Protein AF-A0A165YSG4-F1 (afdb_monomer)

Mean predicted aligned error: 17.55 Å

Solvent-accessible surface area (backbone atoms only — not comparable to full-atom values): 25366 Å² total; per-residue (Å²): 139,90,81,90,88,82,90,88,90,87,87,87,88,87,80,87,87,84,86,78,90,79,92,79,93,78,84,89,76,93,71,83,88,71,80,75,81,72,79,72,80,78,68,81,73,70,82,74,69,47,54,76,64,55,51,38,53,53,45,52,51,28,52,51,51,23,22,72,62,52,74,48,70,60,81,50,64,85,40,74,62,42,48,57,49,60,73,19,75,45,54,67,45,45,51,49,52,45,46,54,61,40,56,74,31,70,79,40,60,42,76,89,74,45,50,46,60,50,42,51,64,26,45,50,52,39,47,40,21,51,50,60,52,52,49,32,33,43,34,78,72,59,82,53,96,73,32,31,79,64,34,44,31,59,56,42,52,50,44,52,39,47,59,56,26,60,96,37,72,70,44,50,52,48,50,34,55,53,36,47,55,47,28,62,57,30,53,58,51,39,59,53,40,73,74,45,84,67,52,58,58,58,43,43,50,52,49,54,51,52,30,50,51,41,45,52,49,23,52,52,37,42,32,41,73,67,72,42,47,70,60,48,49,44,20,74,74,62,74,39,69,78,62,28,52,56,48,47,52,49,50,52,54,48,50,50,48,52,52,51,51,50,52,55,47,52,51,53,50,51,53,51,50,54,49,50,56,52,50,56,52,47,52,54,50,52,52,52,51,52,52,52,52,50,52,50,51,52,53,53,53,53,50,54,51,52,52,50,54,50,53,52,52,51,52,52,53,53,49,54,51,47,55,50,49,50,51,51,51,51,54,58,69,46,41,65,61,54,51,54,58,53,58,73,69,57,77,95,67,83,84,72,92,69,89,80,80,87,83,83,81,78,78,73,55,80,50,78,55,80,55,94,86,49,102,48,66,41,52,44,51,50,47,89,68,98,68,76,82,56,55,72,62,59,62,66,71,60,84,74,93,74,89,90,85,87,86,87,78,86,76,88,66,96,76,72,76,59,60,76,50,83,106

Nearest PDB structures (foldseek):
  7a0g-assembly1_GGG  TM=1.525E-01  e=2.253E+00  Serratia marcescens
  8iyj-assembly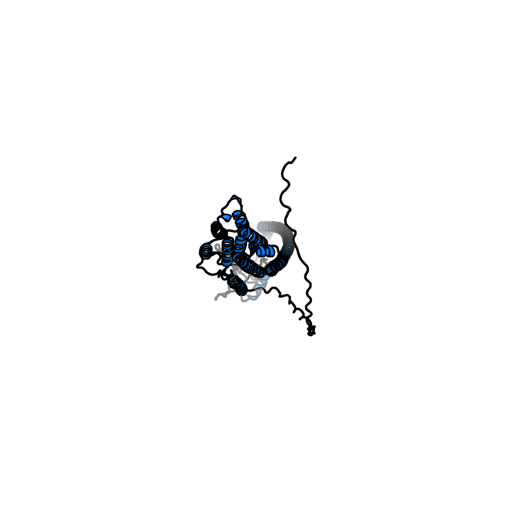1_W7  TM=1.261E-01  e=4.696E+00  Mus musculus
  7a0g-assembly1_EEE  TM=1.831E-01  e=5.179E+00  Serratia marcescens

Secondary structure (DSSP, 8-state):
---------------------------------PPP---------------HHHHHHHHHHHHHHHHHHHS--TT-TTSHHHHHHHT--SHHHHHHHHHHHHTTSHHHH-GGG-HHHHHHHHHHHHHHHHHHT-SB--STT---TTPBTTTHHHHHHHHHHHHHTTT-HHHHHHHHHHHHHHHHHHHHHHHHHHHSSPPHHHHHHHHHHHHHHHHHHHHHHHHHHTT-HHHHHHHHTT-SHHHHHHHHHHHHHHHHHHHHHHHHHHHHHHHHHHHHHHHHHHHHHHHHHHHHHHHHHHHHHHHHHHHHHHHHHHHHHHHHHHHHHHHHHHHHHHHHHHHHHHHTTS------------------EEEEEE-TTSS-EEEEEE--SS-GGGHHHHHTTS------------PPPSSS-EEEEE-

Foldseek 3Di:
DDDDDDDDDDDDDDDDDDDDDDDDDDDDDDDDDDDPPDPPDPPPPPLPLDDLVSLLVLLVVLQVLLCVLQVDRLPPCPDPLNVQQQPDQALVSLLVSLLVLLVVAPVLPPVVVCLSVLQSVLSSLLSHLLRLLQQAPRHPPSPPVRHRYPSVSLSSLLSLQSVLCHPPPLSSVLSSLLSNVVSVVSVLSNVQSVPDNDDSSSSSLVSVLSSLSSSLSSVSSSCSNVVNSVVSSCVSVPNDPPSNVSVVVNVVSVVVVVVVVVVVVVVVVVVVVVVVVVVVVVVVVVVVVVVVVVVVVVVVVVVVVVVVVVVVVVVVVVVVVVVVVVVVVVVVVCVVVVVVVVVVPDPDDDPDDDDDDDDDPDFWDWDWDDDPPDPWTWIWIAGDDDPPPCVVVVVVVDDDDDDDDDDDDFDDDPDHDTTTGTD

pLDDT: mean 72.96, std 21.08, range [25.88, 97.31]

Sequence (423 aa):
MPSSISVALQKHLGRDKKRTQSGGQLPIVSGRQHPPPILSDHAEEDPCILDDNGLADLWDEALYHYAQTTGVDLTDENTDLSQQLKNCAGYRDVVIALDRVAQAFEVYRNPHNGIGTRIRKALRPVVRAVISSGVLEASGETAASKAVPGGKALFVAVGLLLKATEGVSARFDALTKLLEKFHFFVTRLDVRTKSADLRTASRTLATRIFCNMLRTLAIAHKMMQRNRLEHFIVVLIGQGSDVSDLYRQTEDLMEEDVRLSLAELHDTVNDLTKLHIALERMEVGIHNITSGVNDISHRVRASQVDIANLSTTFSEYAGYSRLNLDSIHQAILELPGRIQAQIAIIPRQSLSVCAMCAKIHQGYLLSVDQGVESNATTLNVATTGSHLSALPRLLRAYHFHAPIWSHFLVLPTTSSHIVEISL

Structure (mmCIF, N/CA/C/O backbone):
data_AF-A0A165YSG4-F1
#
_entry.id   AF-A0A165YSG4-F1
#
loop_
_atom_site.group_PDB
_atom_site.id
_atom_site.type_symbol
_atom_site.label_atom_id
_atom_site.label_alt_id
_atom_site.label_comp_id
_atom_site.label_asym_id
_atom_site.label_entity_id
_atom_site.label_seq_id
_atom_site.pdbx_PDB_ins_code
_atom_site.Cartn_x
_atom_site.Cartn_y
_atom_site.Cartn_z
_atom_site.occupancy
_atom_site.B_iso_or_equiv
_atom_site.auth_seq_id
_atom_site.auth_comp_id
_atom_site.auth_asym_id
_atom_site.auth_atom_id
_atom_site.pdbx_PDB_model_num
ATOM 1 N N . MET A 1 1 ? -20.965 45.222 23.206 1.00 35.53 1 MET A N 1
ATOM 2 C CA . MET A 1 1 ? -20.714 45.751 24.565 1.00 35.53 1 MET A CA 1
ATOM 3 C C . MET A 1 1 ? -21.625 44.989 25.521 1.00 35.53 1 MET A C 1
ATOM 5 O O . MET A 1 1 ? -22.823 44.979 25.264 1.00 35.53 1 MET A O 1
ATOM 9 N N . PRO A 1 2 ? -21.063 44.233 26.480 1.00 50.41 2 PRO A N 1
ATOM 10 C CA . PRO A 1 2 ? -21.724 43.097 27.119 1.00 50.41 2 PRO A CA 1
ATOM 11 C C . PRO A 1 2 ? -22.406 43.463 28.441 1.00 50.41 2 PRO A C 1
ATOM 13 O O . PRO A 1 2 ? -21.985 44.381 29.138 1.00 50.41 2 PRO A O 1
ATOM 16 N N . SER A 1 3 ? -23.413 42.676 28.809 1.00 39.31 3 SER A N 1
ATOM 17 C CA . SER A 1 3 ? -23.930 42.583 30.172 1.00 39.31 3 SER A CA 1
ATOM 18 C C . SER A 1 3 ? -24.416 41.157 30.420 1.00 39.31 3 SER A C 1
ATOM 20 O O . SER A 1 3 ? -24.967 40.529 29.518 1.00 39.31 3 SER A O 1
ATOM 22 N N . SER A 1 4 ? -24.226 40.706 31.659 1.00 43.34 4 SER A N 1
ATOM 23 C CA . SER A 1 4 ? -24.831 39.521 32.273 1.00 43.34 4 SER A CA 1
ATOM 24 C C . SER A 1 4 ? -24.196 38.166 31.942 1.00 43.34 4 SER A C 1
ATOM 26 O O . SER A 1 4 ? -24.593 37.469 31.019 1.00 43.34 4 SER A O 1
ATOM 28 N N . ILE A 1 5 ? -23.262 37.737 32.793 1.00 38.16 5 ILE A N 1
ATOM 29 C CA . ILE A 1 5 ? -23.505 36.746 33.864 1.00 38.16 5 ILE A CA 1
ATOM 30 C C . ILE A 1 5 ? -22.132 36.366 34.431 1.00 38.16 5 ILE A C 1
ATOM 32 O O . ILE A 1 5 ? -21.343 35.643 33.831 1.00 38.16 5 ILE A O 1
ATOM 36 N N . SER A 1 6 ? -21.851 36.914 35.606 1.00 38.00 6 SER A N 1
ATOM 37 C CA . SER A 1 6 ? -20.802 36.473 36.514 1.00 38.00 6 SER A CA 1
ATOM 38 C C . SER A 1 6 ? -21.503 36.035 37.798 1.00 38.00 6 SER A C 1
ATOM 40 O O . SER A 1 6 ? -22.589 36.533 38.093 1.00 38.00 6 SER A O 1
ATOM 42 N N . VAL A 1 7 ? -20.848 35.165 38.567 1.00 43.31 7 VAL A N 1
ATOM 43 C CA . VAL A 1 7 ? -21.267 34.618 39.872 1.00 43.31 7 VAL A CA 1
ATOM 44 C C . VAL A 1 7 ? -22.106 33.337 39.799 1.00 43.31 7 VAL A C 1
ATOM 46 O O . VAL A 1 7 ? -23.327 33.375 39.854 1.00 43.31 7 VAL A O 1
ATOM 49 N N . ALA A 1 8 ? -21.418 32.188 39.765 1.00 37.66 8 ALA A N 1
ATOM 50 C CA . ALA A 1 8 ? -21.624 31.076 40.709 1.00 37.66 8 ALA A CA 1
ATOM 51 C C . ALA A 1 8 ? -20.810 29.841 40.282 1.00 37.66 8 ALA A C 1
ATOM 53 O O . ALA A 1 8 ? -21.331 29.007 39.557 1.00 37.66 8 ALA A O 1
ATOM 54 N N . LEU A 1 9 ? -19.552 29.711 40.734 1.00 39.47 9 LEU A N 1
ATOM 55 C CA . LEU A 1 9 ? -18.876 28.413 40.953 1.00 39.47 9 LEU A CA 1
ATOM 56 C C . LEU A 1 9 ? -17.457 28.616 41.504 1.00 39.47 9 LEU A C 1
ATOM 58 O O . LEU A 1 9 ? -16.457 28.345 40.851 1.00 39.47 9 LEU A O 1
ATOM 62 N N . GLN A 1 10 ? -17.355 29.103 42.743 1.00 42.72 10 GLN A N 1
ATOM 63 C CA . GLN A 1 10 ? -16.090 29.049 43.478 1.00 42.72 10 GLN A CA 1
ATOM 64 C C . GLN A 1 10 ? -16.342 28.994 44.982 1.00 42.72 10 GLN A C 1
ATOM 66 O O . GLN A 1 10 ? -16.222 29.986 45.694 1.00 42.72 10 GLN A O 1
ATOM 71 N N . LYS A 1 11 ? -16.773 27.824 45.464 1.00 46.50 11 LYS A N 1
ATOM 72 C CA . LYS A 1 11 ? -16.879 27.529 46.900 1.00 46.50 11 LYS A CA 1
ATOM 73 C C . LYS A 1 11 ? -16.988 26.023 47.148 1.00 46.50 11 LYS A C 1
ATOM 75 O O . LYS A 1 11 ? -18.026 25.542 47.563 1.00 46.50 11 LYS A O 1
ATOM 80 N N . HIS A 1 12 ? -15.910 25.280 46.902 1.00 46.44 12 HIS A N 1
ATOM 81 C CA . HIS A 1 12 ? -15.613 24.052 47.650 1.00 46.44 12 HIS A CA 1
ATOM 82 C C . HIS A 1 12 ? -14.239 23.512 47.270 1.00 46.44 12 HIS A C 1
ATOM 84 O O . HIS A 1 12 ? -14.123 22.736 46.338 1.00 46.44 12 HIS A O 1
ATOM 90 N N . LEU A 1 13 ? -13.211 23.927 48.008 1.00 41.38 13 LEU A N 1
ATOM 91 C CA . LEU A 1 13 ? -12.023 23.120 48.290 1.00 41.38 13 LEU A CA 1
ATOM 92 C C . LEU A 1 13 ? -11.340 23.751 49.505 1.00 41.38 13 LEU A C 1
ATOM 94 O O . LEU A 1 13 ? -10.680 24.781 49.422 1.00 41.38 13 LEU A O 1
ATOM 98 N N . GLY A 1 14 ? -11.588 23.156 50.663 1.00 42.84 14 GLY A N 1
ATOM 99 C CA . GLY A 1 14 ? -11.003 23.577 51.922 1.00 42.84 14 GLY A CA 1
ATOM 100 C C . GLY A 1 14 ? -11.474 22.647 53.016 1.00 42.84 14 GLY A C 1
ATOM 101 O O . GLY A 1 14 ? -12.496 22.920 53.635 1.00 42.84 14 GLY A O 1
ATOM 102 N N . ARG A 1 15 ? -10.759 21.536 53.218 1.00 47.09 15 ARG A N 1
ATOM 103 C CA . ARG A 1 15 ? -10.727 20.846 54.510 1.00 47.09 15 ARG A CA 1
ATOM 104 C C . ARG A 1 15 ? -9.572 19.848 54.605 1.00 47.09 15 ARG A C 1
ATOM 106 O O . ARG A 1 15 ? -9.515 18.865 53.879 1.00 47.09 15 ARG A O 1
ATOM 113 N N . ASP A 1 16 ? -8.696 20.176 55.548 1.00 42.47 16 ASP A N 1
ATOM 114 C CA . ASP A 1 16 ? -8.044 19.298 56.516 1.00 42.47 16 ASP A CA 1
ATOM 115 C C . ASP A 1 16 ? -7.151 18.155 56.022 1.00 42.47 16 ASP A C 1
ATOM 117 O O . ASP A 1 16 ? -7.589 17.032 55.792 1.00 42.47 16 ASP A O 1
ATOM 121 N N . LYS A 1 17 ? -5.833 18.401 56.069 1.00 51.72 17 LYS A N 1
ATOM 122 C CA . LYS A 1 17 ? -4.832 17.344 56.255 1.00 51.72 17 LYS A CA 1
ATOM 123 C C . LYS A 1 17 ? -4.117 17.562 57.589 1.00 51.72 17 LYS A C 1
ATOM 125 O O . LYS A 1 17 ? -3.158 18.325 57.690 1.00 51.72 17 LYS A O 1
ATOM 130 N N . LYS A 1 18 ? -4.643 16.914 58.635 1.00 55.25 18 LYS A N 1
ATOM 131 C CA . LYS A 1 18 ? -4.019 16.843 59.959 1.00 55.25 18 LYS A CA 1
ATOM 132 C C . LYS A 1 18 ? -2.802 15.923 59.924 1.00 55.25 18 LYS A C 1
ATOM 134 O O . LYS A 1 18 ? -2.821 14.815 59.401 1.00 55.25 18 LYS A O 1
ATOM 139 N N . ARG A 1 19 ? -1.758 16.464 60.533 1.00 46.25 19 ARG A N 1
ATOM 140 C CA . ARG A 1 19 ? -0.458 15.909 60.880 1.00 46.25 19 ARG A CA 1
ATOM 141 C C . ARG A 1 19 ? -0.642 14.826 61.950 1.00 46.25 19 ARG A C 1
ATOM 143 O O . ARG A 1 19 ? -1.271 15.089 62.973 1.00 46.25 19 ARG A O 1
ATOM 150 N N . THR A 1 20 ? -0.056 13.649 61.762 1.00 50.22 20 THR A N 1
ATOM 151 C CA . THR A 1 20 ? 0.212 12.723 62.872 1.00 50.22 20 THR A CA 1
ATOM 152 C C . THR A 1 20 ? 1.556 12.056 62.623 1.00 50.22 20 THR A C 1
ATOM 154 O O . THR A 1 20 ? 1.715 11.242 61.720 1.00 50.22 20 THR A O 1
ATOM 157 N N . GLN A 1 21 ? 2.542 12.501 63.399 1.00 45.44 21 GLN A N 1
ATOM 158 C CA . GLN A 1 21 ? 3.793 11.798 63.640 1.00 45.44 21 GLN A CA 1
ATOM 159 C C . GLN A 1 21 ? 3.481 10.555 64.477 1.00 45.44 21 GLN A C 1
ATOM 161 O O . GLN A 1 21 ? 2.830 10.669 65.511 1.00 45.44 21 GLN A O 1
ATOM 166 N N . SER A 1 22 ? 3.991 9.399 64.072 1.00 46.25 22 SER A N 1
ATOM 167 C CA . SER A 1 22 ? 4.318 8.324 65.004 1.00 46.25 22 SER A CA 1
ATOM 168 C C . SER A 1 22 ? 5.523 7.580 64.451 1.00 46.25 22 SER A C 1
ATOM 170 O O . SER A 1 22 ? 5.496 7.086 63.324 1.00 46.25 22 SER A O 1
ATOM 172 N N . GLY A 1 23 ? 6.608 7.622 65.219 1.00 48.88 23 GLY A N 1
ATOM 173 C CA . GLY A 1 23 ? 7.866 6.972 64.908 1.00 48.88 23 GLY A CA 1
ATOM 174 C C . GLY A 1 23 ? 7.764 5.463 65.088 1.00 48.88 23 GLY A C 1
ATOM 175 O O . GLY A 1 23 ? 7.218 4.974 66.072 1.00 48.88 23 GLY A O 1
ATOM 176 N N . GLY A 1 24 ? 8.339 4.743 64.133 1.00 46.44 24 GLY A N 1
ATOM 177 C CA . GLY A 1 24 ? 8.628 3.321 64.221 1.00 46.44 24 GLY A CA 1
ATOM 178 C C . GLY A 1 24 ? 10.023 3.100 63.662 1.00 46.44 24 GLY A C 1
ATOM 179 O O . GLY A 1 24 ? 10.223 3.114 62.451 1.00 46.44 24 GLY A O 1
ATOM 180 N N . GLN A 1 25 ? 10.988 2.979 64.566 1.00 44.94 25 GLN A N 1
ATOM 181 C CA . GLN A 1 25 ? 12.373 2.624 64.293 1.00 44.94 25 GLN A CA 1
ATOM 182 C C . GLN A 1 25 ? 12.420 1.165 63.807 1.00 44.94 25 GLN A C 1
ATOM 184 O O . GLN A 1 25 ? 11.915 0.280 64.495 1.00 44.94 25 GLN A O 1
ATOM 189 N N . LEU A 1 26 ? 13.026 0.910 62.645 1.00 47.78 26 LEU A N 1
ATOM 190 C CA . LEU A 1 26 ? 13.343 -0.438 62.159 1.00 47.78 26 LEU A CA 1
ATOM 191 C C . LEU A 1 26 ? 14.858 -0.579 61.944 1.00 47.78 26 LEU A C 1
ATOM 193 O O . LEU A 1 26 ? 15.531 0.418 61.662 1.00 47.78 26 LEU A O 1
ATOM 197 N N . PRO A 1 27 ? 15.408 -1.793 62.126 1.00 52.81 27 PRO A N 1
ATOM 198 C CA . PRO A 1 27 ? 16.839 -2.016 62.226 1.00 52.81 27 PRO A CA 1
ATOM 199 C C . PRO A 1 27 ? 17.522 -2.009 60.858 1.00 52.81 27 PRO A C 1
ATOM 201 O O . PRO A 1 27 ? 17.020 -2.530 59.864 1.00 52.81 27 PRO A O 1
ATOM 204 N N . ILE A 1 28 ? 18.720 -1.435 60.865 1.00 49.00 28 ILE A N 1
ATOM 205 C CA . ILE A 1 28 ? 19.691 -1.432 59.778 1.00 49.00 28 ILE A CA 1
ATOM 206 C C . ILE A 1 28 ? 20.155 -2.876 59.548 1.00 49.00 28 ILE A C 1
ATOM 208 O O . ILE A 1 28 ? 20.912 -3.425 60.348 1.00 49.00 28 ILE A O 1
ATOM 212 N N . VAL A 1 29 ? 19.717 -3.485 58.446 1.00 49.62 29 VAL A N 1
ATOM 213 C CA . VAL A 1 29 ? 20.336 -4.692 57.887 1.00 49.62 29 VAL A CA 1
ATOM 214 C C . VAL A 1 29 ? 21.265 -4.245 56.766 1.00 49.62 29 VAL A C 1
ATOM 216 O O . VAL A 1 29 ? 20.835 -3.830 55.694 1.00 49.62 29 VAL A O 1
ATOM 219 N N . SER A 1 30 ? 22.562 -4.299 57.064 1.00 52.62 30 SER A N 1
ATOM 220 C CA . SER A 1 30 ? 23.654 -4.086 56.119 1.00 52.62 30 SER A CA 1
ATOM 221 C C . SER A 1 30 ? 23.723 -5.283 55.164 1.00 52.62 30 SER A C 1
ATOM 223 O O . SER A 1 30 ? 24.219 -6.352 55.520 1.00 52.62 30 SER A O 1
ATOM 225 N N . GLY A 1 31 ? 23.147 -5.120 53.971 1.00 41.72 31 GLY A N 1
ATOM 226 C CA . GLY A 1 31 ? 23.173 -6.087 52.877 1.00 41.72 31 GLY A CA 1
ATOM 227 C C . GLY A 1 31 ? 24.068 -5.586 51.746 1.00 41.72 31 GLY A C 1
ATOM 228 O O . GLY A 1 31 ? 23.875 -4.488 51.237 1.00 41.72 31 GLY A O 1
ATOM 229 N N . ARG A 1 32 ? 25.065 -6.401 51.400 1.00 42.09 32 ARG A N 1
ATOM 230 C CA . ARG A 1 32 ? 26.102 -6.205 50.377 1.00 42.09 32 ARG A CA 1
ATOM 231 C C . ARG A 1 32 ? 25.603 -5.499 49.109 1.00 42.09 32 ARG A C 1
ATOM 233 O O . ARG A 1 32 ? 24.686 -5.975 48.447 1.00 42.09 32 ARG A O 1
ATOM 240 N N . GLN A 1 33 ? 26.303 -4.431 48.732 1.00 40.62 33 GLN A N 1
ATOM 241 C CA . GLN A 1 33 ? 26.268 -3.862 47.389 1.00 40.62 33 GLN A CA 1
ATOM 242 C C . GLN A 1 33 ? 26.827 -4.894 46.402 1.00 40.62 33 GLN A C 1
ATOM 244 O O . GLN A 1 33 ? 28.037 -5.095 46.317 1.00 40.62 33 GLN A O 1
ATOM 249 N N . HIS A 1 34 ? 25.936 -5.566 45.676 1.00 51.00 34 HIS A N 1
ATOM 250 C CA . HIS A 1 34 ? 26.276 -6.128 44.376 1.00 51.00 34 HIS A CA 1
ATOM 251 C C . HIS A 1 34 ? 26.231 -4.986 43.350 1.00 51.00 34 HIS A C 1
ATOM 253 O O . HIS A 1 34 ? 25.261 -4.221 43.358 1.00 51.00 34 HIS A O 1
ATOM 259 N N . PRO A 1 35 ? 27.252 -4.834 42.490 1.00 58.66 35 PRO A N 1
ATOM 260 C CA . PRO A 1 35 ? 27.170 -3.909 41.369 1.00 58.66 35 PRO A CA 1
ATOM 261 C C . PRO A 1 35 ? 25.977 -4.301 40.480 1.00 58.66 35 PRO A C 1
ATOM 263 O O . PRO A 1 35 ? 25.715 -5.499 40.321 1.00 58.66 35 PRO A O 1
ATOM 266 N N . PRO A 1 36 ? 25.232 -3.325 39.930 1.00 50.69 36 PRO A N 1
ATOM 267 C CA . PRO A 1 36 ? 24.156 -3.618 38.997 1.00 50.69 36 PRO A CA 1
ATOM 268 C C . PRO A 1 36 ? 24.728 -4.406 37.811 1.00 50.69 36 PRO A C 1
ATOM 270 O O . PRO A 1 36 ? 25.844 -4.102 37.375 1.00 50.69 36 PRO A O 1
ATOM 273 N N . PRO A 1 37 ? 24.007 -5.415 37.289 1.00 46.25 37 PRO A N 1
ATOM 274 C CA . PRO A 1 37 ? 24.386 -6.031 36.034 1.00 46.25 37 PRO A CA 1
ATOM 275 C C . PRO A 1 37 ? 24.398 -4.921 34.988 1.00 46.25 37 PRO A C 1
ATOM 2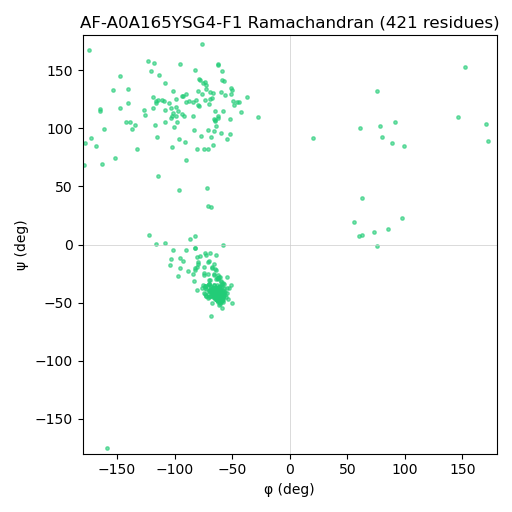77 O O . PRO A 1 37 ? 23.385 -4.268 34.733 1.00 46.25 37 PRO A O 1
ATOM 280 N N . ILE A 1 38 ? 25.594 -4.662 34.468 1.00 34.81 38 ILE A N 1
ATOM 281 C CA . ILE A 1 38 ? 25.820 -3.846 33.286 1.00 34.81 38 ILE A CA 1
ATOM 282 C C . ILE A 1 38 ? 24.844 -4.373 32.237 1.00 34.81 38 ILE A C 1
ATOM 284 O O . ILE A 1 38 ? 24.859 -5.570 31.946 1.00 34.81 38 ILE A O 1
ATOM 288 N N . LEU A 1 39 ? 23.952 -3.490 31.773 1.00 39.62 39 LEU A N 1
ATOM 289 C CA . LEU A 1 39 ? 23.082 -3.726 30.629 1.00 39.62 39 LEU A CA 1
ATOM 290 C C . LEU A 1 39 ? 23.932 -4.395 29.550 1.00 39.62 39 LEU A C 1
ATOM 292 O O . LEU A 1 39 ? 24.895 -3.796 29.071 1.00 39.62 39 LEU A O 1
ATOM 296 N N . SER A 1 40 ? 23.602 -5.647 29.239 1.00 41.12 40 SER A N 1
ATOM 297 C CA . SER A 1 40 ? 24.122 -6.324 28.065 1.00 41.12 40 SER A CA 1
ATOM 298 C C . SER A 1 40 ? 23.923 -5.421 26.861 1.00 41.12 40 SER A C 1
ATOM 300 O O . SER A 1 40 ? 22.838 -4.865 26.684 1.00 41.12 40 SER A O 1
ATOM 302 N N . ASP A 1 41 ? 24.994 -5.300 26.080 1.00 34.97 41 ASP A N 1
ATOM 303 C CA . ASP A 1 41 ? 25.003 -4.834 24.704 1.00 34.97 41 ASP A CA 1
ATOM 304 C C . ASP A 1 41 ? 23.661 -5.125 24.031 1.00 34.97 41 ASP A C 1
ATOM 306 O O . ASP A 1 41 ? 23.335 -6.275 23.722 1.00 34.97 41 ASP A O 1
ATOM 310 N N . HIS A 1 42 ? 22.892 -4.069 23.770 1.00 40.22 42 HIS A N 1
ATOM 311 C CA . HIS A 1 42 ? 22.028 -4.071 22.606 1.00 40.22 42 HIS A CA 1
ATOM 312 C C . HIS A 1 42 ? 22.978 -4.075 21.416 1.00 40.22 42 HIS A C 1
ATOM 314 O O . HIS A 1 42 ? 23.380 -3.020 20.928 1.00 40.22 42 HIS A O 1
ATOM 320 N N . ALA A 1 43 ? 23.405 -5.276 21.018 1.00 38.69 43 ALA A N 1
ATOM 321 C CA . ALA A 1 43 ? 23.904 -5.497 19.680 1.00 38.69 43 ALA A CA 1
ATOM 322 C C . ALA A 1 43 ? 22.906 -4.807 18.747 1.00 38.69 43 ALA A C 1
ATOM 324 O O . ALA A 1 43 ? 21.703 -5.058 18.847 1.00 38.69 43 ALA A O 1
ATOM 325 N N . GLU A 1 44 ? 23.396 -3.874 17.933 1.00 40.91 44 GLU A N 1
ATOM 326 C CA . GLU A 1 44 ? 22.669 -3.386 16.772 1.00 40.91 44 GLU A CA 1
ATOM 327 C C . GLU A 1 44 ? 22.268 -4.629 15.975 1.00 40.91 44 GLU A C 1
ATOM 329 O O . GLU A 1 44 ? 23.080 -5.213 15.259 1.00 40.91 44 GLU A O 1
ATOM 334 N N . GLU A 1 45 ? 21.045 -5.112 16.197 1.00 42.28 45 GLU A N 1
ATOM 335 C CA . GLU A 1 45 ? 20.460 -6.159 15.383 1.00 42.28 45 GLU A CA 1
ATOM 336 C C . GLU A 1 45 ? 20.277 -5.542 14.005 1.00 42.28 45 GLU A C 1
ATOM 338 O O . GLU A 1 45 ? 19.337 -4.787 13.752 1.00 42.28 45 GLU A O 1
ATOM 343 N N . ASP A 1 46 ? 21.249 -5.822 13.142 1.00 48.84 46 ASP A N 1
ATOM 344 C CA . ASP A 1 46 ? 21.182 -5.562 11.715 1.00 48.84 46 ASP A CA 1
ATOM 345 C C . ASP A 1 46 ? 19.788 -6.016 11.240 1.00 48.84 46 ASP A C 1
ATOM 347 O O . ASP A 1 46 ? 19.421 -7.163 11.539 1.00 48.84 46 ASP A O 1
ATOM 351 N N . PRO A 1 47 ? 18.958 -5.151 10.615 1.00 56.38 47 PRO A N 1
ATOM 352 C CA . PRO A 1 47 ? 17.548 -5.444 10.383 1.00 56.38 47 PRO A CA 1
ATOM 353 C C . PRO A 1 47 ? 17.411 -6.705 9.538 1.00 56.38 47 PRO A C 1
ATOM 355 O O . PRO A 1 47 ? 17.521 -6.668 8.312 1.00 56.38 47 PRO A O 1
ATOM 358 N N . CYS A 1 48 ? 17.207 -7.844 10.201 1.00 63.78 48 CYS A N 1
ATOM 359 C CA . CYS A 1 48 ? 17.188 -9.133 9.536 1.00 63.78 48 CYS A CA 1
ATOM 360 C C . CYS A 1 48 ? 16.036 -9.113 8.538 1.00 63.78 48 CYS A C 1
ATOM 362 O O . CYS A 1 48 ? 14.865 -9.040 8.922 1.00 63.78 48 CYS A O 1
ATOM 364 N N . ILE A 1 49 ? 16.387 -9.109 7.253 1.00 75.50 49 ILE A N 1
ATOM 365 C CA . ILE A 1 49 ? 15.434 -9.214 6.158 1.00 75.50 49 ILE A CA 1
ATOM 366 C C . ILE A 1 49 ? 14.768 -10.578 6.323 1.00 75.50 49 ILE A C 1
ATOM 368 O O . ILE A 1 49 ? 15.415 -11.608 6.136 1.00 75.50 49 ILE A O 1
ATOM 372 N N . LEU A 1 50 ? 13.497 -10.576 6.721 1.00 79.50 50 LEU A N 1
ATOM 373 C CA . LEU A 1 50 ? 12.731 -11.803 6.900 1.00 79.50 50 LEU A CA 1
ATOM 374 C C . LEU A 1 50 ? 12.294 -12.322 5.527 1.00 79.50 50 LEU A C 1
ATOM 376 O O . LEU A 1 50 ? 11.949 -11.543 4.632 1.00 79.50 50 LEU A O 1
ATOM 380 N N . ASP A 1 51 ? 12.326 -13.641 5.358 1.00 84.06 51 ASP A N 1
ATOM 381 C CA . ASP A 1 51 ? 11.685 -14.299 4.225 1.00 84.06 51 ASP A CA 1
ATOM 382 C C . ASP A 1 51 ? 10.160 -14.362 4.430 1.00 84.06 51 ASP A C 1
ATOM 384 O O . ASP A 1 51 ? 9.641 -13.991 5.484 1.00 84.06 51 ASP A O 1
ATOM 388 N N . ASP A 1 52 ? 9.414 -14.801 3.411 1.00 80.88 52 ASP A N 1
ATOM 389 C CA . ASP A 1 52 ? 7.945 -14.797 3.471 1.00 80.88 52 ASP A CA 1
ATOM 390 C C . ASP A 1 52 ? 7.398 -15.680 4.623 1.00 80.88 52 ASP A C 1
ATOM 392 O O . ASP A 1 52 ? 6.352 -15.355 5.184 1.00 80.88 52 ASP A O 1
ATOM 396 N N . ASN A 1 53 ? 8.125 -16.730 5.039 1.00 84.75 53 ASN A N 1
ATOM 397 C CA . ASN A 1 53 ? 7.768 -17.553 6.203 1.00 84.75 53 ASN A CA 1
ATOM 398 C C . ASN A 1 53 ? 7.959 -16.784 7.518 1.00 84.75 53 ASN A C 1
ATOM 400 O O . ASN A 1 53 ? 7.052 -16.760 8.346 1.00 84.75 53 ASN A O 1
ATOM 404 N N . GLY A 1 54 ? 9.084 -16.081 7.681 1.00 87.06 54 GLY A N 1
ATOM 405 C CA . GLY A 1 54 ? 9.319 -15.243 8.857 1.00 87.06 54 GLY A CA 1
ATOM 406 C C . GLY A 1 54 ? 8.306 -14.099 8.999 1.00 87.06 54 GLY A C 1
ATOM 407 O O . GLY A 1 54 ? 7.982 -13.694 10.116 1.00 87.06 54 GLY A O 1
ATOM 408 N N . LEU A 1 55 ? 7.760 -13.589 7.886 1.00 88.81 55 LEU A N 1
ATOM 409 C CA . LEU A 1 55 ? 6.660 -12.615 7.925 1.00 88.81 55 LEU A CA 1
ATOM 410 C C . LEU A 1 55 ? 5.352 -13.232 8.434 1.00 88.81 55 LEU A C 1
ATOM 412 O O . LEU A 1 55 ? 4.636 -12.575 9.192 1.00 88.81 55 LEU A O 1
ATOM 416 N N . ALA A 1 56 ? 5.050 -14.468 8.030 1.00 89.56 56 ALA A N 1
ATOM 417 C CA . ALA A 1 56 ? 3.881 -15.195 8.513 1.00 89.56 56 ALA A CA 1
ATOM 418 C C . ALA A 1 56 ? 3.988 -15.493 10.013 1.00 89.56 56 ALA A C 1
ATOM 420 O O . ALA A 1 56 ? 3.067 -15.158 10.755 1.00 89.56 56 ALA A O 1
ATOM 421 N N . ASP A 1 57 ? 5.143 -15.977 10.476 1.00 92.06 57 ASP A N 1
ATOM 422 C CA . ASP A 1 57 ? 5.385 -16.257 11.896 1.00 92.06 57 ASP A CA 1
ATOM 423 C C . ASP A 1 57 ? 5.211 -15.000 12.766 1.00 92.06 57 ASP A C 1
ATOM 425 O O . ASP A 1 57 ? 4.566 -15.032 13.817 1.00 92.06 57 ASP A O 1
ATOM 429 N N . LEU A 1 58 ? 5.739 -13.857 12.309 1.00 92.62 58 LEU A N 1
ATOM 430 C CA . LEU A 1 58 ? 5.603 -12.577 13.010 1.00 92.62 58 LEU A CA 1
ATOM 431 C C . LEU A 1 58 ? 4.138 -12.115 13.097 1.00 92.62 58 LEU A C 1
ATOM 433 O O . LEU A 1 58 ? 3.726 -11.487 14.081 1.00 92.62 58 LEU A O 1
ATOM 437 N N . TRP A 1 59 ? 3.354 -12.377 12.052 1.00 94.75 59 TRP A N 1
ATOM 438 C CA . TRP A 1 59 ? 1.934 -12.047 12.021 1.00 94.75 59 TRP A CA 1
ATOM 439 C C . TRP A 1 59 ? 1.118 -12.969 12.931 1.00 94.75 59 TRP A C 1
ATOM 441 O O . TRP A 1 59 ? 0.309 -12.480 13.727 1.00 94.75 59 TRP A O 1
ATOM 451 N N . ASP A 1 60 ? 1.384 -14.272 12.890 1.00 93.56 60 ASP A N 1
ATOM 452 C CA . ASP A 1 60 ? 0.749 -15.270 13.752 1.00 93.56 60 ASP A CA 1
ATOM 453 C C . ASP A 1 60 ? 1.043 -15.004 15.232 1.00 93.56 60 ASP A C 1
ATOM 455 O O . ASP A 1 60 ? 0.139 -15.064 16.072 1.00 93.56 60 ASP A O 1
ATOM 459 N N . GLU A 1 61 ? 2.269 -14.594 15.564 1.00 95.25 61 GLU A N 1
ATOM 460 C CA . GLU A 1 61 ? 2.622 -14.153 16.914 1.00 95.25 61 GLU A CA 1
ATOM 461 C C . GLU A 1 61 ? 1.775 -12.944 17.354 1.00 95.25 61 GLU A C 1
ATOM 463 O O . GLU A 1 61 ? 1.295 -12.877 18.493 1.00 95.25 61 GLU A O 1
ATOM 468 N N . ALA A 1 62 ? 1.546 -11.979 16.458 1.00 95.19 62 ALA A N 1
ATOM 469 C CA . ALA A 1 62 ? 0.720 -10.814 16.757 1.00 95.19 62 ALA A CA 1
ATOM 470 C C . ALA A 1 62 ? -0.759 -11.189 16.966 1.00 95.19 62 ALA A C 1
ATOM 472 O O . ALA A 1 62 ? -1.402 -10.644 17.874 1.00 95.19 62 ALA A O 1
ATOM 473 N N . LEU A 1 63 ? -1.291 -12.132 16.178 1.00 96.19 63 LEU A N 1
ATOM 474 C CA . LEU A 1 63 ? -2.640 -12.686 16.351 1.00 96.19 63 LEU A CA 1
ATOM 475 C C . LEU A 1 63 ? -2.771 -13.419 17.688 1.00 96.19 63 LEU A C 1
ATOM 477 O O . LEU A 1 63 ? -3.700 -13.145 18.456 1.00 96.19 63 LEU A O 1
ATOM 481 N N . TYR A 1 64 ? -1.805 -14.280 18.008 1.00 96.31 64 TYR A N 1
ATOM 482 C CA . TYR A 1 64 ? -1.749 -14.995 19.280 1.00 96.31 64 TYR A CA 1
ATOM 483 C C . TYR A 1 64 ? -1.712 -14.025 20.468 1.00 96.31 64 TYR A C 1
ATOM 485 O O . TYR A 1 64 ? -2.495 -14.155 21.414 1.00 96.31 64 TYR A O 1
ATOM 493 N N . HIS A 1 65 ? -0.871 -12.991 20.398 1.00 94.94 65 HIS A N 1
ATOM 494 C CA . HIS A 1 65 ? -0.799 -11.963 21.433 1.00 94.94 65 HIS A CA 1
ATOM 495 C C . HIS A 1 65 ? -2.132 -11.213 21.596 1.00 94.94 65 HIS A C 1
ATOM 497 O O . HIS A 1 65 ? -2.546 -10.903 22.722 1.00 94.94 65 HIS A O 1
ATOM 503 N N . TYR A 1 66 ? -2.835 -10.920 20.495 1.00 96.31 66 TYR A N 1
ATOM 504 C CA . TYR A 1 66 ? -4.163 -10.305 20.558 1.00 96.31 66 TYR A CA 1
ATOM 505 C C . TYR A 1 66 ? -5.154 -11.198 21.315 1.00 96.31 66 TYR A C 1
ATOM 507 O O . TYR A 1 66 ? -5.832 -10.720 22.238 1.00 96.31 66 TYR A O 1
ATOM 515 N N . ALA A 1 67 ? -5.202 -12.487 20.969 1.00 96.81 67 ALA A N 1
ATOM 516 C CA . ALA A 1 67 ? -6.075 -13.467 21.607 1.00 96.81 67 ALA A CA 1
ATOM 517 C C . ALA A 1 67 ? -5.758 -13.622 23.099 1.00 96.81 67 ALA A C 1
ATOM 519 O O . ALA A 1 67 ? -6.658 -13.534 23.933 1.00 96.81 67 ALA A O 1
ATOM 520 N N . GLN A 1 68 ? -4.479 -13.725 23.468 1.00 97.31 68 GLN A N 1
ATOM 521 C CA . GLN A 1 68 ? -4.050 -13.789 24.869 1.00 97.31 68 GLN A CA 1
ATOM 522 C C . GLN A 1 68 ? -4.436 -12.524 25.656 1.00 97.31 68 GLN A C 1
ATOM 524 O O . GLN A 1 68 ? -4.830 -12.585 26.824 1.00 97.31 68 GLN A O 1
ATOM 529 N N . THR A 1 69 ? -4.333 -11.355 25.024 1.00 94.44 69 THR A N 1
ATOM 530 C CA . THR A 1 69 ? -4.581 -10.068 25.683 1.00 94.44 69 THR A CA 1
ATOM 531 C C . THR A 1 69 ? -6.066 -9.827 25.939 1.00 94.44 69 THR A C 1
ATOM 533 O O . THR A 1 69 ? -6.419 -9.323 27.015 1.00 94.44 69 THR A O 1
ATOM 536 N N . THR A 1 70 ? -6.908 -10.150 24.956 1.00 95.69 70 THR A N 1
ATOM 537 C CA . THR A 1 70 ? -8.339 -9.798 24.925 1.00 95.69 70 THR A CA 1
ATOM 538 C C . THR A 1 70 ? -9.270 -10.965 25.243 1.00 95.69 70 THR A C 1
ATOM 540 O O . THR A 1 70 ? -10.429 -10.731 25.576 1.00 95.69 70 THR A O 1
ATOM 543 N N . GLY A 1 71 ? -8.779 -12.201 25.150 1.00 96.38 71 GLY A N 1
ATOM 544 C CA . GLY A 1 71 ? -9.594 -13.414 25.197 1.00 96.38 71 GLY A CA 1
ATOM 545 C C . GLY A 1 71 ? -10.422 -13.652 23.930 1.00 96.38 71 GLY A C 1
ATOM 546 O O . GLY A 1 71 ? -11.317 -14.490 23.961 1.00 96.38 71 GLY A O 1
ATOM 547 N N . VAL A 1 72 ? -10.174 -12.905 22.846 1.00 96.31 72 VAL A N 1
ATOM 548 C CA . VAL A 1 72 ? -10.923 -13.006 21.586 1.00 96.31 72 VAL A CA 1
ATOM 549 C C . VAL A 1 72 ? -10.003 -13.471 20.469 1.00 96.31 72 VAL A C 1
ATOM 551 O O . VAL A 1 72 ? -9.008 -12.814 20.168 1.00 96.31 72 VAL A O 1
ATOM 554 N N . ASP A 1 73 ? -10.374 -14.574 19.830 1.00 95.88 73 ASP A N 1
ATOM 555 C CA . ASP A 1 73 ? -9.716 -15.056 18.623 1.00 95.88 73 ASP A CA 1
ATOM 556 C C . ASP A 1 73 ? -10.198 -14.259 17.400 1.00 95.88 73 ASP A C 1
ATOM 558 O O . ASP A 1 73 ? -11.389 -14.222 17.089 1.00 95.88 73 ASP A O 1
ATOM 562 N N . LEU A 1 74 ? -9.270 -13.584 16.719 1.00 94.81 74 LEU A N 1
ATOM 563 C CA . LEU A 1 74 ? -9.561 -12.807 15.509 1.00 94.81 74 LEU A CA 1
ATOM 564 C C . LEU A 1 74 ? -9.689 -13.673 14.256 1.00 94.81 74 LEU A C 1
ATOM 566 O O . LEU A 1 74 ? -10.166 -13.183 13.231 1.00 94.81 74 LEU A O 1
ATOM 570 N N . THR A 1 75 ? -9.234 -14.922 14.329 1.00 92.69 75 THR A N 1
ATOM 571 C CA . THR A 1 75 ? -9.266 -15.881 13.223 1.00 92.69 75 THR A CA 1
ATOM 572 C C . THR A 1 75 ? -10.554 -16.701 13.197 1.00 92.69 75 THR A C 1
ATOM 574 O O . THR A 1 75 ? -10.795 -17.426 12.235 1.00 92.69 75 THR A O 1
ATOM 577 N N . ASP A 1 76 ? -11.430 -16.533 14.196 1.00 93.25 76 ASP A N 1
ATOM 578 C CA . ASP A 1 76 ? -12.726 -17.202 14.230 1.00 93.25 76 ASP A CA 1
ATOM 579 C C . ASP A 1 76 ? -13.622 -16.723 13.073 1.00 93.25 76 ASP A C 1
ATOM 581 O O . ASP A 1 76 ? -14.172 -15.610 13.063 1.00 93.25 76 ASP A O 1
ATOM 585 N N . GLU A 1 77 ? -13.777 -17.591 12.073 1.00 89.69 77 GLU A N 1
ATOM 586 C CA . GLU A 1 77 ? -14.624 -17.356 10.904 1.00 89.69 77 GLU A CA 1
ATOM 587 C C . GLU A 1 77 ? -16.122 -17.373 11.235 1.00 89.69 77 GLU A C 1
ATOM 589 O O . GLU A 1 77 ? -16.934 -16.925 10.421 1.00 89.69 77 GLU A O 1
ATOM 594 N N . ASN A 1 78 ? -16.510 -17.860 12.416 1.00 91.75 78 ASN A N 1
ATOM 595 C CA . ASN A 1 78 ? -17.917 -17.984 12.789 1.00 91.75 78 ASN A CA 1
ATOM 596 C C . ASN A 1 78 ? -18.529 -16.669 13.271 1.00 91.75 78 ASN A C 1
ATOM 598 O O . ASN A 1 78 ? -19.748 -16.582 13.410 1.00 91.75 78 ASN A O 1
ATOM 602 N N . THR A 1 79 ? -17.722 -15.633 13.514 1.00 91.38 79 THR A N 1
ATOM 603 C CA . THR A 1 79 ? -18.270 -14.343 13.938 1.00 91.38 79 THR A CA 1
ATOM 604 C C . THR A 1 79 ? -18.953 -13.621 12.772 1.00 91.38 79 THR A C 1
ATOM 606 O O . THR A 1 79 ? -18.424 -13.567 11.659 1.00 91.38 79 THR A O 1
ATOM 609 N N . ASP A 1 80 ? -20.096 -12.976 13.036 1.00 92.00 80 ASP A N 1
ATOM 610 C CA . ASP A 1 80 ? -20.833 -12.187 12.031 1.00 92.00 80 ASP A CA 1
ATOM 611 C C . ASP A 1 80 ? -19.939 -11.171 11.303 1.00 92.00 80 ASP A C 1
ATOM 613 O O . ASP A 1 80 ? -20.119 -10.893 10.117 1.00 92.00 80 ASP A O 1
ATOM 617 N N . LEU A 1 81 ? -18.967 -10.592 12.017 1.00 91.19 81 LEU A N 1
ATOM 618 C CA . LEU A 1 81 ? -18.045 -9.610 11.455 1.00 91.19 81 LEU A CA 1
ATOM 619 C C . LEU A 1 81 ? -17.022 -10.264 10.519 1.00 91.19 81 LEU A C 1
ATOM 621 O O . LEU A 1 81 ? -16.797 -9.744 9.425 1.00 91.19 81 LEU A O 1
ATOM 625 N N . SER A 1 82 ? -16.436 -11.398 10.915 1.00 90.94 82 SER A N 1
ATOM 626 C CA . SER A 1 82 ? -15.531 -12.173 10.058 1.00 90.94 82 SER A CA 1
ATOM 627 C C . SER A 1 82 ? -16.232 -12.593 8.765 1.00 90.94 82 SER A C 1
ATOM 629 O O . SER A 1 82 ? -15.687 -12.393 7.679 1.00 90.94 82 SER A O 1
ATOM 631 N N . GLN A 1 83 ? -17.480 -13.065 8.854 1.00 91.44 83 GLN A N 1
ATOM 632 C CA . GLN A 1 83 ? -18.281 -13.444 7.683 1.00 91.44 83 GLN A CA 1
ATOM 633 C C . GLN A 1 83 ? -18.573 -12.256 6.758 1.00 91.44 83 GLN A C 1
ATOM 635 O O . GLN A 1 83 ? -18.460 -12.375 5.536 1.00 91.44 83 GLN A O 1
ATOM 640 N N . GLN A 1 84 ? -18.899 -11.085 7.315 1.00 90.94 84 GLN A N 1
ATOM 641 C CA . GLN A 1 84 ? -19.097 -9.871 6.515 1.00 90.94 84 GLN A CA 1
ATOM 642 C C . GLN A 1 84 ? -17.818 -9.455 5.777 1.00 90.94 84 GLN A C 1
ATOM 644 O O . GLN A 1 84 ? -17.883 -9.104 4.599 1.00 90.94 84 GLN A O 1
ATOM 649 N N . LEU A 1 85 ? -16.661 -9.529 6.443 1.00 89.56 85 LEU A N 1
ATOM 650 C CA . LEU A 1 85 ? -15.360 -9.168 5.868 1.00 89.56 85 LEU A CA 1
ATOM 651 C C . LEU A 1 85 ? -14.819 -10.209 4.875 1.00 89.56 85 LEU A C 1
ATOM 653 O O . LEU A 1 85 ? -14.024 -9.867 3.990 1.00 89.56 85 LEU A O 1
ATOM 657 N N . LYS A 1 86 ? -15.247 -11.471 4.990 1.00 88.12 86 LYS A N 1
ATOM 658 C CA . LYS A 1 86 ? -14.931 -12.535 4.026 1.00 88.12 86 LYS A CA 1
ATOM 659 C C . LYS A 1 86 ? -15.471 -12.200 2.635 1.00 88.12 86 LYS A C 1
ATOM 661 O O . LYS A 1 86 ? -14.767 -12.394 1.653 1.00 88.12 86 LYS A O 1
ATOM 666 N N . ASN A 1 87 ? -16.655 -11.591 2.578 1.00 86.25 87 ASN A N 1
ATOM 667 C CA . ASN A 1 87 ? -17.342 -11.223 1.336 1.00 86.25 87 ASN A CA 1
ATOM 668 C C . ASN A 1 87 ? -16.939 -9.845 0.772 1.00 86.25 87 ASN A C 1
ATOM 670 O O . ASN A 1 87 ? -17.541 -9.378 -0.192 1.00 86.25 87 ASN A O 1
ATOM 674 N N . CYS A 1 88 ? -15.967 -9.153 1.375 1.00 89.69 88 CYS A N 1
ATOM 675 C CA . CYS A 1 88 ? -15.487 -7.866 0.870 1.00 89.69 88 CYS A CA 1
ATOM 676 C C . CYS A 1 88 ? -14.474 -8.061 -0.269 1.00 89.69 88 CYS A C 1
ATOM 678 O O . CYS A 1 88 ? -13.438 -8.696 -0.059 1.00 89.69 88 CYS A O 1
ATOM 680 N N . ALA A 1 89 ? -14.740 -7.449 -1.428 1.00 83.75 89 ALA A N 1
ATOM 681 C CA . ALA A 1 89 ? -13.864 -7.493 -2.604 1.00 83.75 89 ALA A CA 1
ATOM 682 C C . ALA A 1 89 ? -12.815 -6.366 -2.596 1.00 83.75 89 ALA A C 1
ATOM 684 O O . ALA A 1 89 ? -11.740 -6.482 -3.185 1.00 83.75 89 ALA A O 1
ATOM 685 N N . GLY A 1 90 ? -13.069 -5.268 -1.876 1.00 85.81 90 GLY A N 1
ATOM 686 C CA . GLY A 1 90 ? -12.095 -4.185 -1.772 1.00 85.81 90 GLY A CA 1
ATOM 687 C C . GLY A 1 90 ? -12.265 -3.264 -0.571 1.00 85.81 90 GLY A C 1
ATOM 688 O O . GLY A 1 90 ? -13.124 -3.438 0.293 1.00 85.81 90 GLY A O 1
ATOM 689 N N . TYR A 1 91 ? -11.433 -2.219 -0.530 1.00 89.00 91 TYR A N 1
ATOM 690 C CA . TYR A 1 91 ? -11.370 -1.298 0.611 1.00 89.00 91 TYR A CA 1
ATOM 691 C C . TYR A 1 91 ? -12.700 -0.589 0.898 1.00 89.00 91 TYR A C 1
ATOM 693 O O . TYR A 1 91 ? -12.990 -0.269 2.050 1.00 89.00 91 TYR A O 1
ATOM 701 N N . ARG A 1 92 ? -13.509 -0.312 -0.136 1.00 89.75 92 ARG A N 1
ATOM 702 C CA . ARG A 1 92 ? -14.820 0.330 0.039 1.00 89.75 92 ARG A CA 1
ATOM 703 C C . ARG A 1 92 ? -15.766 -0.578 0.814 1.00 89.75 92 ARG A C 1
ATOM 705 O O . ARG A 1 92 ? -16.421 -0.092 1.729 1.00 89.75 92 ARG A O 1
ATOM 712 N N . ASP A 1 93 ? -15.775 -1.867 0.495 1.00 91.44 93 ASP A N 1
ATOM 713 C CA . ASP A 1 93 ? -16.647 -2.851 1.134 1.00 91.44 93 ASP A CA 1
ATOM 714 C C . ASP A 1 93 ? -16.255 -3.053 2.593 1.00 91.44 93 ASP A C 1
ATOM 716 O O . ASP A 1 93 ? -17.122 -3.041 3.462 1.00 91.44 93 ASP A O 1
ATOM 720 N N . VAL A 1 94 ? -14.950 -3.113 2.881 1.00 92.44 94 VAL A N 1
ATOM 721 C CA . VAL A 1 94 ? -14.441 -3.185 4.259 1.00 92.44 94 VAL A CA 1
ATOM 722 C C . VAL A 1 94 ? -14.859 -1.952 5.063 1.00 92.44 94 VAL A C 1
ATOM 724 O O . VAL A 1 94 ? -15.361 -2.082 6.178 1.00 92.44 94 VAL A O 1
ATOM 727 N N . VAL A 1 95 ? -14.710 -0.745 4.503 1.00 92.31 95 VAL A N 1
ATOM 728 C CA . VAL A 1 95 ? -15.165 0.485 5.177 1.00 92.31 95 VAL A CA 1
ATOM 729 C C . VAL A 1 95 ? -16.676 0.453 5.413 1.00 92.31 95 VAL A C 1
ATOM 731 O O . VAL A 1 95 ? -17.114 0.858 6.485 1.00 92.31 95 VAL A O 1
ATOM 734 N N . ILE A 1 96 ? -17.470 -0.039 4.457 1.00 91.50 96 ILE A N 1
ATOM 735 C CA . ILE A 1 96 ? -18.927 -0.181 4.607 1.00 91.50 96 ILE A CA 1
ATOM 736 C C . ILE A 1 96 ? -19.271 -1.207 5.693 1.00 91.50 96 ILE A C 1
ATOM 738 O O . ILE A 1 96 ? -20.157 -0.944 6.502 1.00 91.50 96 ILE A O 1
ATOM 742 N N . ALA A 1 97 ? -18.581 -2.346 5.749 1.00 93.44 97 ALA A N 1
ATOM 743 C CA . ALA A 1 97 ? -18.789 -3.362 6.778 1.00 93.44 97 ALA A CA 1
ATOM 744 C C . ALA A 1 97 ? -18.504 -2.795 8.180 1.00 93.44 97 ALA A C 1
ATOM 746 O O . ALA A 1 97 ? -19.335 -2.916 9.079 1.00 93.44 97 ALA A O 1
ATOM 747 N N . LEU A 1 98 ? -17.388 -2.079 8.350 1.00 92.56 98 LEU A N 1
ATOM 748 C CA . LEU A 1 98 ? -17.052 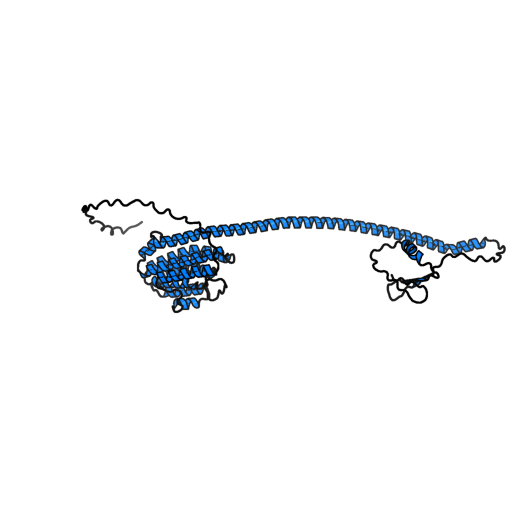-1.419 9.617 1.00 92.56 98 LEU A CA 1
ATOM 749 C C . LEU A 1 98 ? -18.020 -0.274 9.964 1.00 92.56 98 LEU A C 1
ATOM 751 O O . LEU A 1 98 ? -18.389 -0.116 11.128 1.00 92.56 98 LEU A O 1
ATOM 755 N N . ASP A 1 99 ? -18.471 0.498 8.970 1.00 90.75 99 ASP A N 1
ATOM 756 C CA . ASP A 1 99 ? -19.495 1.537 9.150 1.00 90.75 99 ASP A CA 1
ATOM 757 C C . ASP A 1 99 ? -20.818 0.920 9.623 1.00 90.75 99 ASP A C 1
ATOM 759 O O . ASP A 1 99 ? -21.425 1.430 10.557 1.00 90.75 99 ASP A O 1
ATOM 763 N N . ARG A 1 100 ? -21.237 -0.226 9.069 1.00 91.00 100 ARG A N 1
ATOM 764 C CA . ARG A 1 100 ? -22.447 -0.945 9.512 1.00 91.00 100 ARG A CA 1
ATOM 765 C C . ARG A 1 100 ? -22.358 -1.406 10.963 1.00 91.00 100 ARG A C 1
ATOM 767 O O . ARG A 1 100 ? -23.339 -1.267 11.690 1.00 91.00 100 ARG A O 1
ATOM 774 N N . VAL A 1 101 ? -21.196 -1.902 11.396 1.00 90.31 101 VAL A N 1
ATOM 775 C CA . VAL A 1 101 ? -20.968 -2.246 12.810 1.00 90.31 101 VAL A CA 1
ATOM 776 C C . VAL A 1 101 ? -21.174 -1.019 13.691 1.00 90.31 101 VAL A C 1
ATOM 778 O O . VAL A 1 101 ? -21.891 -1.086 14.684 1.00 90.31 101 VAL A O 1
ATOM 781 N N . ALA A 1 102 ? -20.589 0.116 13.312 1.00 86.81 102 ALA A N 1
ATOM 782 C CA . ALA A 1 102 ? -20.692 1.342 14.092 1.00 86.81 102 ALA A CA 1
ATOM 783 C C . ALA A 1 102 ? -22.104 1.957 14.053 1.00 86.81 102 ALA A C 1
ATOM 785 O O . ALA A 1 102 ? -22.594 2.477 15.055 1.00 86.81 102 ALA A O 1
ATOM 786 N N . GLN A 1 103 ? -22.805 1.826 12.926 1.00 86.69 103 GLN A N 1
ATOM 787 C CA . GLN A 1 103 ? -24.198 2.226 12.772 1.00 86.69 103 GLN A CA 1
ATOM 788 C C . GLN A 1 103 ? -25.148 1.429 13.661 1.00 86.69 103 GLN A C 1
ATOM 790 O O . GLN A 1 103 ? -26.302 1.821 13.746 1.00 86.69 103 GLN A O 1
ATOM 795 N N . ALA A 1 104 ? -24.740 0.361 14.350 1.00 84.75 104 ALA A N 1
ATOM 796 C CA . ALA A 1 104 ? -25.583 -0.265 15.370 1.00 84.75 104 ALA A CA 1
ATOM 797 C C . ALA A 1 104 ? -25.867 0.679 16.561 1.00 84.75 104 ALA A C 1
ATOM 799 O O . ALA A 1 104 ? -26.896 0.533 17.219 1.00 84.75 104 ALA A O 1
ATOM 800 N N . PHE A 1 105 ? -25.023 1.695 16.783 1.00 84.44 105 PHE A N 1
ATOM 801 C CA . PHE A 1 105 ? -25.027 2.505 18.002 1.00 84.44 105 PHE A CA 1
ATOM 802 C C . PHE A 1 105 ? -25.714 3.864 17.821 1.00 84.44 105 PHE A C 1
ATOM 804 O O . PHE A 1 105 ? -25.403 4.621 16.901 1.00 84.44 105 PHE A O 1
ATOM 811 N N . GLU A 1 106 ? -26.607 4.226 18.745 1.00 80.06 106 GLU A N 1
ATOM 812 C CA . GLU A 1 106 ? -27.369 5.486 18.699 1.00 80.06 106 GLU A CA 1
ATOM 813 C C . GLU A 1 106 ? -26.461 6.726 18.664 1.00 80.06 106 GLU A C 1
ATOM 815 O O . GLU A 1 106 ? -26.642 7.619 17.835 1.00 80.06 106 GLU A O 1
ATOM 820 N N . VAL A 1 107 ? -25.414 6.732 19.498 1.00 76.94 107 VAL A N 1
ATOM 821 C CA . VAL A 1 107 ? -24.402 7.800 19.538 1.00 76.94 107 VAL A CA 1
ATOM 822 C C . VAL A 1 107 ? -23.718 7.966 18.182 1.00 76.94 107 VAL A C 1
ATOM 824 O O . VAL A 1 107 ? -23.442 9.085 17.773 1.00 76.94 107 VAL A O 1
ATOM 827 N N . TYR A 1 108 ? -23.473 6.884 17.447 1.00 80.50 108 TYR A N 1
ATOM 828 C CA . TYR A 1 108 ? -22.848 6.965 16.129 1.00 80.50 108 TYR A CA 1
ATOM 829 C C . TYR A 1 108 ? -23.801 7.525 15.064 1.00 80.50 108 TYR A C 1
ATOM 831 O O . TYR A 1 108 ? -23.376 8.265 14.175 1.00 80.50 108 TYR A O 1
ATOM 839 N N . ARG A 1 109 ? -25.095 7.185 15.160 1.00 79.06 109 ARG A N 1
ATOM 840 C CA . ARG A 1 109 ? -26.131 7.595 14.199 1.00 79.06 109 ARG A CA 1
ATOM 841 C C . ARG A 1 109 ? -26.484 9.073 14.278 1.00 79.06 109 ARG A C 1
ATOM 843 O O . ARG A 1 109 ? -26.980 9.601 13.288 1.00 79.06 109 ARG A O 1
ATOM 850 N N . ASN A 1 110 ? -26.280 9.726 15.424 1.00 84.38 110 ASN A N 1
ATOM 851 C CA . ASN A 1 110 ? -26.719 11.104 15.614 1.00 84.38 110 ASN A CA 1
ATOM 852 C C . ASN A 1 110 ? -25.947 12.061 14.677 1.00 84.38 110 ASN A C 1
ATOM 854 O O . ASN A 1 110 ? -24.773 12.351 14.924 1.00 84.38 110 ASN A O 1
ATOM 858 N N . PRO A 1 111 ? -26.586 12.606 13.623 1.00 80.25 111 PRO A N 1
ATOM 859 C CA . PRO A 1 111 ? -25.892 13.407 12.618 1.00 80.25 111 PRO A CA 1
ATOM 860 C C . PRO A 1 111 ? -25.317 14.706 13.196 1.00 80.25 111 PRO A C 1
ATOM 862 O O . PRO A 1 111 ? -24.367 15.256 12.641 1.00 80.25 111 PRO A O 1
ATOM 865 N N . HIS A 1 112 ? -25.841 15.179 14.330 1.00 84.62 112 HIS A N 1
ATOM 866 C CA . HIS A 1 112 ? -25.422 16.432 14.949 1.00 84.62 112 HIS A CA 1
ATOM 867 C C . HIS A 1 112 ? -24.059 16.353 15.645 1.00 84.62 112 HIS A C 1
ATOM 869 O O . HIS A 1 112 ? -23.440 17.393 15.855 1.00 84.62 112 HIS A O 1
ATOM 875 N N . ASN A 1 113 ? -23.560 15.160 15.990 1.00 83.62 113 ASN A N 1
ATOM 876 C CA . ASN A 1 113 ? -22.271 15.030 16.683 1.00 83.62 113 ASN A CA 1
ATOM 877 C C . ASN A 1 113 ? -21.077 14.766 15.745 1.00 83.62 113 ASN A C 1
ATOM 879 O O . ASN A 1 113 ? -19.927 14.844 16.177 1.00 83.62 113 ASN A O 1
ATOM 883 N N . GLY A 1 114 ? -21.330 14.440 14.471 1.00 87.81 114 GLY A N 1
ATOM 884 C CA . GLY A 1 114 ? -20.296 14.198 13.461 1.00 87.81 114 GLY A CA 1
ATOM 885 C C . GLY A 1 114 ? -19.362 13.005 13.729 1.00 87.81 114 GLY A C 1
ATOM 886 O O . GLY A 1 114 ? -18.392 12.830 12.984 1.00 87.81 114 GLY A O 1
ATOM 887 N N . ILE A 1 115 ? -19.626 12.173 14.746 1.00 87.62 115 ILE A N 1
ATOM 888 C CA . ILE A 1 115 ? -18.746 11.067 15.164 1.00 87.62 115 ILE A CA 1
ATOM 889 C C . ILE A 1 115 ? -18.572 10.058 14.027 1.00 87.62 115 ILE A C 1
ATOM 891 O O . ILE A 1 115 ? -17.441 9.700 13.688 1.00 87.62 115 ILE A O 1
ATOM 895 N N . GLY A 1 116 ? -19.665 9.665 13.367 1.00 87.44 116 GLY A N 1
ATOM 896 C CA . GLY A 1 116 ? -19.582 8.712 12.262 1.00 87.44 116 GLY A CA 1
ATOM 897 C C . GLY A 1 116 ? -18.777 9.220 11.068 1.00 87.44 116 GLY A C 1
ATOM 898 O O . GLY A 1 116 ? -18.015 8.478 10.446 1.00 87.44 116 GLY A O 1
ATOM 899 N N . THR A 1 117 ? -18.851 10.518 10.776 1.00 90.38 117 THR A N 1
ATOM 900 C CA . THR A 1 117 ? -18.026 11.140 9.732 1.00 90.38 117 THR A CA 1
ATOM 901 C C . THR A 1 117 ? -16.545 11.133 10.110 1.00 90.38 117 THR A C 1
ATOM 903 O O . THR A 1 117 ? -15.707 10.822 9.263 1.00 90.38 117 THR A O 1
ATOM 906 N N . ARG A 1 118 ? -16.211 11.417 11.375 1.00 89.94 118 ARG A N 1
ATOM 907 C CA . ARG A 1 118 ? -14.825 11.406 11.872 1.00 89.94 118 ARG A CA 1
ATOM 908 C C . ARG A 1 118 ? -14.214 10.008 11.833 1.00 89.94 118 ARG A C 1
ATOM 910 O O . ARG A 1 118 ? -13.133 9.841 11.277 1.00 89.94 118 ARG A O 1
ATOM 917 N N . ILE A 1 119 ? -14.939 9.001 12.315 1.00 89.69 119 ILE A N 1
ATOM 918 C CA . ILE A 1 119 ? -14.479 7.606 12.294 1.00 89.69 119 ILE A CA 1
ATOM 919 C C . ILE A 1 119 ? -14.282 7.120 10.861 1.00 89.69 119 ILE A C 1
ATOM 921 O O . ILE A 1 119 ? -13.226 6.581 10.548 1.00 89.69 119 ILE A O 1
ATOM 925 N N . ARG A 1 120 ? -15.233 7.370 9.951 1.00 90.75 120 ARG A N 1
ATOM 926 C CA . ARG A 1 120 ? -15.058 7.009 8.532 1.00 90.75 120 ARG A CA 1
ATOM 927 C C . ARG A 1 120 ? -13.859 7.703 7.896 1.00 90.75 120 ARG A C 1
ATOM 929 O O . ARG A 1 120 ? -13.139 7.080 7.114 1.00 90.75 120 ARG A O 1
ATOM 936 N N . LYS A 1 121 ? -13.633 8.977 8.228 1.00 92.19 121 LYS A N 1
ATOM 937 C CA . LYS A 1 121 ? -12.478 9.746 7.750 1.00 92.19 121 LYS A CA 1
ATOM 938 C C . LYS A 1 121 ? -11.157 9.155 8.256 1.00 92.19 121 LYS A C 1
ATOM 940 O O . LYS A 1 121 ? -10.219 9.088 7.469 1.00 92.19 121 LYS A O 1
ATOM 945 N N . ALA A 1 122 ? -11.107 8.692 9.506 1.00 90.69 122 ALA A N 1
ATOM 946 C CA . ALA A 1 122 ? -9.924 8.065 10.098 1.00 90.69 122 ALA A CA 1
ATOM 947 C C . ALA A 1 122 ? -9.695 6.619 9.609 1.00 90.69 122 ALA A C 1
ATOM 949 O O . ALA A 1 122 ? -8.561 6.227 9.358 1.00 90.69 122 ALA A O 1
ATOM 950 N N . LEU A 1 123 ? -10.762 5.837 9.405 1.00 90.69 123 LEU A N 1
ATOM 951 C CA . LEU A 1 123 ? -10.682 4.443 8.948 1.00 90.69 123 LEU A CA 1
ATOM 952 C C . LEU A 1 123 ? -10.259 4.307 7.489 1.00 90.69 123 LEU A C 1
ATOM 954 O O . LEU A 1 123 ? -9.466 3.430 7.154 1.00 90.69 123 LEU A O 1
ATOM 958 N N . ARG A 1 124 ? -10.803 5.151 6.605 1.00 92.50 124 ARG A N 1
ATOM 959 C CA . ARG A 1 124 ? -10.586 5.044 5.157 1.00 92.50 124 ARG A CA 1
ATOM 960 C C . ARG A 1 124 ? -9.106 4.917 4.763 1.00 92.50 124 ARG A C 1
ATOM 962 O O . ARG A 1 124 ? -8.819 4.029 3.961 1.00 92.50 124 ARG A O 1
ATOM 969 N N . PRO A 1 125 ? -8.182 5.767 5.243 1.00 90.62 125 PRO A N 1
ATOM 970 C CA . PRO A 1 125 ? -6.788 5.644 4.847 1.00 90.62 125 PRO A CA 1
ATOM 971 C C . PRO A 1 125 ? -6.107 4.406 5.441 1.00 90.62 125 PRO A C 1
ATOM 973 O O . PRO A 1 125 ? -5.312 3.790 4.742 1.00 90.62 125 PRO A O 1
ATOM 976 N N . VAL A 1 126 ? -6.466 3.989 6.662 1.00 90.88 126 VAL A N 1
ATOM 977 C CA . VAL A 1 126 ? -5.947 2.755 7.278 1.00 90.88 126 VAL A CA 1
ATOM 978 C C . VAL A 1 126 ? -6.336 1.533 6.452 1.00 90.88 126 VAL A C 1
ATOM 980 O O . VAL A 1 126 ? -5.473 0.766 6.040 1.00 90.88 126 VAL A O 1
ATOM 983 N N . VAL A 1 127 ? -7.625 1.392 6.133 1.00 91.50 127 VAL A N 1
ATOM 984 C CA . VAL A 1 127 ? -8.126 0.270 5.325 1.00 91.50 127 VAL A CA 1
ATOM 985 C C . VAL A 1 127 ? -7.507 0.271 3.931 1.00 91.50 127 VAL A C 1
ATOM 987 O O . VAL A 1 127 ? -7.102 -0.778 3.435 1.00 91.50 127 VAL A O 1
ATOM 990 N N . ARG A 1 128 ? -7.413 1.451 3.303 1.00 89.88 128 ARG A N 1
ATOM 991 C CA . ARG A 1 128 ? -6.785 1.592 1.989 1.00 89.88 128 ARG A CA 1
ATOM 992 C C . ARG A 1 128 ? -5.342 1.112 2.024 1.00 89.88 128 ARG A C 1
ATOM 994 O O . ARG A 1 128 ? -5.002 0.263 1.224 1.00 89.88 128 ARG A O 1
ATOM 1001 N N . ALA A 1 129 ? -4.528 1.635 2.930 1.00 86.56 129 ALA A N 1
ATOM 1002 C CA . ALA A 1 129 ? -3.106 1.331 2.969 1.00 86.56 129 ALA A CA 1
ATOM 1003 C C . ALA A 1 129 ? -2.825 -0.145 3.282 1.00 86.56 129 ALA A C 1
ATOM 1005 O O . ALA A 1 129 ? -1.956 -0.739 2.655 1.00 86.56 129 ALA A O 1
ATOM 1006 N N . VAL A 1 130 ? -3.594 -0.762 4.187 1.00 87.56 130 VAL A N 1
ATOM 1007 C CA . VAL A 1 130 ? -3.472 -2.199 4.485 1.00 87.56 130 VAL A CA 1
ATOM 1008 C C . VAL A 1 130 ? -3.722 -3.034 3.226 1.00 87.56 130 VAL A C 1
ATOM 1010 O O . VAL A 1 130 ? -2.905 -3.888 2.896 1.00 87.56 130 VAL A O 1
ATOM 1013 N N . ILE A 1 131 ? -4.789 -2.739 2.474 1.00 87.56 131 ILE A N 1
ATOM 1014 C CA . ILE A 1 131 ? -5.122 -3.465 1.236 1.00 87.56 131 ILE A CA 1
ATOM 1015 C C . ILE A 1 131 ? -4.136 -3.143 0.105 1.00 87.56 131 ILE A C 1
ATOM 1017 O O . ILE A 1 131 ? -3.660 -4.060 -0.557 1.00 87.56 131 ILE A O 1
ATOM 1021 N N . SER A 1 132 ? -3.808 -1.864 -0.107 1.00 84.69 132 SER A N 1
ATOM 1022 C CA . SER A 1 132 ? -2.856 -1.416 -1.135 1.00 84.69 132 SER A CA 1
ATOM 1023 C C . SER A 1 132 ? -1.456 -1.978 -0.913 1.00 84.69 132 SER A C 1
ATOM 1025 O O . SER A 1 132 ? -0.712 -2.124 -1.875 1.00 84.69 132 SER A O 1
ATOM 1027 N N . SER A 1 133 ? -1.086 -2.281 0.338 1.00 82.81 133 SER A N 1
ATOM 1028 C CA . SER A 1 133 ? 0.258 -2.766 0.639 1.00 82.81 133 SER A CA 1
ATOM 1029 C C . SER A 1 133 ? 0.588 -4.100 -0.015 1.00 82.81 133 SER A C 1
ATOM 1031 O O . SER A 1 133 ? 1.760 -4.372 -0.260 1.00 82.81 133 SER A O 1
ATOM 1033 N N . GLY A 1 134 ? -0.419 -4.946 -0.261 1.00 81.12 134 GLY A N 1
ATOM 1034 C CA . GLY A 1 134 ? -0.215 -6.309 -0.758 1.00 81.12 134 GLY A CA 1
ATOM 1035 C C . GLY A 1 134 ? 0.620 -7.199 0.175 1.00 81.12 134 GLY A C 1
ATOM 1036 O O . GLY A 1 134 ? 0.984 -8.309 -0.206 1.00 81.12 134 GLY A O 1
ATOM 1037 N N . VAL A 1 135 ? 0.953 -6.722 1.381 1.00 80.31 135 VAL A N 1
ATOM 1038 C CA . VAL A 1 135 ? 1.726 -7.469 2.382 1.00 80.31 135 VAL A CA 1
ATOM 1039 C C . VAL A 1 135 ? 0.819 -8.443 3.121 1.00 80.31 135 VAL A C 1
ATOM 1041 O O . VAL A 1 135 ? 1.217 -9.572 3.376 1.00 80.31 135 VAL A O 1
ATOM 1044 N N . LEU A 1 136 ? -0.409 -8.018 3.420 1.00 80.69 136 LEU A N 1
ATOM 1045 C CA . LEU A 1 136 ? -1.408 -8.816 4.117 1.00 80.69 136 LEU A CA 1
ATOM 1046 C C . LEU A 1 136 ? -2.530 -9.238 3.164 1.00 80.69 136 LEU A C 1
ATOM 1048 O O . LEU A 1 136 ? -3.036 -8.422 2.386 1.00 80.69 136 LEU A O 1
ATOM 1052 N N . GLU A 1 137 ? -2.984 -10.485 3.278 1.00 79.31 137 GLU A N 1
ATOM 1053 C CA . GLU A 1 137 ? -4.146 -10.999 2.553 1.00 79.31 137 GLU A CA 1
ATOM 1054 C C . GLU A 1 137 ? -5.435 -10.436 3.175 1.00 79.31 137 GLU A C 1
ATOM 1056 O O . GLU A 1 137 ? -6.079 -11.007 4.060 1.00 79.31 137 GLU A O 1
ATOM 1061 N N . ALA A 1 138 ? -5.766 -9.214 2.769 1.00 69.56 138 ALA A N 1
ATOM 1062 C CA . ALA A 1 138 ? -6.871 -8.442 3.321 1.00 69.56 138 ALA A CA 1
ATOM 1063 C C . ALA A 1 138 ? -8.159 -8.551 2.473 1.00 69.56 138 ALA A C 1
ATOM 1065 O O . ALA A 1 138 ? -9.272 -8.457 3.007 1.00 69.56 138 ALA A O 1
ATOM 1066 N N . SER A 1 139 ? -8.034 -8.798 1.164 1.00 63.88 139 SER A N 1
ATOM 1067 C CA . SER A 1 139 ? -9.151 -9.029 0.235 1.00 63.88 139 SER A CA 1
ATOM 1068 C C . SER A 1 139 ? -9.129 -10.465 -0.282 1.00 63.88 139 SER A C 1
ATOM 1070 O O . SER A 1 139 ? -8.055 -11.022 -0.470 1.00 63.88 139 SER A O 1
ATOM 1072 N N . GLY A 1 140 ? -10.309 -11.047 -0.525 1.00 54.41 140 GLY A N 1
ATOM 1073 C CA . GLY A 1 140 ? -10.425 -12.407 -1.071 1.00 54.41 140 GLY A CA 1
ATOM 1074 C C . GLY A 1 140 ? -9.980 -12.540 -2.534 1.00 54.41 140 GLY A C 1
ATOM 1075 O O . GLY A 1 140 ? -9.910 -13.650 -3.043 1.00 54.41 140 GLY A O 1
ATOM 1076 N N . GLU A 1 141 ? -9.687 -11.425 -3.212 1.00 52.72 141 GLU A N 1
ATOM 1077 C CA . GLU A 1 141 ? -9.294 -11.409 -4.629 1.00 52.72 141 GLU A CA 1
ATOM 1078 C C . GLU A 1 141 ? -7.785 -11.216 -4.843 1.00 52.72 141 GLU A C 1
ATOM 1080 O O . GLU A 1 141 ? -7.284 -11.438 -5.946 1.00 52.72 141 GLU A O 1
ATOM 1085 N N . THR A 1 142 ? -7.028 -10.830 -3.811 1.00 50.75 142 THR A N 1
ATOM 1086 C CA . THR A 1 142 ? -5.594 -10.558 -3.960 1.00 50.75 142 THR A CA 1
ATOM 1087 C C . THR A 1 142 ? -4.783 -11.827 -3.715 1.00 50.75 142 THR A C 1
ATOM 1089 O O . THR A 1 142 ? -4.090 -11.950 -2.712 1.00 50.75 142 THR A O 1
ATOM 1092 N N . ALA A 1 143 ? -4.826 -12.760 -4.669 1.00 43.88 143 ALA A N 1
ATOM 1093 C CA . ALA A 1 143 ? -3.922 -13.911 -4.732 1.00 43.88 143 ALA A CA 1
ATOM 1094 C C . ALA A 1 143 ? -2.495 -13.484 -5.139 1.00 43.88 143 ALA A C 1
ATOM 1096 O O . ALA A 1 143 ? -1.886 -14.053 -6.047 1.00 43.88 143 ALA A O 1
ATOM 1097 N N . ALA A 1 144 ? -1.950 -12.447 -4.497 1.00 54.78 144 ALA A N 1
ATOM 1098 C CA . ALA A 1 144 ? -0.514 -12.245 -4.536 1.00 54.78 144 ALA A CA 1
ATOM 1099 C C . ALA A 1 144 ? 0.082 -13.451 -3.807 1.00 54.78 144 ALA A C 1
ATOM 1101 O O . ALA A 1 144 ? -0.142 -13.612 -2.611 1.00 54.78 144 ALA A O 1
ATOM 1102 N N . SER A 1 145 ? 0.831 -14.301 -4.510 1.00 56.06 145 SER A N 1
ATOM 1103 C CA . SER A 1 145 ? 1.427 -15.537 -3.966 1.00 56.06 145 SER A CA 1
ATOM 1104 C C . SER A 1 145 ? 2.360 -15.328 -2.761 1.00 56.06 145 SER A C 1
ATOM 1106 O O . SER A 1 145 ? 2.908 -16.292 -2.242 1.00 56.06 145 SER A O 1
ATOM 1108 N N . LYS A 1 146 ? 2.549 -14.074 -2.334 1.00 63.44 146 LYS A N 1
ATOM 1109 C CA . LYS A 1 146 ? 3.405 -13.631 -1.234 1.00 63.44 146 LYS A CA 1
ATOM 1110 C C . LYS A 1 146 ? 2.653 -12.858 -0.142 1.00 63.44 146 LYS A C 1
ATOM 1112 O O . LYS A 1 146 ? 3.296 -12.220 0.685 1.00 63.44 146 LYS A O 1
ATOM 1117 N N . ALA A 1 147 ? 1.325 -12.785 -0.158 1.00 75.75 147 ALA A N 1
ATOM 1118 C CA . ALA A 1 147 ? 0.600 -12.111 0.920 1.00 75.75 147 ALA A CA 1
ATOM 1119 C C . ALA A 1 147 ? 0.580 -12.990 2.182 1.00 75.75 147 ALA A C 1
ATOM 1121 O O . ALA A 1 147 ? 0.380 -14.199 2.090 1.00 75.75 147 ALA A O 1
ATOM 1122 N N . VAL A 1 148 ? 0.774 -12.384 3.355 1.00 75.94 148 VAL A N 1
ATOM 1123 C CA . VAL A 1 148 ? 0.652 -13.077 4.643 1.00 75.94 148 VAL A CA 1
ATOM 1124 C C . VAL A 1 148 ? -0.836 -13.318 4.933 1.00 75.94 148 VAL A C 1
ATOM 1126 O O . VAL A 1 148 ? -1.612 -12.349 4.919 1.00 75.94 148 VAL A O 1
ATOM 1129 N N . PRO A 1 149 ? -1.265 -14.569 5.180 1.00 77.69 149 PRO A N 1
ATOM 1130 C CA . PRO A 1 149 ? -2.662 -14.880 5.456 1.00 77.69 149 PRO A CA 1
ATOM 1131 C C . PRO A 1 149 ? -3.152 -14.188 6.736 1.00 77.69 149 PRO A C 1
ATOM 1133 O O . PRO A 1 149 ? -2.387 -13.848 7.633 1.00 77.69 149 PRO A O 1
ATOM 1136 N N . GLY A 1 150 ? -4.462 -13.950 6.831 1.00 81.69 150 GLY A N 1
ATOM 1137 C CA . GLY A 1 150 ? -5.066 -13.373 8.039 1.00 81.69 150 GLY A CA 1
ATOM 1138 C C . GLY A 1 150 ? -5.048 -11.841 8.113 1.00 81.69 150 GLY A C 1
ATOM 1139 O O . GLY A 1 150 ? -5.387 -11.278 9.154 1.00 81.69 150 GLY A O 1
ATOM 1140 N N . GLY A 1 151 ? -4.751 -11.134 7.018 1.00 83.94 151 GLY A N 1
ATOM 1141 C CA . GLY A 1 151 ? -4.805 -9.665 6.960 1.00 83.94 151 GLY A CA 1
ATOM 1142 C C . GLY A 1 151 ? -6.146 -9.051 7.383 1.00 83.94 151 GLY A C 1
ATOM 1143 O O . GLY A 1 151 ? -6.201 -7.941 7.920 1.00 83.94 151 GLY A O 1
ATOM 1144 N N . LYS A 1 152 ? -7.242 -9.799 7.209 1.00 89.50 152 LYS A N 1
ATOM 1145 C CA . LYS A 1 152 ? -8.595 -9.420 7.654 1.00 89.50 152 LYS A CA 1
ATOM 1146 C C . LYS A 1 152 ? -8.712 -9.252 9.173 1.00 89.50 152 LYS A C 1
ATOM 1148 O O . LYS A 1 152 ? -9.548 -8.464 9.619 1.00 89.50 152 LYS A O 1
ATOM 1153 N N . ALA A 1 153 ? -7.870 -9.924 9.960 1.00 93.38 153 ALA A N 1
ATOM 1154 C CA . ALA A 1 153 ? -7.899 -9.869 11.420 1.00 93.38 153 ALA A CA 1
ATOM 1155 C C . ALA A 1 153 ? -7.730 -8.441 11.959 1.00 93.38 153 ALA A C 1
ATOM 1157 O O . ALA A 1 153 ? -8.359 -8.072 12.950 1.00 93.38 153 ALA A O 1
ATOM 1158 N N . LEU A 1 154 ? -6.962 -7.593 11.266 1.00 94.19 154 LEU A N 1
ATOM 1159 C CA . LEU A 1 154 ? -6.809 -6.187 11.638 1.00 94.19 154 LEU A CA 1
ATOM 1160 C C . LEU A 1 154 ? -8.146 -5.430 11.557 1.00 94.19 154 LEU A C 1
ATOM 1162 O O . LEU A 1 154 ? -8.469 -4.623 12.430 1.00 94.19 154 LEU A O 1
ATOM 1166 N N . PHE A 1 155 ? -8.961 -5.713 10.537 1.00 94.38 155 PHE A N 1
ATOM 1167 C CA . PHE A 1 155 ? -10.290 -5.115 10.395 1.00 94.38 155 PHE A CA 1
ATOM 1168 C C . PHE A 1 155 ? -11.285 -5.699 11.396 1.00 94.38 155 PHE A C 1
ATOM 1170 O O . PHE A 1 155 ? -12.081 -4.945 11.958 1.00 94.38 155 PHE A O 1
ATOM 1177 N N . VAL A 1 156 ? -11.204 -7.003 11.681 1.00 95.19 156 VAL A N 1
ATOM 1178 C CA . VAL A 1 156 ? -11.992 -7.632 12.754 1.00 95.19 156 VAL A CA 1
ATOM 1179 C C . VAL A 1 156 ? -11.681 -6.957 14.094 1.00 95.19 156 VAL A C 1
ATOM 1181 O O . VAL A 1 156 ? -12.603 -6.520 14.782 1.00 95.19 156 VAL A O 1
ATOM 1184 N N . ALA A 1 157 ? -10.401 -6.760 14.423 1.00 96.12 157 ALA A N 1
ATOM 1185 C CA . ALA A 1 157 ? -9.964 -6.079 15.641 1.00 96.12 157 ALA A CA 1
ATOM 1186 C C . ALA A 1 157 ? -10.516 -4.648 15.745 1.00 96.12 157 ALA A C 1
ATOM 1188 O O . ALA A 1 157 ? -10.992 -4.240 16.806 1.00 96.12 157 ALA A O 1
ATOM 1189 N N . VAL A 1 158 ? -10.502 -3.891 14.644 1.00 95.00 158 VAL A N 1
ATOM 1190 C CA . VAL A 1 158 ? -11.097 -2.547 14.582 1.00 95.00 158 VAL A CA 1
ATOM 1191 C C . VAL A 1 158 ? -12.613 -2.591 14.795 1.00 95.00 158 VAL A C 1
ATOM 1193 O O . VAL A 1 158 ? -13.147 -1.774 15.546 1.00 95.00 158 VAL A O 1
ATOM 1196 N N . GLY A 1 159 ? -13.319 -3.535 14.173 1.00 94.56 159 GLY A N 1
ATOM 1197 C CA . GLY A 1 159 ? -14.764 -3.682 14.353 1.00 94.56 159 GLY A CA 1
ATOM 1198 C C . GLY A 1 159 ? -15.150 -4.110 15.771 1.00 94.56 159 GLY A C 1
ATOM 1199 O O . GLY A 1 159 ? -16.124 -3.592 16.317 1.00 94.56 159 GLY A O 1
ATOM 1200 N N . LEU A 1 160 ? -14.364 -4.976 16.414 1.00 94.81 160 LEU A N 1
ATOM 1201 C CA . LEU A 1 160 ? -14.527 -5.308 17.834 1.00 94.81 160 LEU A CA 1
ATOM 1202 C C . LEU A 1 160 ? -14.313 -4.085 18.727 1.00 94.81 160 LEU A C 1
ATOM 1204 O O . LEU A 1 160 ? -15.085 -3.854 19.657 1.00 94.81 160 LEU A O 1
ATOM 1208 N N . LEU A 1 161 ? -13.315 -3.259 18.411 1.00 93.38 161 LEU A N 1
ATOM 1209 C CA . LEU A 1 161 ? -13.059 -2.029 19.148 1.00 93.38 161 LEU A CA 1
ATOM 1210 C C . LEU A 1 161 ? -14.219 -1.034 18.998 1.00 93.38 161 LEU A C 1
ATOM 1212 O O . LEU A 1 161 ? -14.653 -0.459 19.993 1.00 93.38 161 LEU A O 1
ATOM 1216 N N . LEU A 1 162 ? -14.787 -0.902 17.792 1.00 92.62 162 LEU A N 1
ATOM 1217 C CA . LEU A 1 162 ? -16.018 -0.136 17.554 1.00 92.62 162 LEU A CA 1
ATOM 1218 C C . LEU A 1 162 ? -17.186 -0.668 18.397 1.00 92.62 162 LEU A C 1
ATOM 1220 O O . LEU A 1 162 ? -17.884 0.130 19.019 1.00 92.62 162 LEU A O 1
ATOM 1224 N N . LYS A 1 163 ? -17.366 -1.990 18.501 1.00 92.12 163 LYS A N 1
ATOM 1225 C CA . LYS A 1 163 ? -18.383 -2.572 19.396 1.00 92.12 163 LYS A CA 1
ATOM 1226 C C . LYS A 1 163 ? -18.128 -2.226 20.865 1.00 92.12 163 LYS A C 1
ATOM 1228 O O . LYS A 1 163 ? -19.043 -1.815 21.567 1.00 92.12 163 LYS A O 1
ATOM 1233 N N . ALA A 1 164 ? -16.878 -2.286 21.321 1.00 90.81 164 ALA A N 1
ATOM 1234 C CA . ALA A 1 164 ? -16.515 -1.931 22.695 1.00 90.81 164 ALA A CA 1
ATOM 1235 C C . ALA A 1 164 ? -16.726 -0.435 23.027 1.00 90.81 164 ALA A C 1
ATOM 1237 O O . ALA A 1 164 ? -16.770 -0.057 24.206 1.00 90.81 164 ALA A O 1
ATOM 1238 N N . THR A 1 165 ? -16.864 0.424 22.007 1.00 87.75 165 THR A N 1
ATOM 1239 C CA . THR A 1 165 ? -17.156 1.858 22.172 1.00 87.75 165 THR A CA 1
ATOM 1240 C C . THR A 1 165 ? -18.634 2.193 22.381 1.00 87.75 165 THR A C 1
ATOM 1242 O O . THR A 1 165 ? -18.958 3.357 22.633 1.00 87.75 165 THR A O 1
ATOM 1245 N N . GLU A 1 166 ? -19.520 1.196 22.329 1.00 85.06 166 GLU A N 1
ATOM 1246 C CA . GLU A 1 166 ? -20.963 1.376 22.478 1.00 85.06 166 GLU A CA 1
ATOM 1247 C C . GLU A 1 166 ? -21.341 2.193 23.728 1.00 85.06 166 GLU A C 1
ATOM 1249 O O . GLU A 1 166 ? -20.818 1.997 24.826 1.00 85.06 166 GLU A O 1
ATOM 1254 N N . GLY A 1 167 ? -22.255 3.148 23.534 1.00 78.62 167 GLY A N 1
ATOM 1255 C CA . GLY A 1 167 ? -22.850 3.943 24.610 1.00 78.62 167 GLY A CA 1
ATOM 1256 C C . GLY A 1 167 ? -21.966 5.043 25.205 1.00 78.62 167 GLY A C 1
ATOM 1257 O O . GLY A 1 167 ? -22.438 5.774 26.072 1.00 78.62 167 GLY A O 1
ATOM 1258 N N . VAL A 1 168 ? -20.711 5.214 24.759 1.00 82.31 168 VAL A N 1
ATOM 1259 C CA . VAL A 1 168 ? -19.790 6.192 25.365 1.00 82.31 168 VAL A CA 1
ATOM 1260 C C . VAL A 1 168 ? -19.045 7.008 24.306 1.00 82.31 168 VAL A C 1
ATOM 1262 O O . VAL A 1 168 ? -18.045 6.565 23.745 1.00 82.31 168 VAL A O 1
ATOM 1265 N N . SER A 1 169 ? -19.463 8.261 24.091 1.00 83.25 169 SER A N 1
ATOM 1266 C CA . SER A 1 169 ? -18.837 9.186 23.124 1.00 83.25 169 SER A CA 1
ATOM 1267 C C . SER A 1 169 ? -17.323 9.343 23.320 1.00 83.25 169 SER A C 1
ATOM 1269 O O . SER A 1 169 ? -16.570 9.352 22.350 1.00 83.25 169 SER A O 1
ATOM 1271 N N . ALA A 1 170 ? -16.851 9.364 24.573 1.00 83.44 170 ALA A N 1
ATOM 1272 C CA . ALA A 1 170 ? -15.423 9.452 24.880 1.00 83.44 170 ALA A CA 1
ATOM 1273 C C . ALA A 1 170 ? -14.611 8.249 24.349 1.00 83.44 170 ALA A C 1
ATOM 1275 O O . ALA A 1 170 ? -13.438 8.406 24.004 1.00 83.44 170 ALA A O 1
ATOM 1276 N N . ARG A 1 171 ? -15.220 7.055 24.231 1.00 86.00 171 ARG A N 1
ATOM 1277 C CA . ARG A 1 171 ? -14.572 5.879 23.618 1.00 86.00 171 ARG A CA 1
ATOM 1278 C C . ARG A 1 171 ? -14.366 6.076 22.131 1.00 86.00 171 ARG A C 1
ATOM 1280 O O . ARG A 1 171 ? -13.285 5.784 21.628 1.00 86.00 171 ARG A O 1
ATOM 1287 N N . PHE A 1 172 ? -15.380 6.598 21.448 1.00 87.44 172 PHE A N 1
ATOM 1288 C CA . PHE A 1 172 ? -15.297 6.907 20.026 1.00 87.44 172 PHE A CA 1
ATOM 1289 C C . PHE A 1 172 ? -14.233 7.967 19.737 1.00 87.44 172 PHE A C 1
ATOM 1291 O O . PHE A 1 172 ? -13.487 7.831 18.767 1.00 87.44 172 PHE A O 1
ATOM 1298 N N . ASP A 1 173 ? -14.106 8.986 20.589 1.00 86.62 173 ASP A N 1
ATOM 1299 C CA . ASP A 1 173 ? -13.040 9.983 20.464 1.00 86.62 173 ASP A CA 1
ATOM 1300 C C . ASP A 1 173 ? -11.650 9.369 20.644 1.00 86.62 173 ASP A C 1
ATOM 1302 O O . ASP A 1 173 ? -10.747 9.650 19.854 1.00 86.62 173 ASP A O 1
ATOM 1306 N N . ALA A 1 174 ? -11.476 8.506 21.648 1.00 87.56 174 ALA A N 1
ATOM 1307 C CA . ALA A 1 174 ? -10.215 7.807 21.880 1.00 87.56 174 ALA A CA 1
ATOM 1308 C C . ALA A 1 174 ? -9.848 6.886 20.703 1.00 87.56 174 ALA A C 1
ATOM 1310 O O . ALA A 1 174 ? -8.710 6.903 20.235 1.00 87.56 174 ALA A O 1
ATOM 1311 N N . LEU A 1 175 ? -10.825 6.141 20.176 1.00 90.19 175 LEU A N 1
ATOM 1312 C CA . LEU A 1 175 ? -10.655 5.303 18.991 1.00 90.19 175 LEU A CA 1
ATOM 1313 C C . LEU A 1 175 ? -10.311 6.129 17.747 1.00 90.19 175 LEU A C 1
ATOM 1315 O O . LEU A 1 175 ? -9.418 5.767 16.988 1.00 90.19 175 LEU A O 1
ATOM 1319 N N . THR A 1 176 ? -10.985 7.260 17.545 1.00 90.19 176 THR A N 1
ATOM 1320 C CA . THR A 1 176 ? -10.703 8.152 16.413 1.00 90.19 176 THR A CA 1
ATOM 1321 C C . THR A 1 176 ? -9.263 8.654 16.474 1.00 90.19 176 THR A C 1
ATOM 1323 O O . THR A 1 176 ? -8.551 8.542 15.482 1.00 90.19 176 THR A O 1
ATOM 1326 N N . LYS A 1 177 ? -8.801 9.114 17.645 1.00 89.00 177 LYS A N 1
ATOM 1327 C CA . LYS A 1 177 ? -7.409 9.553 17.844 1.00 89.00 177 LYS A CA 1
ATOM 1328 C C . LYS A 1 177 ? -6.404 8.429 17.583 1.00 89.00 177 LYS A C 1
ATOM 1330 O O . LYS A 1 177 ? -5.368 8.667 16.971 1.00 89.00 177 LYS A O 1
ATOM 1335 N N . LEU A 1 178 ? -6.710 7.206 18.021 1.00 89.81 178 LEU A N 1
ATOM 1336 C CA . LEU A 1 178 ? -5.884 6.029 17.746 1.00 89.81 178 LEU A CA 1
ATOM 1337 C C . LEU A 1 178 ? -5.754 5.773 16.235 1.00 89.81 178 LEU A C 1
ATOM 1339 O O . LEU A 1 178 ? -4.647 5.619 15.723 1.00 89.81 178 LEU A O 1
ATOM 1343 N N . LEU A 1 179 ? -6.877 5.770 15.516 1.00 90.88 179 LEU A N 1
ATOM 1344 C CA . LEU A 1 179 ? -6.902 5.564 14.066 1.00 90.88 179 LEU A CA 1
ATOM 1345 C C . LEU A 1 179 ? -6.227 6.711 13.303 1.00 90.88 179 LEU A C 1
ATOM 1347 O O . LEU A 1 179 ? -5.575 6.469 12.293 1.00 90.88 179 LEU A O 1
ATOM 1351 N N . GLU A 1 180 ? -6.339 7.949 13.788 1.00 89.38 180 GLU A N 1
ATOM 1352 C CA . GLU A 1 180 ? -5.622 9.106 13.240 1.00 89.38 180 GLU A CA 1
ATOM 1353 C C . GLU A 1 180 ? -4.104 8.976 13.413 1.00 89.38 180 GLU A C 1
ATOM 1355 O O . GLU A 1 180 ? -3.365 9.327 12.496 1.00 89.38 180 GLU A O 1
ATOM 1360 N N . LYS A 1 181 ? -3.619 8.419 14.531 1.00 86.19 181 LYS A N 1
ATOM 1361 C CA . LYS A 1 181 ? -2.192 8.089 14.672 1.00 86.19 181 LYS A CA 1
ATOM 1362 C C . LYS A 1 181 ? -1.767 7.040 13.648 1.00 86.19 181 LYS A C 1
ATOM 1364 O O . LYS A 1 181 ? -0.788 7.244 12.937 1.00 86.19 181 LYS A O 1
ATOM 1369 N N . PHE A 1 182 ? -2.546 5.967 13.506 1.00 89.56 182 PHE A N 1
ATOM 1370 C CA . PHE A 1 182 ? -2.277 4.947 12.492 1.00 89.56 182 PHE A CA 1
ATOM 1371 C C . PHE A 1 182 ? -2.305 5.493 11.068 1.00 89.56 182 PHE A C 1
ATOM 1373 O O . PHE A 1 182 ? -1.485 5.094 10.247 1.00 89.56 182 PHE A O 1
ATOM 1380 N N . HIS A 1 183 ? -3.187 6.449 10.784 1.00 89.44 183 HIS A N 1
ATOM 1381 C CA . HIS A 1 183 ? -3.250 7.120 9.494 1.00 89.44 183 HIS A CA 1
ATOM 1382 C C . HIS A 1 183 ? -1.902 7.740 9.086 1.00 89.44 183 HIS A C 1
ATOM 1384 O O . HIS A 1 183 ? -1.506 7.600 7.930 1.00 89.44 183 HIS A O 1
ATOM 1390 N N . PHE A 1 184 ? -1.168 8.377 10.003 1.00 82.75 184 PHE A N 1
ATOM 1391 C CA . PHE A 1 184 ? 0.145 8.940 9.668 1.00 82.75 184 PHE A CA 1
ATOM 1392 C C . PHE A 1 184 ? 1.149 7.863 9.238 1.00 82.75 184 PHE A C 1
ATOM 1394 O O . PHE A 1 184 ? 1.863 8.064 8.254 1.00 82.75 184 PHE A O 1
ATOM 1401 N N . PHE A 1 185 ? 1.165 6.711 9.915 1.00 82.38 185 PHE A N 1
ATOM 1402 C CA . PHE A 1 185 ? 2.064 5.603 9.576 1.00 82.38 185 PHE A CA 1
ATOM 1403 C C . PHE A 1 185 ? 1.701 4.981 8.227 1.00 82.38 185 PHE A C 1
ATOM 1405 O O . PHE A 1 185 ? 2.532 4.853 7.328 1.00 82.38 185 PHE A O 1
ATOM 1412 N N . VAL A 1 186 ? 0.426 4.648 8.050 1.00 86.38 186 VAL A N 1
ATOM 1413 C CA . VAL A 1 186 ? -0.026 3.899 6.878 1.00 86.38 186 VAL A CA 1
ATOM 1414 C C . VAL A 1 186 ? -0.065 4.747 5.602 1.00 86.38 186 VAL A C 1
ATOM 1416 O O . VAL A 1 186 ? 0.122 4.209 4.517 1.00 86.38 186 VAL A O 1
ATOM 1419 N N . THR A 1 187 ? -0.227 6.073 5.694 1.00 85.75 187 THR A N 1
ATOM 1420 C CA . THR A 1 187 ? -0.127 6.963 4.521 1.00 85.75 187 THR A CA 1
ATOM 1421 C C . THR A 1 187 ? 1.287 6.993 3.948 1.00 85.75 187 THR A C 1
ATOM 1423 O O . THR A 1 187 ? 1.446 7.060 2.731 1.00 85.75 187 THR A O 1
ATOM 1426 N N . ARG A 1 188 ? 2.322 6.897 4.794 1.00 81.06 188 ARG A N 1
ATOM 1427 C CA . ARG A 1 188 ? 3.712 6.793 4.324 1.00 81.06 188 ARG A CA 1
ATOM 1428 C C . ARG A 1 188 ? 3.965 5.463 3.618 1.00 81.06 188 ARG A C 1
ATOM 1430 O O . ARG A 1 188 ? 4.570 5.453 2.548 1.00 81.06 188 ARG A O 1
ATOM 1437 N N . LEU A 1 189 ? 3.432 4.370 4.168 1.00 81.19 189 LEU A N 1
ATOM 1438 C CA . LEU A 1 189 ? 3.465 3.060 3.514 1.00 81.19 189 LEU A CA 1
ATOM 1439 C C . LEU A 1 189 ? 2.735 3.082 2.160 1.00 81.19 189 LEU A C 1
ATOM 1441 O O . LEU A 1 189 ? 3.293 2.620 1.169 1.00 81.19 189 LEU A O 1
ATOM 1445 N N . ASP A 1 190 ? 1.543 3.688 2.083 1.00 82.50 190 ASP A N 1
ATOM 1446 C CA . ASP A 1 190 ? 0.743 3.776 0.847 1.00 82.50 190 ASP A CA 1
ATOM 1447 C C . ASP A 1 190 ? 1.516 4.460 -0.296 1.00 82.50 190 ASP A C 1
ATOM 1449 O O . ASP A 1 190 ? 1.438 4.018 -1.442 1.00 82.50 190 ASP A O 1
ATOM 1453 N N . VAL A 1 191 ? 2.318 5.491 0.001 1.00 79.94 191 VAL A N 1
ATOM 1454 C CA . VAL A 1 191 ? 3.174 6.145 -1.007 1.00 79.94 191 VAL A CA 1
ATOM 1455 C C . VAL A 1 191 ? 4.190 5.164 -1.599 1.00 79.94 191 VAL A C 1
ATOM 1457 O O . VAL A 1 191 ? 4.318 5.122 -2.819 1.00 79.94 191 VAL A O 1
ATOM 1460 N N . ARG A 1 192 ? 4.849 4.333 -0.777 1.00 71.75 192 ARG A N 1
ATOM 1461 C CA . ARG A 1 192 ? 5.838 3.354 -1.270 1.00 71.75 192 ARG A CA 1
ATOM 1462 C C . ARG A 1 192 ? 5.209 2.236 -2.084 1.00 71.75 192 ARG A C 1
ATOM 1464 O O . ARG A 1 192 ? 5.754 1.837 -3.109 1.00 71.75 192 ARG A O 1
ATOM 1471 N N . THR A 1 193 ? 4.038 1.774 -1.655 1.00 71.81 193 THR A N 1
ATOM 1472 C CA . THR A 1 193 ? 3.325 0.661 -2.305 1.00 71.81 193 THR A CA 1
ATOM 1473 C C . THR A 1 193 ? 2.820 1.010 -3.704 1.00 71.81 193 THR A C 1
ATOM 1475 O O . THR A 1 193 ? 2.579 0.125 -4.514 1.00 71.81 193 THR A O 1
ATOM 1478 N N . LYS A 1 194 ? 2.681 2.305 -4.014 1.00 71.38 194 LYS A N 1
ATOM 1479 C CA . LYS A 1 194 ? 2.273 2.785 -5.342 1.00 71.38 194 LYS A CA 1
ATOM 1480 C C . LYS A 1 194 ? 3.419 2.861 -6.347 1.00 71.38 194 LYS A C 1
ATOM 1482 O O . LYS A 1 194 ? 3.148 2.916 -7.542 1.00 71.38 194 LYS A O 1
ATOM 1487 N N . SER A 1 195 ? 4.665 2.947 -5.880 1.00 60.16 195 SER A N 1
ATOM 1488 C CA . SER A 1 195 ? 5.821 3.286 -6.721 1.00 60.16 195 SER A CA 1
ATOM 1489 C C . SER A 1 195 ? 6.602 2.086 -7.263 1.00 60.16 195 SER A C 1
ATOM 1491 O O . SER A 1 195 ? 7.304 2.258 -8.253 1.00 60.16 195 SER A O 1
ATOM 1493 N N . ALA A 1 196 ? 6.483 0.897 -6.668 1.00 56.47 196 ALA A N 1
ATOM 1494 C CA . ALA A 1 196 ? 7.052 -0.363 -7.160 1.00 56.47 196 ALA A CA 1
ATOM 1495 C C . ALA A 1 196 ? 6.570 -1.524 -6.274 1.00 56.47 196 ALA A C 1
ATOM 1497 O O . ALA A 1 196 ? 6.075 -1.284 -5.169 1.00 56.47 196 ALA A O 1
ATOM 1498 N N . ASP A 1 197 ? 6.772 -2.769 -6.721 1.00 65.38 197 ASP A N 1
ATOM 1499 C CA . ASP A 1 197 ? 6.742 -3.929 -5.826 1.00 65.38 197 ASP A CA 1
ATOM 1500 C C . ASP A 1 197 ? 7.626 -3.634 -4.608 1.00 65.38 197 ASP A C 1
ATOM 1502 O O . ASP A 1 197 ? 8.802 -3.287 -4.748 1.00 65.38 197 ASP A O 1
ATOM 1506 N N . LEU A 1 198 ? 7.049 -3.727 -3.407 1.00 67.88 198 LEU A N 1
ATOM 1507 C CA . LEU A 1 198 ? 7.792 -3.471 -2.178 1.00 67.88 198 LEU A CA 1
ATOM 1508 C C . LEU A 1 198 ? 9.025 -4.382 -2.123 1.00 67.88 198 LEU A C 1
ATOM 1510 O O . LEU A 1 198 ? 8.906 -5.608 -2.237 1.00 67.88 198 LEU A O 1
ATOM 1514 N N . ARG A 1 199 ? 10.203 -3.793 -1.886 1.00 78.44 199 ARG A N 1
ATOM 1515 C CA . ARG A 1 199 ? 11.423 -4.564 -1.617 1.00 78.44 199 ARG A CA 1
ATOM 1516 C C . ARG A 1 199 ? 11.221 -5.384 -0.339 1.00 78.44 199 ARG A C 1
ATOM 1518 O O . ARG A 1 199 ? 10.432 -5.026 0.537 1.00 78.44 199 ARG A O 1
ATOM 1525 N N . THR A 1 200 ? 11.956 -6.485 -0.200 1.00 82.38 200 THR A N 1
ATOM 1526 C CA . THR A 1 200 ? 11.831 -7.400 0.949 1.00 82.38 200 THR A CA 1
ATOM 1527 C C . THR A 1 200 ? 11.990 -6.686 2.299 1.00 82.38 200 THR A C 1
ATOM 1529 O O . THR A 1 200 ? 11.240 -6.960 3.235 1.00 82.38 200 THR A O 1
ATOM 1532 N N . ALA A 1 201 ? 12.896 -5.705 2.384 1.00 81.44 201 ALA A N 1
ATOM 1533 C CA . ALA A 1 201 ? 13.080 -4.881 3.580 1.00 81.44 201 ALA A CA 1
ATOM 1534 C C . ALA A 1 201 ? 11.825 -4.054 3.919 1.00 81.44 201 ALA A C 1
ATOM 1536 O O . ALA A 1 201 ? 11.344 -4.091 5.050 1.00 81.44 201 ALA A O 1
ATOM 1537 N N . SER A 1 202 ? 11.226 -3.374 2.937 1.00 83.19 202 SER A N 1
ATOM 1538 C CA . SER A 1 202 ? 10.015 -2.576 3.154 1.00 83.19 202 SER A CA 1
ATOM 1539 C C . SER A 1 202 ? 8.781 -3.451 3.437 1.00 83.19 202 SER A C 1
ATOM 1541 O O . SER A 1 202 ? 7.922 -3.047 4.220 1.00 83.19 202 SER A O 1
ATOM 1543 N N . ARG A 1 203 ? 8.711 -4.679 2.895 1.00 85.88 203 ARG A N 1
ATOM 1544 C CA . ARG A 1 203 ? 7.692 -5.688 3.274 1.00 85.88 203 ARG A CA 1
ATOM 1545 C C . ARG A 1 203 ? 7.832 -6.129 4.732 1.00 85.88 203 ARG A C 1
ATOM 1547 O O . ARG A 1 203 ? 6.838 -6.179 5.458 1.00 85.88 203 ARG A O 1
ATOM 1554 N N . THR A 1 204 ? 9.064 -6.403 5.162 1.00 88.69 204 THR A N 1
ATOM 1555 C CA . THR A 1 204 ? 9.379 -6.762 6.553 1.00 88.69 204 THR A CA 1
ATOM 1556 C C . THR A 1 204 ? 8.950 -5.657 7.506 1.00 88.69 204 THR A C 1
ATOM 1558 O O . THR A 1 204 ? 8.231 -5.904 8.476 1.00 88.69 204 THR A O 1
ATOM 1561 N N . LEU A 1 205 ? 9.306 -4.417 7.180 1.00 87.06 205 LEU A N 1
ATOM 1562 C CA . LEU A 1 205 ? 8.962 -3.266 7.997 1.00 87.06 205 LEU A CA 1
ATOM 1563 C C . LEU A 1 205 ? 7.449 -3.001 8.043 1.00 87.06 205 LEU A C 1
ATOM 1565 O O . LEU A 1 205 ? 6.897 -2.781 9.120 1.00 87.06 205 LEU A O 1
ATOM 1569 N N . ALA A 1 206 ? 6.754 -3.095 6.906 1.00 88.88 206 ALA A N 1
ATOM 1570 C CA . ALA A 1 206 ? 5.297 -2.969 6.856 1.00 88.88 206 ALA A CA 1
ATOM 1571 C C . ALA A 1 206 ? 4.598 -4.022 7.735 1.00 88.88 206 ALA A C 1
ATOM 1573 O O . ALA A 1 206 ? 3.684 -3.683 8.487 1.00 88.88 206 ALA A O 1
ATOM 1574 N N . THR A 1 207 ? 5.065 -5.275 7.700 1.00 91.06 207 THR A N 1
ATOM 1575 C CA . THR A 1 207 ? 4.538 -6.357 8.550 1.00 91.06 207 THR A CA 1
ATOM 1576 C C . THR A 1 207 ? 4.745 -6.040 10.030 1.00 91.06 207 THR A C 1
ATOM 1578 O O . THR A 1 207 ? 3.783 -6.076 10.795 1.00 91.06 207 THR A O 1
ATOM 1581 N N . ARG A 1 208 ? 5.956 -5.622 10.434 1.00 90.75 208 ARG A N 1
ATOM 1582 C CA . ARG A 1 208 ? 6.251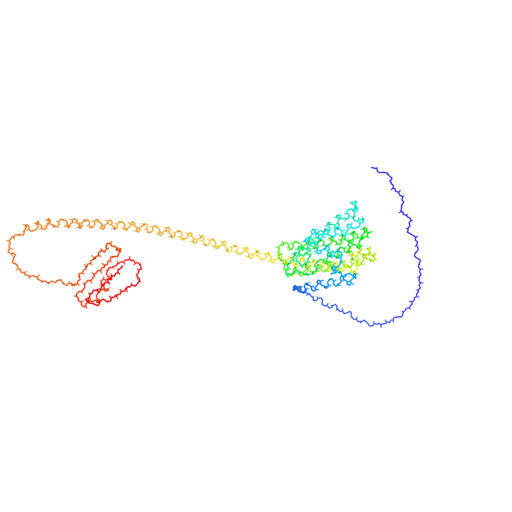 -5.192 11.817 1.00 90.75 208 ARG A CA 1
ATOM 1583 C C . ARG A 1 208 ? 5.327 -4.064 12.279 1.00 90.75 208 ARG A C 1
ATOM 1585 O O . ARG A 1 208 ? 4.795 -4.123 13.390 1.00 90.75 208 ARG A O 1
ATOM 1592 N N . ILE A 1 209 ? 5.087 -3.070 11.420 1.00 89.50 209 ILE A N 1
ATOM 1593 C CA . ILE A 1 209 ? 4.158 -1.967 11.698 1.00 89.50 209 ILE A CA 1
ATOM 1594 C C . ILE A 1 209 ? 2.739 -2.506 11.919 1.00 89.50 209 ILE A C 1
ATOM 1596 O O . ILE A 1 209 ? 2.107 -2.156 12.918 1.00 89.50 209 ILE A O 1
ATOM 1600 N N . PHE A 1 210 ? 2.236 -3.387 11.049 1.00 91.81 210 PHE A N 1
ATOM 1601 C CA . PHE A 1 210 ? 0.897 -3.959 11.211 1.00 91.81 210 PHE A CA 1
ATOM 1602 C C . PHE A 1 210 ? 0.774 -4.838 12.464 1.00 91.81 210 PHE A C 1
ATOM 1604 O O . PHE A 1 210 ? -0.234 -4.738 13.169 1.00 91.81 210 PHE A O 1
ATOM 1611 N N . CYS A 1 211 ? 1.793 -5.633 12.802 1.00 93.19 211 CYS A N 1
ATOM 1612 C CA . CYS A 1 211 ? 1.831 -6.396 14.052 1.00 93.19 211 CYS A CA 1
ATOM 1613 C C . CYS A 1 211 ? 1.730 -5.467 15.266 1.00 93.19 211 CYS A C 1
ATOM 1615 O O . CYS A 1 211 ? 0.950 -5.718 16.189 1.00 93.19 211 CYS A O 1
ATOM 1617 N N . ASN A 1 212 ? 2.464 -4.351 15.258 1.00 91.75 212 ASN A N 1
ATOM 1618 C CA . ASN A 1 212 ? 2.412 -3.394 16.358 1.00 91.75 212 ASN A CA 1
ATOM 1619 C C . ASN A 1 212 ? 1.060 -2.657 16.441 1.00 91.75 212 ASN A C 1
ATOM 1621 O O . ASN A 1 212 ? 0.517 -2.446 17.532 1.00 91.75 212 ASN A O 1
ATOM 1625 N N . MET A 1 213 ? 0.446 -2.346 15.292 1.00 91.94 213 MET A N 1
ATOM 1626 C CA . MET A 1 213 ? -0.931 -1.842 15.248 1.00 91.94 213 MET A CA 1
ATOM 1627 C C . MET A 1 213 ? -1.901 -2.829 15.904 1.00 91.94 213 MET A C 1
ATOM 1629 O O . MET A 1 213 ? -2.738 -2.420 16.712 1.00 91.94 213 MET A O 1
ATOM 1633 N N . LEU A 1 214 ? -1.770 -4.124 15.609 1.00 94.06 214 LEU A N 1
ATOM 1634 C CA . LEU A 1 214 ? -2.624 -5.163 16.177 1.00 94.06 214 LEU A CA 1
ATOM 1635 C C . LEU A 1 214 ? -2.441 -5.292 17.697 1.00 94.06 214 LEU A C 1
ATOM 1637 O O . LEU A 1 214 ? -3.431 -5.307 18.433 1.00 94.06 214 LEU A O 1
ATOM 1641 N N . ARG A 1 215 ? -1.195 -5.288 18.188 1.00 93.50 215 ARG A N 1
ATOM 1642 C CA . ARG A 1 215 ? -0.886 -5.284 19.633 1.00 93.50 215 ARG A CA 1
ATOM 1643 C C . ARG A 1 215 ? -1.489 -4.065 20.338 1.00 93.50 215 ARG A C 1
ATOM 1645 O O . ARG A 1 215 ? -2.132 -4.200 21.381 1.00 93.50 215 ARG A O 1
ATOM 1652 N N . THR A 1 216 ? -1.377 -2.889 19.727 1.00 91.31 216 THR A N 1
ATOM 1653 C CA . THR A 1 216 ? -1.973 -1.647 20.243 1.00 91.31 216 THR A CA 1
ATOM 1654 C C . THR A 1 216 ? -3.506 -1.727 20.286 1.00 91.31 216 THR A C 1
ATOM 1656 O O . THR A 1 216 ? -4.124 -1.342 21.284 1.00 91.31 216 THR A O 1
ATOM 1659 N N . LEU A 1 217 ? -4.137 -2.275 19.239 1.00 93.06 217 LEU A N 1
ATOM 1660 C CA . LEU A 1 217 ? -5.584 -2.517 19.205 1.00 93.06 217 LEU A CA 1
ATOM 1661 C C . LEU A 1 217 ? -6.027 -3.508 20.292 1.00 93.06 217 LEU A C 1
ATOM 1663 O O . LEU A 1 217 ? -7.081 -3.302 20.893 1.00 93.06 217 LEU A O 1
ATOM 1667 N N . ALA A 1 218 ? -5.230 -4.540 20.586 1.00 93.75 218 ALA A N 1
ATOM 1668 C CA . ALA A 1 218 ? -5.519 -5.510 21.644 1.00 93.75 218 ALA A CA 1
ATOM 1669 C C . ALA A 1 218 ? -5.613 -4.834 23.017 1.00 93.75 218 ALA A C 1
ATOM 1671 O O . ALA A 1 218 ? -6.563 -5.052 23.777 1.00 93.75 218 ALA A O 1
ATOM 1672 N N . ILE A 1 219 ? -4.653 -3.961 23.331 1.00 91.12 219 ILE A N 1
ATOM 1673 C CA . ILE A 1 219 ? -4.654 -3.247 24.610 1.00 91.12 219 ILE A CA 1
ATOM 1674 C C . ILE A 1 219 ? -5.796 -2.241 24.665 1.00 91.12 219 ILE A C 1
ATOM 1676 O O . ILE A 1 219 ? -6.516 -2.207 25.665 1.00 91.12 219 ILE A O 1
ATOM 1680 N N . ALA A 1 220 ? -6.016 -1.477 23.592 1.00 90.19 220 ALA A N 1
ATOM 1681 C CA . ALA A 1 220 ? -7.154 -0.568 23.501 1.00 90.19 220 ALA A CA 1
ATOM 1682 C C . ALA A 1 220 ? -8.472 -1.311 23.775 1.00 90.19 220 ALA A C 1
ATOM 1684 O O . ALA A 1 220 ? -9.267 -0.875 24.611 1.00 90.19 220 ALA A O 1
ATOM 1685 N N . HIS A 1 221 ? -8.659 -2.479 23.156 1.00 92.31 221 HIS A N 1
ATOM 1686 C CA . HIS A 1 221 ? -9.841 -3.315 23.347 1.00 92.31 221 HIS A CA 1
ATOM 1687 C C . HIS A 1 221 ? -9.991 -3.755 24.809 1.00 92.31 221 HIS A C 1
ATOM 1689 O O . HIS A 1 221 ? -11.032 -3.507 25.426 1.00 92.31 221 HIS A O 1
ATOM 1695 N N . LYS A 1 222 ? -8.931 -4.306 25.409 1.00 91.56 222 LYS A N 1
ATOM 1696 C CA . LYS A 1 222 ? -8.918 -4.722 26.821 1.00 91.56 222 LYS A CA 1
ATOM 1697 C C . LYS A 1 222 ? -9.232 -3.568 27.778 1.00 91.56 222 LYS A C 1
ATOM 1699 O O . LYS A 1 222 ? -9.945 -3.750 28.767 1.00 91.56 222 LYS A O 1
ATOM 1704 N N . MET A 1 223 ? -8.708 -2.372 27.511 1.00 87.25 223 MET A N 1
ATOM 1705 C CA . MET A 1 223 ? -8.962 -1.194 28.346 1.00 87.25 223 MET A CA 1
ATOM 1706 C C . MET A 1 223 ? -10.406 -0.696 28.227 1.00 87.25 223 MET A C 1
ATOM 1708 O O . MET A 1 223 ? -11.005 -0.326 29.244 1.00 87.25 223 MET A O 1
ATOM 1712 N N . MET A 1 224 ? -10.979 -0.728 27.020 1.00 87.50 224 MET A N 1
ATOM 1713 C CA . MET A 1 224 ? -12.377 -0.357 26.783 1.00 87.50 224 MET A CA 1
ATOM 1714 C C . MET A 1 224 ? -13.350 -1.328 27.460 1.00 87.50 224 MET A C 1
ATOM 1716 O O . MET A 1 224 ? -14.293 -0.869 28.105 1.00 87.50 224 MET A O 1
ATOM 1720 N N . GLN A 1 225 ? -13.076 -2.636 27.420 1.00 88.44 225 GLN A N 1
ATOM 1721 C CA . GLN A 1 225 ? -13.872 -3.647 28.132 1.00 88.44 225 GLN A CA 1
ATOM 1722 C C . GLN A 1 225 ? -13.874 -3.439 29.655 1.00 88.44 225 GLN A C 1
ATOM 1724 O O . GLN A 1 225 ? -14.884 -3.651 30.319 1.00 88.44 225 GLN A O 1
ATOM 1729 N N . ARG A 1 226 ? -12.754 -2.982 30.229 1.00 87.19 226 ARG A N 1
ATOM 1730 C CA . ARG A 1 226 ? -12.616 -2.757 31.680 1.00 87.19 226 ARG A CA 1
ATOM 1731 C C . ARG A 1 226 ? -13.178 -1.415 32.164 1.00 87.19 226 ARG A C 1
ATOM 1733 O O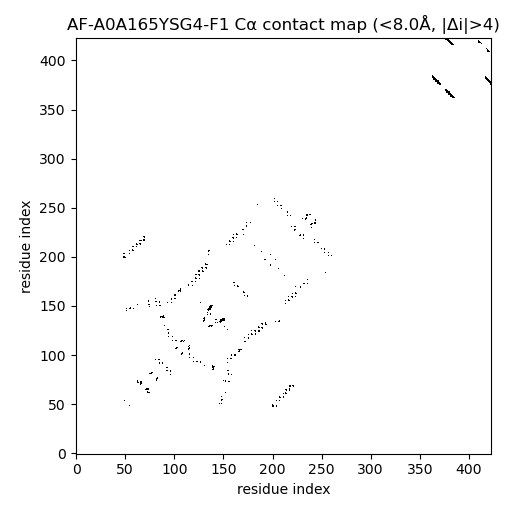 . ARG A 1 226 ? -12.950 -1.058 33.317 1.00 87.19 226 ARG A O 1
ATOM 1740 N N . ASN A 1 227 ? -13.856 -0.644 31.307 1.00 81.00 227 ASN A N 1
ATOM 1741 C CA . ASN A 1 227 ? -14.308 0.725 31.590 1.00 81.00 227 ASN A CA 1
ATOM 1742 C C . ASN A 1 227 ? -13.173 1.690 32.016 1.00 81.00 227 ASN A C 1
ATOM 1744 O O . ASN A 1 227 ? -13.441 2.746 32.582 1.00 81.00 227 ASN A O 1
ATOM 1748 N N . ARG A 1 228 ? -11.899 1.379 31.723 1.00 80.50 228 ARG A N 1
ATOM 1749 C CA . ARG A 1 228 ? -10.723 2.180 32.134 1.00 80.50 228 ARG A CA 1
ATOM 1750 C C . ARG A 1 228 ? -10.262 3.146 31.040 1.00 80.50 228 ARG A C 1
ATOM 1752 O O . ARG A 1 228 ? -9.079 3.227 30.714 1.00 80.50 228 ARG A O 1
ATOM 1759 N N . LEU A 1 229 ? -11.206 3.873 30.451 1.00 75.56 229 LEU A N 1
ATOM 1760 C CA . LEU A 1 229 ? -10.929 4.748 29.308 1.00 75.56 229 LEU A CA 1
ATOM 1761 C C . LEU A 1 229 ? -10.095 5.966 29.648 1.00 75.56 229 LEU A C 1
ATOM 1763 O O . LEU A 1 229 ? -9.309 6.399 28.819 1.00 75.56 229 LEU A O 1
ATOM 1767 N N . GLU A 1 230 ? -10.294 6.538 30.834 1.00 74.00 230 GLU A N 1
ATOM 1768 C CA . GLU A 1 230 ? -9.555 7.729 31.248 1.00 74.00 230 GLU A CA 1
ATOM 1769 C C . GLU A 1 230 ? -8.059 7.430 31.233 1.00 74.00 230 GLU A C 1
ATOM 1771 O O . GLU A 1 230 ? -7.284 8.159 30.623 1.00 74.00 230 GLU A O 1
ATOM 1776 N N . HIS A 1 231 ? -7.680 6.270 31.775 1.00 75.00 231 HIS A N 1
ATOM 1777 C CA . HIS A 1 231 ? -6.312 5.782 31.713 1.00 75.00 231 HIS A CA 1
ATOM 1778 C C . HIS A 1 231 ? -5.868 5.541 30.266 1.00 75.00 231 HIS A C 1
ATOM 1780 O O . HIS A 1 231 ? -4.779 5.954 29.896 1.00 75.00 231 HIS A O 1
ATOM 1786 N N . PHE A 1 232 ? -6.707 4.938 29.418 1.00 73.44 232 PHE A N 1
ATOM 1787 C CA . PHE A 1 232 ? -6.377 4.747 28.002 1.00 73.44 232 PHE A CA 1
ATOM 1788 C C . PHE A 1 232 ? -6.124 6.070 27.265 1.00 73.44 232 PHE A C 1
ATOM 1790 O O . PHE A 1 232 ? -5.156 6.165 26.521 1.00 73.44 232 PHE A O 1
ATOM 1797 N N . ILE A 1 233 ? -6.939 7.103 27.492 1.00 72.31 233 ILE A N 1
ATOM 1798 C CA . ILE A 1 233 ? -6.760 8.431 26.886 1.00 72.31 233 ILE A CA 1
ATOM 1799 C C . ILE A 1 233 ? -5.473 9.085 27.396 1.00 72.31 233 ILE A C 1
ATOM 1801 O O . ILE A 1 233 ? -4.719 9.635 26.597 1.00 72.31 233 ILE A O 1
ATOM 1805 N N . VAL A 1 234 ? -5.199 8.995 28.700 1.00 74.88 234 VAL A N 1
ATOM 1806 C CA . VAL A 1 234 ? -3.951 9.491 29.301 1.00 74.88 234 VAL A CA 1
ATOM 1807 C C . VAL A 1 234 ? -2.741 8.794 28.674 1.00 74.88 234 VAL A C 1
ATOM 1809 O O . VAL A 1 234 ? -1.790 9.468 28.276 1.00 74.88 234 VAL A O 1
ATOM 1812 N N . VAL A 1 235 ? -2.782 7.469 28.488 1.00 71.50 235 VAL A N 1
ATOM 1813 C CA . VAL A 1 235 ? -1.651 6.770 27.860 1.00 71.50 235 VAL A CA 1
ATOM 1814 C C . VAL A 1 235 ? -1.568 7.020 26.354 1.00 71.50 235 VAL A C 1
ATOM 1816 O O . VAL A 1 235 ? -0.476 7.213 25.835 1.00 71.50 235 VAL A O 1
ATOM 1819 N N . LEU A 1 236 ? -2.695 7.131 25.649 1.00 69.31 236 LEU A N 1
ATOM 1820 C CA . LEU A 1 236 ? -2.731 7.529 24.237 1.00 69.31 236 LEU A CA 1
ATOM 1821 C C . LEU A 1 236 ? -2.075 8.891 23.992 1.00 69.31 236 LEU A C 1
ATOM 1823 O O . LEU A 1 236 ? -1.503 9.116 22.926 1.00 69.31 236 LEU A O 1
ATOM 1827 N N . ILE A 1 237 ? -2.186 9.812 24.948 1.00 68.56 237 ILE A N 1
ATOM 1828 C CA . ILE A 1 237 ? -1.579 11.147 24.880 1.00 68.56 237 ILE A CA 1
ATOM 1829 C C . ILE A 1 237 ? -0.094 11.113 25.314 1.00 68.56 237 ILE A C 1
ATOM 1831 O O . ILE A 1 237 ? 0.601 12.113 25.175 1.00 68.56 237 ILE A O 1
ATOM 1835 N N . GLY A 1 238 ? 0.427 9.957 25.747 1.00 66.50 238 GLY A N 1
ATOM 1836 C CA . GLY A 1 238 ? 1.848 9.739 26.044 1.00 66.50 238 GLY A CA 1
ATOM 1837 C C . GLY A 1 238 ? 2.231 9.861 27.523 1.00 66.50 238 GLY A C 1
ATOM 1838 O O . GLY A 1 238 ? 3.384 10.150 27.822 1.00 66.50 238 GLY A O 1
ATOM 1839 N N . GLN A 1 239 ? 1.288 9.689 28.461 1.00 64.06 239 GLN A N 1
ATOM 1840 C CA . GLN A 1 239 ? 1.538 9.887 29.903 1.00 64.06 239 GLN A CA 1
ATOM 1841 C C . GLN A 1 239 ? 1.581 8.606 30.770 1.00 64.06 239 GLN A C 1
ATOM 1843 O O . GLN A 1 239 ? 1.754 8.721 31.980 1.00 64.06 239 GLN A O 1
ATOM 1848 N N . GLY A 1 240 ? 1.426 7.393 30.222 1.00 60.09 240 GLY A N 1
ATOM 1849 C CA . GLY A 1 240 ? 1.456 6.130 31.004 1.00 60.09 240 GLY A CA 1
ATOM 1850 C C . GLY A 1 240 ? 2.519 5.137 30.521 1.00 60.09 240 GLY A C 1
ATOM 1851 O O . GLY A 1 240 ? 2.920 5.239 29.378 1.00 60.09 240 GLY A O 1
ATOM 1852 N N . SER A 1 241 ? 2.976 4.180 31.336 1.00 64.38 241 SER A N 1
ATOM 1853 C CA . SER A 1 241 ? 4.109 3.294 30.985 1.00 64.38 241 SER A CA 1
ATOM 1854 C C . SER A 1 241 ? 3.798 2.310 29.845 1.00 64.38 241 SER A C 1
ATOM 1856 O O . SER A 1 241 ? 4.365 2.420 28.767 1.00 64.38 241 SER A O 1
ATOM 1858 N N . ASP A 1 242 ? 2.822 1.418 30.021 1.00 67.75 242 ASP A N 1
ATOM 1859 C CA . ASP A 1 242 ? 2.770 0.184 29.214 1.00 67.75 242 ASP A CA 1
ATOM 1860 C C . ASP A 1 242 ? 2.355 0.404 27.748 1.00 67.75 242 ASP A C 1
ATOM 1862 O O . ASP A 1 242 ? 2.868 -0.231 26.833 1.00 67.75 242 ASP A O 1
ATOM 1866 N N . VAL A 1 243 ? 1.404 1.311 27.499 1.00 64.50 243 VAL A N 1
ATOM 1867 C CA . VAL A 1 243 ? 0.964 1.632 26.128 1.00 64.50 243 VAL A CA 1
ATOM 1868 C C . VAL A 1 243 ? 1.887 2.667 25.481 1.00 64.50 243 VAL A C 1
ATOM 1870 O O . VAL A 1 243 ? 2.018 2.664 24.259 1.00 64.50 243 VAL A O 1
ATOM 1873 N N . SER A 1 244 ? 2.573 3.510 26.265 1.00 67.75 244 SER A N 1
ATOM 1874 C CA . SER A 1 244 ? 3.574 4.414 25.688 1.00 67.75 244 SER A CA 1
ATOM 1875 C C . SER A 1 244 ? 4.788 3.653 25.184 1.00 67.75 244 SER A C 1
ATOM 1877 O O . SER A 1 244 ? 5.360 4.086 24.196 1.00 67.75 244 SER A O 1
ATOM 1879 N N . ASP A 1 245 ? 5.148 2.520 25.787 1.00 76.31 245 ASP A N 1
ATOM 1880 C CA . ASP A 1 245 ? 6.255 1.695 25.295 1.00 76.31 245 ASP A CA 1
ATOM 1881 C C . ASP A 1 245 ? 5.948 1.091 23.913 1.00 76.31 245 ASP A C 1
ATOM 1883 O O . ASP A 1 245 ? 6.793 1.130 23.025 1.00 76.31 245 ASP A O 1
ATOM 1887 N N . LEU A 1 246 ? 4.711 0.648 23.661 1.00 74.81 246 LEU A N 1
ATOM 1888 C CA . LEU A 1 246 ? 4.296 0.197 22.321 1.00 74.81 246 LEU A CA 1
ATOM 1889 C C . LEU A 1 246 ? 4.189 1.343 21.311 1.00 74.81 246 LEU A C 1
ATOM 1891 O O . LEU A 1 246 ? 4.486 1.163 20.126 1.00 74.81 246 LEU A O 1
ATOM 1895 N N . TYR A 1 247 ? 3.790 2.535 21.767 1.00 70.69 247 TYR A N 1
ATOM 1896 C CA . TYR A 1 247 ? 3.840 3.730 20.927 1.00 70.69 247 TYR A CA 1
ATOM 1897 C C . TYR A 1 247 ? 5.266 4.122 20.583 1.00 70.69 247 TYR A C 1
ATOM 1899 O O . TYR A 1 247 ? 5.523 4.389 19.416 1.00 70.69 247 TYR A O 1
ATOM 1907 N N . ARG A 1 248 ? 6.182 4.089 21.552 1.00 78.75 248 ARG A N 1
ATOM 1908 C CA . ARG A 1 248 ? 7.612 4.303 21.325 1.00 78.75 248 ARG A CA 1
ATOM 1909 C C . ARG A 1 248 ? 8.152 3.288 20.337 1.00 78.75 248 ARG A C 1
ATOM 1911 O O . ARG A 1 248 ? 8.710 3.692 19.336 1.00 78.75 248 ARG A O 1
ATOM 1918 N N . GLN A 1 249 ? 7.827 2.007 20.502 1.00 81.75 249 GLN A N 1
ATOM 1919 C CA . GLN A 1 249 ? 8.190 0.986 19.520 1.00 81.75 249 GLN A CA 1
ATOM 1920 C C . GLN A 1 249 ? 7.610 1.285 18.124 1.00 81.75 249 GLN A C 1
ATOM 1922 O O . GLN A 1 249 ? 8.236 0.993 17.111 1.00 81.75 249 GLN A O 1
ATOM 1927 N N . THR A 1 250 ? 6.413 1.878 18.038 1.00 77.19 250 THR A N 1
ATOM 1928 C CA . THR A 1 250 ? 5.844 2.315 16.750 1.00 77.19 250 THR A CA 1
ATOM 1929 C C . THR A 1 250 ? 6.610 3.508 16.171 1.00 77.19 250 THR A C 1
ATOM 1931 O O . THR A 1 250 ? 6.807 3.570 14.960 1.00 77.19 250 THR A O 1
ATOM 1934 N N . GLU A 1 251 ? 7.026 4.456 17.011 1.00 80.94 251 GLU A N 1
ATOM 1935 C CA . GLU A 1 251 ? 7.836 5.618 16.628 1.00 80.94 251 GLU A CA 1
ATOM 1936 C C . GLU A 1 251 ? 9.248 5.202 16.192 1.00 80.94 251 GLU A C 1
ATOM 1938 O O . GLU A 1 251 ? 9.722 5.686 15.167 1.00 80.94 251 GLU A O 1
ATOM 1943 N N . ASP A 1 252 ? 9.867 4.238 16.870 1.00 85.75 252 ASP A N 1
ATOM 1944 C CA . ASP A 1 252 ? 11.172 3.676 16.510 1.00 85.75 252 ASP A CA 1
ATOM 1945 C C . ASP A 1 252 ? 11.100 2.973 15.145 1.00 85.75 252 ASP A C 1
ATOM 1947 O O . ASP A 1 252 ? 11.893 3.261 14.247 1.00 85.75 252 ASP A O 1
ATOM 1951 N N . LEU A 1 253 ? 10.074 2.136 14.929 1.00 82.19 253 LEU A N 1
ATOM 1952 C CA . LEU A 1 253 ? 9.798 1.539 13.614 1.00 82.19 253 LEU A CA 1
ATOM 1953 C C . LEU A 1 253 ? 9.533 2.614 12.546 1.00 82.19 253 LEU A C 1
ATOM 1955 O O . LEU A 1 253 ? 9.840 2.420 11.371 1.00 82.19 253 LEU A O 1
ATOM 1959 N N . MET A 1 254 ? 8.966 3.761 12.928 1.00 77.12 254 MET A N 1
ATOM 1960 C CA . MET A 1 254 ? 8.734 4.882 12.017 1.00 77.12 254 MET A CA 1
ATOM 1961 C C . MET A 1 254 ? 10.032 5.617 11.664 1.00 77.12 254 MET A C 1
ATOM 1963 O O . MET A 1 254 ? 10.163 6.098 10.532 1.00 77.12 254 MET A O 1
ATOM 1967 N N . GLU A 1 255 ? 10.969 5.732 12.601 1.00 84.38 255 GLU A N 1
ATOM 1968 C CA . GLU A 1 255 ? 12.302 6.267 12.340 1.00 84.38 255 GLU A CA 1
ATOM 1969 C C . GLU A 1 255 ? 13.086 5.328 11.417 1.00 84.38 255 GLU A C 1
ATOM 1971 O O . GLU A 1 255 ? 13.647 5.784 10.416 1.00 84.38 255 GLU A O 1
ATOM 1976 N N . GLU A 1 256 ? 13.040 4.021 11.682 1.00 83.06 256 GLU A N 1
ATOM 1977 C CA . GLU A 1 256 ? 13.602 2.994 10.800 1.00 83.06 256 GLU A CA 1
ATOM 1978 C C . GLU A 1 256 ? 13.001 3.099 9.390 1.00 83.06 256 GLU A C 1
ATOM 1980 O O . GLU A 1 256 ? 13.725 3.097 8.396 1.00 83.06 256 GLU A O 1
ATOM 1985 N N . ASP A 1 257 ? 11.693 3.341 9.294 1.00 81.88 257 ASP A N 1
ATOM 1986 C CA . ASP A 1 257 ? 10.994 3.573 8.032 1.00 81.88 257 ASP A CA 1
ATOM 1987 C C . ASP A 1 257 ? 11.473 4.829 7.295 1.00 81.88 257 ASP A C 1
ATOM 1989 O O . ASP A 1 257 ? 11.607 4.805 6.071 1.00 81.88 257 ASP A O 1
ATOM 1993 N N . VAL A 1 258 ? 11.759 5.936 7.996 1.00 83.25 258 VAL A N 1
ATOM 1994 C CA . VAL A 1 258 ? 12.385 7.123 7.372 1.00 83.25 258 VAL A CA 1
ATOM 1995 C C . VAL A 1 258 ? 13.764 6.770 6.824 1.00 83.25 258 VAL A C 1
ATOM 1997 O O . VAL A 1 258 ? 14.058 7.099 5.671 1.00 83.25 258 VAL A O 1
ATOM 2000 N N . ARG A 1 259 ? 14.594 6.103 7.630 1.00 84.31 259 ARG A N 1
ATOM 2001 C CA . ARG A 1 259 ? 15.975 5.756 7.269 1.00 84.31 259 ARG A CA 1
ATOM 2002 C C . ARG A 1 259 ? 16.016 4.798 6.081 1.00 84.31 259 ARG A C 1
ATOM 2004 O O . ARG A 1 259 ? 16.737 5.066 5.123 1.00 84.31 259 ARG A O 1
ATOM 2011 N N . LEU A 1 260 ? 15.181 3.759 6.090 1.00 84.75 260 LEU A N 1
ATOM 2012 C CA . LEU A 1 260 ? 15.045 2.826 4.973 1.00 84.75 260 LEU A CA 1
ATOM 2013 C C . LEU A 1 260 ? 14.571 3.547 3.709 1.00 84.75 260 LEU A C 1
ATOM 2015 O O . LEU A 1 260 ? 15.139 3.349 2.640 1.00 84.75 260 LEU A O 1
ATOM 2019 N N . SER A 1 261 ? 13.593 4.450 3.831 1.00 79.94 261 SER A N 1
ATOM 2020 C CA . SER A 1 261 ? 13.148 5.270 2.699 1.00 79.94 261 SER A CA 1
ATOM 2021 C C . SER A 1 261 ? 14.263 6.094 2.080 1.00 79.94 261 SER A C 1
ATOM 2023 O O . SER A 1 261 ? 14.312 6.253 0.863 1.00 79.94 261 SER A O 1
ATOM 2025 N N . LEU A 1 262 ? 15.105 6.684 2.925 1.00 84.06 262 LEU A N 1
ATOM 2026 C CA . LEU A 1 262 ? 16.207 7.518 2.480 1.00 84.06 262 LEU A CA 1
ATOM 2027 C C . LEU A 1 262 ? 17.278 6.670 1.788 1.00 84.06 262 LEU A C 1
ATOM 2029 O O . LEU A 1 262 ? 17.795 7.086 0.755 1.00 84.06 262 LEU A O 1
ATOM 2033 N N . ALA A 1 263 ? 17.560 5.477 2.317 1.00 83.00 263 ALA A N 1
ATOM 2034 C CA . ALA A 1 263 ? 18.464 4.518 1.692 1.00 83.00 263 ALA A CA 1
ATOM 2035 C C . ALA A 1 263 ? 17.937 4.049 0.324 1.00 83.00 263 ALA A C 1
ATOM 2037 O O . ALA A 1 263 ? 18.661 4.117 -0.666 1.00 83.00 263 ALA A O 1
ATOM 2038 N N . GLU A 1 264 ? 16.658 3.667 0.234 1.00 84.06 264 GLU A N 1
ATOM 2039 C CA . GLU A 1 264 ? 16.017 3.294 -1.035 1.00 84.06 264 GLU A CA 1
ATOM 2040 C C . GLU A 1 264 ? 16.032 4.455 -2.040 1.00 84.06 264 GLU A C 1
ATOM 2042 O O . GLU A 1 264 ? 16.328 4.256 -3.218 1.00 84.06 264 GLU A O 1
ATOM 2047 N N . LEU A 1 265 ? 15.770 5.683 -1.585 1.00 84.31 265 LEU A N 1
ATOM 2048 C CA . LEU A 1 265 ? 15.860 6.870 -2.432 1.00 84.31 265 LEU A CA 1
ATOM 2049 C C . LEU A 1 265 ? 17.290 7.064 -2.944 1.00 84.31 265 LEU A C 1
ATOM 2051 O O . LEU A 1 265 ? 17.479 7.294 -4.137 1.00 84.31 265 LEU A O 1
ATOM 2055 N N . HIS A 1 266 ? 18.294 6.934 -2.079 1.00 83.62 266 HIS A N 1
ATOM 2056 C CA . HIS A 1 266 ? 19.695 7.059 -2.468 1.00 83.62 266 HIS A CA 1
ATOM 2057 C C . HIS A 1 266 ? 20.097 6.006 -3.515 1.00 83.62 266 HIS A C 1
ATOM 2059 O O . HIS A 1 266 ? 20.757 6.349 -4.497 1.00 83.62 266 HIS A O 1
ATOM 2065 N N . ASP A 1 267 ? 19.634 4.760 -3.372 1.00 84.06 267 ASP A N 1
ATOM 2066 C CA . ASP A 1 267 ? 19.815 3.710 -4.385 1.00 84.06 267 ASP A CA 1
ATOM 2067 C C . ASP A 1 267 ? 19.209 4.121 -5.736 1.00 84.06 267 ASP A C 1
ATOM 2069 O O . ASP A 1 267 ? 19.892 4.077 -6.761 1.00 84.06 267 ASP A O 1
ATOM 2073 N N . THR A 1 268 ? 17.955 4.592 -5.747 1.00 83.81 268 THR A N 1
ATOM 2074 C CA . THR A 1 268 ? 17.291 5.009 -6.997 1.00 83.81 268 THR A CA 1
ATOM 2075 C C . THR A 1 268 ? 17.985 6.194 -7.663 1.00 83.81 268 THR A C 1
ATOM 2077 O O . THR A 1 268 ? 18.132 6.218 -8.885 1.00 83.81 268 THR A O 1
ATOM 2080 N N . VAL A 1 269 ? 18.460 7.165 -6.878 1.00 85.31 269 VAL A N 1
ATOM 2081 C CA . VAL A 1 269 ? 19.214 8.312 -7.396 1.00 85.31 269 VAL A CA 1
ATOM 2082 C C . VAL A 1 269 ? 20.535 7.847 -7.998 1.00 85.31 269 VAL A C 1
ATOM 2084 O O . VAL A 1 269 ? 20.870 8.276 -9.100 1.00 85.31 269 VAL A O 1
ATOM 2087 N N . ASN A 1 270 ? 21.244 6.926 -7.343 1.00 87.62 270 ASN A N 1
ATOM 2088 C CA . ASN A 1 270 ? 22.477 6.359 -7.886 1.00 87.62 270 ASN A CA 1
ATOM 2089 C C . ASN A 1 270 ? 22.242 5.641 -9.218 1.00 87.62 270 ASN A C 1
ATOM 2091 O O . ASN A 1 270 ? 23.047 5.780 -10.141 1.00 87.62 270 ASN A O 1
ATOM 2095 N N . ASP A 1 271 ? 21.145 4.899 -9.352 1.00 86.31 271 ASP A N 1
ATOM 2096 C CA . ASP A 1 271 ? 20.800 4.238 -10.611 1.00 86.31 271 ASP A CA 1
ATOM 2097 C C . ASP A 1 271 ? 20.435 5.244 -11.711 1.00 86.31 271 ASP A C 1
ATOM 2099 O O . ASP A 1 271 ? 20.881 5.094 -12.853 1.00 86.31 271 ASP A O 1
ATOM 2103 N N . LEU A 1 272 ? 19.732 6.329 -11.371 1.00 89.31 272 LEU A N 1
ATOM 2104 C CA . LEU A 1 272 ? 19.492 7.439 -12.299 1.00 89.31 272 LEU A CA 1
ATOM 2105 C C . LEU A 1 272 ? 20.793 8.135 -12.714 1.00 89.31 272 LEU A C 1
ATOM 2107 O O . LEU A 1 272 ? 20.955 8.479 -13.885 1.00 89.31 272 LEU A O 1
ATOM 2111 N N . THR A 1 273 ? 21.750 8.303 -11.800 1.00 92.62 273 THR A N 1
ATOM 2112 C CA . THR A 1 273 ? 23.074 8.846 -12.129 1.00 92.62 273 THR A CA 1
ATOM 2113 C C . THR A 1 273 ? 23.832 7.926 -13.088 1.00 92.62 273 THR A C 1
ATOM 2115 O O . THR A 1 273 ? 24.400 8.406 -14.069 1.00 92.62 273 THR A O 1
ATOM 2118 N N . LYS A 1 274 ? 23.804 6.602 -12.878 1.00 92.12 274 LYS A N 1
ATOM 2119 C CA . LYS A 1 274 ? 24.407 5.639 -13.821 1.00 92.12 274 LYS A CA 1
ATOM 2120 C C . LYS A 1 274 ? 23.766 5.731 -15.205 1.00 92.12 274 LYS A C 1
ATOM 2122 O O . LYS A 1 274 ? 24.479 5.683 -16.208 1.00 92.12 274 LYS A O 1
ATOM 2127 N N . LEU A 1 275 ? 22.443 5.883 -15.262 1.00 94.00 275 LEU A N 1
ATOM 2128 C CA . LEU A 1 275 ? 21.709 6.057 -16.514 1.00 94.00 275 LEU A CA 1
ATOM 2129 C C . LEU A 1 275 ? 22.108 7.358 -17.214 1.00 94.00 275 LEU A C 1
ATOM 2131 O O . LEU A 1 275 ? 22.360 7.345 -18.416 1.00 94.00 275 LEU A O 1
ATOM 2135 N N . HIS A 1 276 ? 22.227 8.458 -16.471 1.00 92.94 276 HIS A N 1
ATOM 2136 C CA . HIS A 1 276 ? 22.681 9.736 -17.012 1.00 92.94 276 HIS A CA 1
ATOM 2137 C C . HIS A 1 276 ? 24.079 9.622 -17.639 1.00 92.94 276 HIS A C 1
ATOM 2139 O O . HIS A 1 276 ? 24.258 9.988 -18.796 1.00 92.94 276 HIS A O 1
ATOM 2145 N N . ILE A 1 277 ? 25.029 8.991 -16.941 1.00 94.38 277 ILE A N 1
ATOM 2146 C CA . ILE A 1 277 ? 26.381 8.734 -17.470 1.00 94.38 277 ILE A CA 1
ATOM 2147 C C . ILE A 1 277 ? 26.330 7.861 -18.737 1.00 94.38 277 ILE A C 1
ATOM 2149 O O . ILE A 1 277 ? 27.102 8.064 -19.677 1.00 94.38 277 ILE A O 1
ATOM 2153 N N . ALA A 1 278 ? 25.442 6.864 -18.789 1.00 93.75 278 ALA A N 1
ATOM 2154 C CA . ALA A 1 278 ? 25.271 6.030 -19.978 1.00 93.75 278 ALA A CA 1
ATOM 2155 C C . ALA A 1 278 ? 24.709 6.825 -21.171 1.00 93.75 278 ALA A C 1
ATOM 2157 O O . ALA A 1 278 ? 25.159 6.615 -22.300 1.00 93.75 278 ALA A O 1
ATOM 2158 N N . LEU A 1 279 ? 23.780 7.757 -20.927 1.00 93.69 279 LEU A N 1
ATOM 2159 C CA . LEU A 1 279 ? 23.253 8.662 -21.951 1.00 93.69 279 LEU A CA 1
ATOM 2160 C C . LEU A 1 279 ? 24.336 9.607 -22.483 1.00 93.69 279 LEU A C 1
ATOM 2162 O O . LEU A 1 279 ? 24.488 9.706 -23.697 1.00 93.69 279 LEU A O 1
ATOM 2166 N N . GLU A 1 280 ? 25.149 10.211 -21.614 1.00 94.56 280 GLU A N 1
ATOM 2167 C CA . GLU A 1 280 ? 26.273 11.059 -22.044 1.00 94.56 280 GLU A CA 1
ATOM 2168 C C . GLU A 1 280 ? 27.266 10.282 -22.924 1.00 94.56 280 GLU A C 1
ATOM 2170 O O . GLU A 1 280 ? 27.712 10.758 -23.971 1.00 94.56 280 GLU A O 1
ATOM 2175 N N . ARG A 1 281 ? 27.581 9.031 -22.557 1.00 93.94 281 ARG A N 1
ATOM 2176 C CA . ARG A 1 281 ? 28.433 8.158 -23.387 1.00 93.94 281 ARG A CA 1
ATOM 2177 C C . ARG A 1 281 ? 27.809 7.863 -24.750 1.00 93.94 281 ARG A C 1
ATOM 2179 O O . ARG A 1 281 ? 28.529 7.785 -25.746 1.00 93.94 281 ARG A O 1
ATOM 2186 N N . MET A 1 282 ? 26.491 7.690 -24.802 1.00 94.56 282 MET A N 1
ATOM 2187 C CA . MET A 1 282 ? 25.768 7.467 -26.050 1.00 94.56 282 MET A CA 1
ATOM 2188 C C . MET A 1 282 ? 25.797 8.711 -26.946 1.00 94.56 282 MET A C 1
ATOM 2190 O O . MET A 1 282 ? 26.012 8.568 -28.148 1.00 94.56 282 MET A O 1
ATOM 2194 N N . GLU A 1 283 ? 25.662 9.916 -26.388 1.00 95.31 283 GLU A N 1
ATOM 2195 C CA . GLU A 1 283 ? 25.778 11.172 -27.144 1.00 95.31 283 GLU A CA 1
ATOM 2196 C C . GLU A 1 283 ? 27.158 11.324 -27.796 1.00 95.31 283 GLU A C 1
ATOM 2198 O O . GLU A 1 283 ? 27.252 11.636 -28.987 1.00 95.31 283 GLU A O 1
ATOM 2203 N N . VAL A 1 284 ? 28.231 11.002 -27.065 1.00 95.12 284 VAL A N 1
ATOM 2204 C CA . VAL A 1 284 ? 29.593 10.963 -27.627 1.00 95.12 284 VAL A CA 1
ATOM 2205 C C . VAL A 1 284 ? 29.691 9.935 -28.760 1.00 95.12 284 VAL A C 1
ATOM 2207 O O . VAL A 1 284 ? 30.264 10.218 -29.815 1.00 95.12 284 VAL A O 1
ATOM 2210 N N . GLY A 1 285 ? 29.092 8.754 -28.585 1.00 94.56 285 GLY A N 1
ATOM 2211 C CA . GLY A 1 285 ? 29.012 7.729 -29.628 1.00 94.56 285 GLY A CA 1
ATOM 2212 C C . GLY A 1 285 ? 28.293 8.215 -30.892 1.00 94.56 285 GLY A C 1
ATOM 2213 O O . GLY A 1 285 ? 28.796 8.021 -32.000 1.00 94.56 285 GLY A O 1
ATOM 2214 N N . ILE A 1 286 ? 27.161 8.905 -30.738 1.00 95.56 286 ILE A N 1
ATOM 2215 C CA . ILE A 1 286 ? 26.397 9.495 -31.847 1.00 95.56 286 ILE A CA 1
ATOM 2216 C C . ILE A 1 286 ? 27.224 10.561 -32.571 1.00 95.56 286 ILE A C 1
ATOM 2218 O O . ILE A 1 286 ? 27.226 10.600 -33.806 1.00 95.56 286 ILE A O 1
ATOM 2222 N N . HIS A 1 287 ? 27.964 11.396 -31.838 1.00 94.12 287 HIS A N 1
ATOM 2223 C CA . HIS A 1 287 ? 28.830 12.404 -32.446 1.00 94.12 287 HIS A CA 1
ATOM 2224 C C . HIS A 1 287 ? 29.951 11.763 -33.280 1.00 94.12 287 HIS A C 1
ATOM 2226 O O . HIS A 1 287 ? 30.187 12.172 -34.420 1.00 94.12 287 HIS A O 1
ATOM 2232 N N . ASN A 1 288 ? 30.571 10.694 -32.769 1.00 95.25 288 ASN A N 1
ATOM 2233 C CA . ASN A 1 288 ? 31.589 9.931 -33.496 1.00 95.25 288 ASN A CA 1
ATOM 2234 C C . ASN A 1 288 ? 31.028 9.274 -34.766 1.00 95.25 288 ASN A C 1
ATOM 2236 O O . ASN A 1 288 ? 31.654 9.353 -35.824 1.00 95.25 288 ASN A O 1
ATOM 2240 N N . ILE A 1 289 ? 29.833 8.675 -34.695 1.00 94.94 289 ILE A N 1
ATOM 2241 C CA . ILE A 1 289 ? 29.152 8.104 -35.870 1.00 94.94 289 ILE A CA 1
ATOM 2242 C C . ILE A 1 289 ? 28.864 9.198 -36.899 1.00 94.94 289 ILE A C 1
ATOM 2244 O O . ILE A 1 289 ? 29.151 9.022 -38.080 1.00 94.94 289 ILE A O 1
ATOM 2248 N N . THR A 1 290 ? 28.345 10.344 -36.459 1.00 96.62 290 THR A N 1
ATOM 2249 C CA . THR A 1 290 ? 28.031 11.478 -37.342 1.00 96.62 290 THR A CA 1
ATOM 2250 C C . THR A 1 290 ? 29.286 11.998 -38.047 1.00 96.62 290 THR A C 1
ATOM 2252 O O . THR A 1 290 ? 29.267 12.233 -39.256 1.00 96.62 290 THR A O 1
ATOM 2255 N N . SER A 1 291 ? 30.399 12.123 -37.319 1.00 95.75 291 SER A N 1
ATOM 2256 C CA . SER A 1 291 ? 31.702 12.485 -37.887 1.00 95.75 291 SER A CA 1
ATOM 2257 C C . SER A 1 291 ? 32.179 11.459 -38.924 1.00 95.75 291 SER A C 1
ATOM 2259 O O . SER A 1 291 ? 32.530 11.838 -40.043 1.00 95.75 291 SER A O 1
ATOM 2261 N N . GLY A 1 292 ? 32.100 10.162 -38.607 1.00 96.50 292 GLY A N 1
ATOM 2262 C CA . GLY A 1 292 ? 32.470 9.085 -39.529 1.00 96.50 292 GLY A CA 1
ATOM 2263 C C . GLY A 1 292 ? 31.611 9.046 -40.798 1.00 96.50 292 GLY A C 1
ATOM 2264 O O . GLY A 1 292 ? 32.138 8.875 -41.895 1.00 96.50 292 GLY A O 1
ATOM 2265 N N . VAL A 1 293 ? 30.298 9.267 -40.684 1.00 96.81 293 VAL A N 1
ATOM 2266 C CA . VAL A 1 293 ? 29.389 9.358 -41.842 1.00 96.81 293 VAL A CA 1
ATOM 2267 C C . VAL A 1 293 ? 29.749 10.548 -42.735 1.00 96.81 293 VAL A C 1
ATOM 2269 O O . VAL A 1 293 ? 29.751 10.411 -43.961 1.00 96.81 293 VAL A O 1
ATOM 2272 N N . ASN A 1 294 ? 30.100 11.695 -42.149 1.00 96.50 294 ASN A N 1
ATOM 2273 C CA . ASN A 1 294 ? 30.540 12.863 -42.913 1.00 96.50 294 ASN A CA 1
ATOM 2274 C C . ASN A 1 294 ? 31.853 12.594 -43.664 1.00 96.50 294 ASN A C 1
ATOM 2276 O O . ASN A 1 294 ? 31.938 12.917 -44.850 1.00 96.50 294 ASN A O 1
ATOM 2280 N N . ASP A 1 295 ? 32.840 11.954 -43.027 1.00 96.69 295 ASP A N 1
ATOM 2281 C CA . ASP A 1 295 ? 34.094 11.547 -43.683 1.00 96.69 295 ASP A CA 1
ATOM 2282 C C . ASP A 1 295 ? 33.840 10.595 -44.862 1.00 96.69 295 ASP A C 1
ATOM 2284 O O . ASP A 1 295 ? 34.292 10.842 -45.984 1.00 96.69 295 ASP A O 1
ATOM 2288 N N . ILE A 1 296 ? 33.027 9.554 -44.649 1.00 95.38 296 ILE A N 1
ATOM 2289 C CA . ILE A 1 296 ? 32.641 8.613 -45.709 1.00 95.38 296 ILE A CA 1
ATOM 2290 C C . ILE A 1 296 ? 31.956 9.357 -46.858 1.00 95.38 296 ILE A C 1
ATOM 2292 O O . ILE A 1 296 ? 32.302 9.143 -48.019 1.00 95.38 296 ILE A O 1
ATOM 2296 N N . SER A 1 297 ? 31.028 10.266 -46.556 1.00 97.00 297 SER A N 1
ATOM 2297 C CA . SER A 1 297 ? 30.356 11.092 -47.563 1.00 97.00 297 SER A CA 1
ATOM 2298 C C . SER A 1 297 ? 31.355 11.929 -48.378 1.00 97.00 297 SER A C 1
ATOM 2300 O O . SER A 1 297 ? 31.249 11.993 -49.606 1.00 97.00 297 SER A O 1
ATOM 2302 N N . HIS A 1 298 ? 32.367 12.524 -47.739 1.00 96.12 298 HIS A N 1
ATOM 2303 C CA . HIS A 1 298 ? 33.435 13.242 -48.443 1.00 96.12 298 HIS A CA 1
ATOM 2304 C C . HIS A 1 298 ? 34.259 12.320 -49.351 1.00 96.12 298 HIS A C 1
ATOM 2306 O O . HIS A 1 298 ? 34.495 12.662 -50.513 1.00 96.12 298 HIS A O 1
ATOM 2312 N N . ARG A 1 299 ? 34.643 11.135 -48.869 1.00 96.44 299 ARG A N 1
ATOM 2313 C CA . ARG A 1 299 ? 35.406 10.146 -49.650 1.00 96.44 299 ARG A CA 1
ATOM 2314 C C . ARG A 1 299 ? 34.618 9.592 -50.839 1.00 96.44 299 ARG A C 1
ATOM 2316 O O . ARG A 1 299 ? 35.189 9.411 -51.915 1.00 96.44 299 ARG A O 1
ATOM 2323 N N . VAL A 1 300 ? 33.314 9.362 -50.674 1.00 96.50 300 VAL A N 1
ATOM 2324 C CA . VAL A 1 300 ? 32.412 8.941 -51.760 1.00 96.50 300 VAL A CA 1
ATOM 2325 C C . VAL A 1 300 ? 32.314 10.030 -52.827 1.00 96.50 300 VAL A C 1
ATOM 2327 O O . VAL A 1 300 ? 32.446 9.724 -54.009 1.00 96.50 300 VAL A O 1
ATOM 2330 N N . ARG A 1 301 ? 32.165 11.304 -52.432 1.00 97.19 301 ARG A N 1
ATOM 2331 C CA . ARG A 1 301 ? 32.162 12.432 -53.382 1.00 97.19 301 ARG A CA 1
ATOM 2332 C C . ARG A 1 301 ? 33.478 12.547 -54.150 1.00 97.19 301 ARG A C 1
ATOM 2334 O O . ARG A 1 301 ? 33.442 12.731 -55.360 1.00 97.19 301 ARG A O 1
ATOM 2341 N N . ALA A 1 302 ? 34.619 12.409 -53.472 1.00 95.44 302 ALA A N 1
ATOM 2342 C CA . ALA A 1 302 ? 35.927 12.411 -54.130 1.00 95.44 302 ALA A CA 1
ATOM 2343 C C . ALA A 1 302 ? 36.045 11.261 -55.147 1.00 95.44 302 ALA A C 1
ATOM 2345 O O . ALA A 1 302 ? 36.363 11.494 -56.309 1.00 95.44 302 ALA A O 1
ATOM 2346 N N . SER A 1 303 ? 35.655 10.046 -54.748 1.00 95.94 303 SER A N 1
ATOM 2347 C CA . SER A 1 303 ? 35.666 8.874 -55.637 1.00 95.94 303 SER A CA 1
ATOM 2348 C C . SER A 1 303 ? 34.745 9.055 -56.849 1.00 95.94 303 SER A C 1
ATOM 2350 O O . SER A 1 303 ? 35.076 8.628 -57.951 1.00 95.94 303 SER A O 1
ATOM 2352 N N . GLN A 1 304 ? 33.592 9.707 -56.676 1.00 95.94 304 GLN A N 1
ATOM 2353 C CA . GLN A 1 304 ? 32.672 10.001 -57.775 1.00 95.94 304 GLN A CA 1
ATOM 2354 C C . GLN A 1 304 ? 33.287 10.965 -58.803 1.00 95.94 304 GLN A C 1
ATOM 2356 O O . GLN A 1 304 ? 33.075 10.785 -60.002 1.00 95.94 304 GLN A O 1
ATOM 2361 N N . VAL A 1 305 ? 34.068 11.954 -58.353 1.00 96.19 305 VAL A N 1
ATOM 2362 C CA . VAL A 1 305 ? 34.825 12.857 -59.238 1.00 96.19 305 VAL A CA 1
ATOM 2363 C C . VAL A 1 305 ? 35.912 12.091 -59.992 1.00 96.19 305 VAL A C 1
ATOM 2365 O O . VAL A 1 305 ? 36.026 12.244 -61.206 1.00 96.19 305 VAL A O 1
ATOM 2368 N N . ASP A 1 306 ? 36.656 11.219 -59.311 1.00 94.69 306 ASP A N 1
ATOM 2369 C CA . ASP A 1 306 ? 37.695 10.400 -59.948 1.00 94.69 306 ASP A CA 1
ATOM 2370 C C . ASP A 1 306 ? 37.110 9.462 -61.014 1.00 94.69 306 ASP A C 1
ATOM 2372 O O . ASP A 1 306 ? 37.654 9.353 -62.113 1.00 94.69 306 ASP A O 1
ATOM 2376 N N . ILE A 1 307 ? 35.958 8.839 -60.736 1.00 94.19 307 ILE A N 1
ATOM 2377 C CA . ILE A 1 307 ? 35.229 8.008 -61.707 1.00 94.19 307 ILE A CA 1
ATOM 2378 C C . ILE A 1 307 ? 34.777 8.842 -62.913 1.00 94.19 307 ILE A C 1
ATOM 2380 O O . ILE A 1 307 ? 34.912 8.389 -64.051 1.00 94.19 307 ILE A O 1
ATOM 2384 N N . ALA A 1 308 ? 34.268 10.058 -62.690 1.00 94.69 308 ALA A N 1
ATOM 2385 C CA . ALA A 1 308 ? 33.867 10.950 -63.776 1.00 94.69 308 ALA A CA 1
ATOM 2386 C C . ALA A 1 308 ? 35.065 11.326 -64.666 1.00 94.69 308 ALA A C 1
ATOM 2388 O O . ALA A 1 308 ? 34.970 11.214 -65.889 1.00 94.69 308 ALA A O 1
ATOM 2389 N N . ASN A 1 309 ? 36.206 11.674 -64.065 1.00 95.00 309 ASN A N 1
ATOM 2390 C CA . ASN A 1 309 ? 37.445 11.985 -64.785 1.00 95.00 309 ASN A CA 1
ATOM 2391 C C . ASN A 1 309 ? 37.987 10.772 -65.560 1.00 95.00 309 ASN A C 1
ATOM 2393 O O . ASN A 1 309 ? 38.459 10.891 -66.692 1.00 95.00 309 ASN A O 1
ATOM 2397 N N . LEU A 1 310 ? 37.911 9.572 -64.983 1.00 94.12 310 LEU A N 1
ATOM 2398 C CA . LEU A 1 310 ? 38.325 8.349 -65.672 1.00 94.12 310 LEU A CA 1
ATOM 2399 C C . LEU A 1 310 ? 37.410 8.054 -66.870 1.00 94.12 310 LEU A C 1
ATOM 2401 O O . LEU A 1 310 ? 37.896 7.696 -67.944 1.00 94.12 310 LEU A O 1
ATOM 2405 N N . SER A 1 311 ? 36.101 8.277 -66.719 1.00 95.12 311 SER A N 1
ATOM 2406 C CA . SER A 1 311 ? 35.126 8.137 -67.805 1.00 95.12 311 SER A CA 1
ATOM 2407 C C . SER A 1 311 ? 35.386 9.119 -68.952 1.00 95.12 311 SER A C 1
ATOM 2409 O O . SER A 1 311 ? 35.283 8.724 -70.115 1.00 95.12 311 SER A O 1
ATOM 2411 N N . THR A 1 312 ? 35.736 10.379 -68.664 1.00 94.38 312 THR A N 1
ATOM 2412 C CA . THR A 1 312 ? 36.084 11.355 -69.714 1.00 94.38 312 THR A CA 1
ATOM 2413 C C . THR A 1 312 ? 37.363 10.949 -70.436 1.00 94.38 312 THR A C 1
ATOM 2415 O O . THR A 1 312 ? 37.378 10.905 -71.664 1.00 94.38 312 THR A O 1
ATOM 2418 N N . THR A 1 313 ? 38.393 10.540 -69.691 1.00 93.94 313 THR A N 1
ATOM 2419 C CA . THR A 1 313 ? 39.669 10.076 -70.264 1.00 93.94 313 THR A CA 1
ATOM 2420 C C . THR A 1 313 ? 39.466 8.859 -71.176 1.00 93.94 313 THR A C 1
ATOM 2422 O O . THR A 1 313 ? 40.035 8.781 -72.266 1.00 93.94 313 THR A O 1
ATOM 2425 N N . PHE A 1 314 ? 38.607 7.913 -70.777 1.00 92.88 314 PHE A N 1
ATOM 2426 C CA . PHE A 1 314 ? 38.288 6.742 -71.599 1.00 92.88 314 PHE A CA 1
ATOM 2427 C C . PHE A 1 314 ? 37.532 7.127 -72.880 1.00 92.88 314 PHE A C 1
ATOM 2429 O O . PHE A 1 314 ? 37.814 6.585 -73.950 1.00 92.88 314 PHE A O 1
ATOM 2436 N N . SER A 1 315 ? 36.612 8.095 -72.796 1.00 91.88 315 SER A N 1
ATOM 2437 C CA . SER A 1 315 ? 35.899 8.629 -73.963 1.00 91.88 315 SER A CA 1
ATOM 2438 C C . SER A 1 315 ? 36.844 9.321 -74.949 1.00 91.88 315 SER A C 1
ATOM 2440 O O . SER A 1 315 ? 36.698 9.145 -76.160 1.00 91.88 315 SER A O 1
ATOM 2442 N N . GLU A 1 316 ? 37.826 10.079 -74.455 1.00 91.75 316 GLU A N 1
ATOM 2443 C CA . GLU A 1 316 ? 38.864 10.689 -75.293 1.00 91.75 316 GLU A CA 1
ATOM 2444 C C . GLU A 1 316 ? 39.699 9.617 -76.003 1.00 91.75 316 GLU A C 1
ATOM 2446 O O . GLU A 1 316 ? 39.840 9.654 -77.228 1.00 91.75 316 GLU A O 1
ATOM 2451 N N . TYR A 1 317 ? 40.187 8.610 -75.269 1.00 89.81 317 TYR A N 1
ATOM 2452 C CA . TYR A 1 317 ? 40.977 7.512 -75.838 1.00 89.81 317 TYR A CA 1
ATOM 2453 C C . TYR A 1 317 ? 40.205 6.703 -76.893 1.00 89.81 317 TYR A C 1
ATOM 2455 O O . TYR A 1 317 ? 40.745 6.366 -77.954 1.00 89.81 317 TYR A O 1
ATOM 2463 N N . ALA A 1 318 ? 38.924 6.424 -76.636 1.00 88.50 318 ALA A N 1
ATOM 2464 C CA . ALA A 1 318 ? 38.038 5.774 -77.597 1.00 88.50 318 ALA A CA 1
ATOM 2465 C C . ALA A 1 318 ? 37.851 6.623 -78.869 1.00 88.50 318 ALA A C 1
ATOM 2467 O O . ALA A 1 318 ? 37.831 6.076 -79.974 1.00 88.50 318 ALA A O 1
ATOM 2468 N N . GLY A 1 319 ? 37.777 7.952 -78.732 1.00 88.12 319 GLY A N 1
ATOM 2469 C CA . GLY A 1 319 ? 37.762 8.892 -79.856 1.00 88.12 319 GLY A CA 1
ATOM 2470 C C . GLY A 1 319 ? 39.038 8.828 -80.701 1.00 88.12 319 GLY A C 1
ATOM 2471 O O . GLY A 1 319 ? 38.955 8.663 -81.919 1.00 88.12 319 GLY A O 1
ATOM 2472 N N . TYR A 1 320 ? 40.214 8.867 -80.066 1.00 85.44 320 TYR A N 1
ATOM 2473 C CA . TYR A 1 320 ? 41.504 8.726 -80.759 1.00 85.44 320 TYR A CA 1
ATOM 2474 C C . TYR A 1 320 ? 41.626 7.394 -81.504 1.00 85.44 320 TYR A C 1
ATOM 2476 O O . TYR A 1 320 ? 42.078 7.359 -82.649 1.00 85.44 320 TYR A O 1
ATOM 2484 N N . SER A 1 321 ? 41.190 6.300 -80.879 1.00 84.12 321 SER A N 1
ATOM 2485 C CA . SER A 1 321 ? 41.231 4.970 -81.490 1.00 84.12 321 SER A CA 1
ATOM 2486 C C . SER A 1 321 ? 40.292 4.857 -82.693 1.00 84.12 321 SER A C 1
ATOM 2488 O O . SER A 1 321 ? 40.687 4.273 -83.700 1.00 84.12 321 SER A O 1
ATOM 2490 N N . ARG A 1 322 ? 39.097 5.468 -82.644 1.00 83.56 322 ARG A N 1
ATOM 2491 C CA . ARG A 1 322 ? 38.194 5.561 -83.806 1.00 83.56 322 ARG A CA 1
ATOM 2492 C C . ARG A 1 322 ? 38.829 6.320 -84.967 1.00 83.56 322 ARG A C 1
ATOM 2494 O O . ARG A 1 322 ? 38.877 5.781 -86.063 1.00 83.56 322 ARG A O 1
ATOM 2501 N N . LEU A 1 323 ? 39.396 7.502 -84.717 1.00 86.06 323 LEU A N 1
ATOM 2502 C CA . LEU A 1 323 ? 40.061 8.290 -85.764 1.00 86.06 323 LEU A CA 1
ATOM 2503 C C . LEU A 1 323 ? 41.234 7.534 -86.404 1.00 86.06 323 LEU A C 1
ATOM 2505 O O . LEU A 1 323 ? 41.430 7.594 -87.618 1.00 86.06 323 LEU A O 1
ATOM 2509 N N . ASN A 1 324 ? 42.013 6.807 -85.600 1.00 83.31 324 ASN A N 1
ATOM 2510 C CA . ASN A 1 324 ? 43.135 6.025 -86.110 1.00 83.31 324 ASN A CA 1
ATOM 2511 C C . ASN A 1 324 ? 42.658 4.808 -86.923 1.00 83.31 324 ASN A C 1
ATOM 2513 O O . ASN A 1 324 ? 43.222 4.517 -87.975 1.00 83.31 324 ASN A O 1
ATOM 2517 N N . LEU A 1 325 ? 41.592 4.130 -86.478 1.00 83.50 325 LEU A N 1
ATOM 2518 C CA . LEU A 1 325 ? 40.952 3.046 -87.232 1.00 83.50 325 LEU A CA 1
ATOM 2519 C C . LEU A 1 325 ? 40.357 3.539 -88.553 1.00 83.50 325 LEU A C 1
ATOM 2521 O O . LEU A 1 325 ? 40.561 2.882 -89.570 1.00 83.50 325 LEU A O 1
ATOM 2525 N N . ASP A 1 326 ? 39.701 4.699 -88.565 1.00 86.88 326 ASP A N 1
ATOM 2526 C CA . ASP A 1 326 ? 39.161 5.308 -89.784 1.00 86.88 326 ASP A CA 1
ATOM 2527 C C . ASP A 1 326 ? 40.285 5.670 -90.763 1.00 86.88 326 ASP A C 1
ATOM 2529 O O . ASP A 1 326 ? 40.183 5.382 -91.952 1.00 86.88 326 ASP A O 1
ATOM 2533 N N . SER A 1 327 ? 41.400 6.221 -90.269 1.00 85.69 327 SER A N 1
ATOM 2534 C CA . SER A 1 327 ? 42.592 6.515 -91.080 1.00 85.69 327 SER A CA 1
ATOM 2535 C C . SER A 1 327 ? 43.212 5.248 -91.685 1.00 85.69 327 SER A C 1
ATOM 2537 O O . SER A 1 327 ? 43.517 5.209 -92.879 1.00 85.69 327 SER A O 1
ATOM 2539 N N . ILE A 1 328 ? 43.343 4.176 -90.893 1.00 86.12 328 ILE A N 1
ATOM 2540 C CA . ILE A 1 328 ? 43.816 2.870 -91.377 1.00 86.12 328 ILE A CA 1
ATOM 2541 C C . ILE A 1 328 ? 42.843 2.305 -92.418 1.00 86.12 328 ILE A C 1
ATOM 2543 O O . ILE A 1 328 ? 43.276 1.847 -93.473 1.00 86.12 328 ILE A O 1
ATOM 2547 N N . HIS A 1 329 ? 41.537 2.359 -92.155 1.00 85.00 329 HIS A N 1
ATOM 2548 C CA . HIS A 1 329 ? 40.507 1.885 -93.076 1.00 85.00 329 HIS A CA 1
ATOM 2549 C C . HIS A 1 329 ? 40.538 2.660 -94.402 1.00 85.00 329 HIS A C 1
ATOM 2551 O O . HIS A 1 329 ? 40.531 2.053 -95.473 1.00 85.00 329 HIS A O 1
ATOM 2557 N N . GLN A 1 330 ? 40.667 3.987 -94.346 1.00 85.94 330 GLN A N 1
ATOM 2558 C CA . GLN A 1 330 ? 40.827 4.851 -95.516 1.00 85.94 330 GLN A CA 1
ATOM 2559 C C . GLN A 1 330 ? 42.085 4.479 -96.316 1.00 85.94 330 GLN A C 1
ATOM 2561 O O . GLN A 1 330 ? 42.019 4.291 -97.531 1.00 85.94 330 GLN A O 1
ATOM 2566 N N . ALA A 1 331 ? 43.224 4.299 -95.639 1.00 83.88 331 ALA A N 1
ATOM 2567 C CA . ALA A 1 331 ? 44.474 3.891 -96.274 1.00 83.88 331 ALA A CA 1
ATOM 2568 C C . ALA A 1 331 ? 44.362 2.507 -96.939 1.00 83.88 331 ALA A C 1
ATOM 2570 O O . ALA A 1 331 ? 44.911 2.297 -98.023 1.00 83.88 331 ALA A O 1
ATOM 2571 N N . ILE A 1 332 ? 43.622 1.575 -96.328 1.00 82.69 332 ILE A N 1
ATOM 2572 C CA . ILE A 1 332 ? 43.345 0.256 -96.907 1.00 82.69 332 ILE A CA 1
ATOM 2573 C C . ILE A 1 332 ? 42.471 0.377 -98.161 1.00 82.69 332 ILE A C 1
ATOM 2575 O O . ILE A 1 332 ? 42.752 -0.289 -99.157 1.00 82.69 332 ILE A O 1
ATOM 2579 N N . LEU A 1 333 ? 41.455 1.243 -98.159 1.00 84.12 333 LEU A N 1
ATOM 2580 C CA . LEU A 1 333 ? 40.614 1.487 -99.336 1.00 84.12 333 LEU A CA 1
ATOM 2581 C C . LEU A 1 333 ? 41.379 2.144 -100.499 1.00 84.12 333 LEU A C 1
ATOM 2583 O O . LEU A 1 333 ? 41.018 1.933 -101.656 1.00 84.12 333 LEU A O 1
ATOM 2587 N N . GLU A 1 334 ? 42.451 2.894 -100.227 1.00 82.38 334 GLU A N 1
ATOM 2588 C CA . GLU A 1 334 ? 43.324 3.479 -101.259 1.00 82.38 334 GLU A CA 1
ATOM 2589 C C . GLU A 1 334 ? 44.356 2.493 -101.843 1.00 82.38 334 GLU A C 1
ATOM 2591 O O . GLU A 1 334 ? 44.890 2.732 -102.936 1.00 82.38 334 GLU A O 1
ATOM 2596 N N . LEU A 1 335 ? 44.652 1.379 -101.157 1.00 80.06 335 LEU A N 1
ATOM 2597 C CA . LEU A 1 335 ? 45.649 0.395 -101.605 1.00 80.06 335 LEU A CA 1
ATOM 2598 C C . LEU A 1 335 ? 45.383 -0.153 -103.017 1.00 80.06 335 LEU A C 1
ATOM 2600 O O . LEU A 1 335 ? 46.335 -0.179 -103.798 1.00 80.06 335 LEU A O 1
ATOM 2604 N N . PRO A 1 336 ? 44.156 -0.550 -103.412 1.00 78.50 336 PRO A N 1
ATOM 2605 C CA . PRO A 1 336 ? 43.893 -1.061 -104.758 1.00 78.50 336 PRO A CA 1
ATOM 2606 C C . PRO A 1 336 ? 44.278 -0.069 -105.863 1.00 78.50 336 PRO A C 1
ATOM 2608 O O . PRO A 1 336 ? 44.872 -0.470 -106.864 1.00 78.50 336 PRO A O 1
ATOM 2611 N N . GLY A 1 337 ? 44.015 1.227 -105.659 1.00 70.00 337 GLY A N 1
ATOM 2612 C CA . GLY A 1 337 ? 44.383 2.281 -106.609 1.00 70.00 337 GLY A CA 1
ATOM 2613 C C . GLY A 1 337 ? 45.898 2.474 -106.711 1.00 70.00 337 GLY A C 1
ATOM 2614 O O . GLY A 1 337 ? 46.440 2.578 -107.814 1.00 70.00 337 GLY A O 1
ATOM 2615 N N . ARG A 1 338 ? 46.612 2.442 -105.577 1.00 70.31 338 ARG A N 1
ATOM 2616 C CA . ARG A 1 338 ? 48.086 2.530 -105.554 1.00 70.31 338 ARG A CA 1
ATOM 2617 C C . ARG A 1 338 ? 48.757 1.291 -106.150 1.00 70.31 338 ARG A C 1
ATOM 2619 O O . ARG A 1 338 ? 49.741 1.424 -106.875 1.00 70.31 338 ARG A O 1
ATOM 2626 N N . ILE A 1 339 ? 48.210 0.104 -105.890 1.00 69.56 339 ILE A N 1
ATOM 2627 C CA . ILE A 1 339 ? 48.696 -1.164 -106.444 1.00 69.56 339 ILE A CA 1
ATOM 2628 C C . ILE A 1 339 ? 48.481 -1.193 -107.963 1.00 69.56 339 ILE A C 1
ATOM 2630 O O . ILE A 1 339 ? 49.411 -1.530 -108.690 1.00 69.56 339 ILE A O 1
ATOM 2634 N N . GLN A 1 340 ? 47.322 -0.765 -108.477 1.00 61.09 340 GLN A N 1
ATOM 2635 C CA . GLN A 1 340 ? 47.106 -0.654 -109.928 1.00 61.09 340 GLN A CA 1
ATOM 2636 C C . GLN A 1 340 ? 48.043 0.368 -110.592 1.00 61.09 340 GLN A C 1
ATOM 2638 O O . GLN A 1 340 ? 48.585 0.087 -111.662 1.00 61.09 340 GLN A O 1
ATOM 2643 N N . ALA A 1 341 ? 48.292 1.515 -109.950 1.00 61.38 341 ALA A N 1
ATOM 2644 C CA . ALA A 1 341 ? 49.218 2.526 -110.461 1.00 61.38 341 ALA A CA 1
ATOM 2645 C C . ALA A 1 341 ? 50.679 2.035 -110.498 1.00 61.38 341 ALA A C 1
ATOM 2647 O O . ALA A 1 341 ? 51.399 2.333 -111.449 1.00 61.38 341 ALA A O 1
ATOM 2648 N N . GLN A 1 342 ? 51.119 1.245 -109.511 1.00 59.66 342 GLN A N 1
ATOM 2649 C CA . GLN A 1 342 ? 52.459 0.644 -109.525 1.00 59.66 342 GLN A CA 1
ATOM 2650 C C . GLN A 1 342 ? 52.576 -0.540 -110.495 1.00 59.66 342 GLN A C 1
ATOM 2652 O O . GLN A 1 342 ? 53.608 -0.675 -111.149 1.00 59.66 342 GLN A O 1
ATOM 2657 N N . ILE A 1 343 ? 51.526 -1.354 -110.666 1.00 55.09 343 ILE A N 1
ATOM 2658 C CA . ILE A 1 343 ? 51.505 -2.439 -111.665 1.00 55.09 343 ILE A CA 1
ATOM 2659 C C . ILE A 1 343 ? 51.596 -1.879 -113.098 1.00 55.09 343 ILE A C 1
ATOM 2661 O O . ILE A 1 343 ? 52.194 -2.519 -113.961 1.00 55.09 343 ILE A O 1
ATOM 2665 N N . ALA A 1 344 ? 51.095 -0.665 -113.355 1.00 52.78 344 ALA A N 1
ATOM 2666 C CA . ALA A 1 344 ? 51.201 -0.004 -114.660 1.00 52.78 344 ALA A CA 1
ATOM 2667 C C . ALA A 1 344 ? 52.622 0.486 -115.024 1.00 52.78 344 ALA A C 1
ATOM 2669 O O . ALA A 1 344 ? 52.880 0.773 -116.192 1.00 52.78 344 ALA A O 1
ATOM 2670 N N . ILE A 1 345 ? 53.549 0.570 -114.060 1.00 51.62 345 ILE A N 1
ATOM 2671 C CA . ILE A 1 345 ? 54.922 1.078 -114.268 1.00 51.62 345 ILE A CA 1
ATOM 2672 C C . ILE A 1 345 ? 55.947 -0.064 -114.387 1.00 51.62 345 ILE A C 1
ATOM 2674 O O . ILE A 1 345 ? 57.106 0.172 -114.720 1.00 51.62 345 ILE A O 1
ATOM 2678 N N . ILE A 1 346 ? 55.543 -1.322 -114.196 1.00 41.03 346 ILE A N 1
ATOM 2679 C CA . ILE A 1 346 ? 56.445 -2.462 -114.381 1.00 41.03 346 ILE A CA 1
ATOM 2680 C C . ILE A 1 346 ? 56.464 -2.836 -115.875 1.00 41.03 346 ILE A C 1
ATOM 2682 O O . ILE A 1 346 ? 55.464 -3.350 -116.386 1.00 41.03 346 ILE A O 1
ATOM 2686 N N . PRO A 1 347 ? 57.571 -2.614 -116.614 1.00 40.66 347 PRO A N 1
ATOM 2687 C CA . PRO A 1 347 ? 57.691 -3.121 -117.972 1.00 40.66 347 PRO A CA 1
ATOM 2688 C C . PRO A 1 347 ? 57.572 -4.648 -117.950 1.00 40.66 347 PRO A C 1
ATOM 2690 O O . PRO A 1 347 ? 58.233 -5.325 -117.164 1.00 40.66 347 PRO A O 1
ATOM 2693 N N . ARG A 1 348 ? 56.719 -5.184 -118.834 1.00 39.12 348 ARG A N 1
ATOM 2694 C CA . ARG A 1 348 ? 56.588 -6.618 -119.127 1.00 39.12 348 ARG A CA 1
ATOM 2695 C C . ARG A 1 348 ? 57.956 -7.197 -119.508 1.00 39.12 348 ARG A C 1
ATOM 2697 O O . ARG A 1 348 ? 58.305 -7.235 -120.684 1.00 39.12 348 ARG A O 1
ATOM 2704 N N . GLN A 1 349 ? 58.710 -7.686 -118.533 1.00 38.84 349 GLN A N 1
ATOM 2705 C CA . GLN A 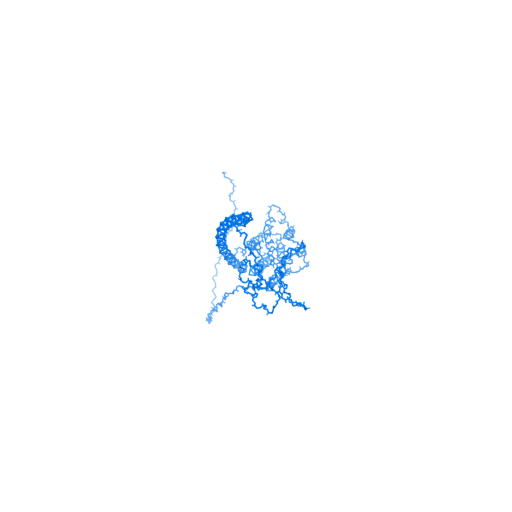1 349 ? 59.799 -8.626 -118.758 1.00 38.84 349 GLN A CA 1
ATOM 2706 C C . GLN A 1 349 ? 59.583 -9.849 -117.868 1.00 38.84 349 GLN A C 1
ATOM 2708 O O . GLN A 1 349 ? 59.587 -9.770 -116.645 1.00 38.84 349 GLN A O 1
ATOM 2713 N N . SER A 1 350 ? 59.285 -10.953 -118.555 1.00 37.69 350 SER A N 1
ATOM 2714 C CA . SER A 1 350 ? 59.353 -12.358 -118.143 1.00 37.69 350 SER A CA 1
ATOM 2715 C C . SER A 1 350 ? 59.360 -12.651 -116.636 1.00 37.69 350 SER A C 1
ATOM 2717 O O . SER A 1 350 ? 60.412 -12.820 -116.021 1.00 37.69 350 SER A O 1
ATOM 2719 N N . LEU A 1 351 ? 58.172 -12.858 -116.072 1.00 32.62 351 LEU A N 1
ATOM 2720 C CA . LEU A 1 351 ? 58.010 -13.667 -114.867 1.00 32.62 351 LEU A CA 1
ATOM 2721 C C . LEU A 1 351 ? 58.108 -15.143 -115.269 1.00 32.62 351 LEU A C 1
ATOM 2723 O O . LEU A 1 351 ? 57.128 -15.758 -115.690 1.00 32.62 351 LEU A O 1
ATOM 2727 N N . SER A 1 352 ? 59.317 -15.701 -115.170 1.00 35.41 352 SER A N 1
ATOM 2728 C CA . SER A 1 352 ? 59.493 -17.148 -115.111 1.00 35.41 352 SER A CA 1
ATOM 2729 C C . SER A 1 352 ? 58.982 -17.630 -113.760 1.00 35.41 352 SER A C 1
ATOM 2731 O O . SER A 1 352 ? 59.466 -17.211 -112.708 1.00 35.41 352 SER A O 1
ATOM 2733 N N . VAL A 1 353 ? 58.004 -18.523 -113.818 1.00 34.16 353 VAL A N 1
ATOM 2734 C CA . VAL A 1 353 ? 57.522 -19.332 -112.705 1.00 34.16 353 VAL A CA 1
ATOM 2735 C C . VAL A 1 353 ? 58.716 -20.030 -112.049 1.00 34.16 353 VAL A C 1
ATOM 2737 O O . VAL A 1 353 ? 59.281 -20.958 -112.617 1.00 34.16 353 VAL A O 1
ATOM 2740 N N . CYS A 1 354 ? 59.090 -19.585 -110.852 1.00 29.44 354 CYS A N 1
ATOM 2741 C CA . CYS A 1 354 ? 59.929 -20.354 -109.946 1.00 29.44 354 CYS A CA 1
ATOM 2742 C C . CYS A 1 354 ? 59.222 -20.435 -108.598 1.00 29.44 354 CYS A C 1
ATOM 2744 O O . CYS A 1 354 ? 58.954 -19.433 -107.936 1.00 29.44 354 CYS A O 1
ATOM 2746 N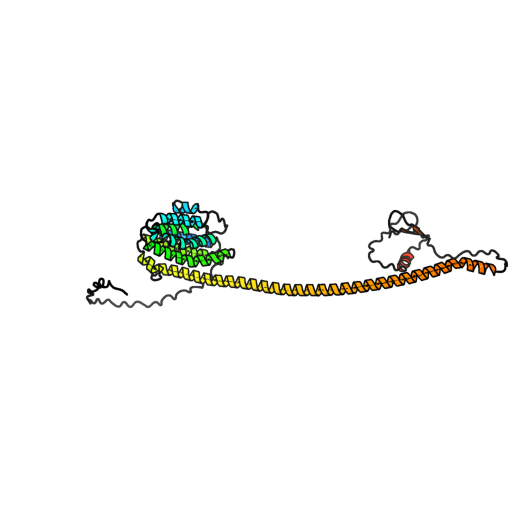 N . ALA A 1 355 ? 58.883 -21.670 -108.253 1.00 33.66 355 ALA A N 1
ATOM 2747 C CA . ALA A 1 355 ? 58.322 -22.084 -106.991 1.00 33.66 355 ALA A CA 1
ATOM 2748 C C . ALA A 1 355 ? 59.163 -21.569 -105.814 1.00 33.66 355 ALA A C 1
ATOM 2750 O O . ALA A 1 355 ? 60.369 -21.799 -105.752 1.00 33.66 355 ALA A O 1
ATOM 2751 N N . MET A 1 356 ? 58.503 -20.943 -104.843 1.00 25.88 356 MET A N 1
ATOM 2752 C CA . MET A 1 356 ? 59.042 -20.797 -103.497 1.00 25.88 356 MET A CA 1
ATOM 2753 C C . MET A 1 356 ? 57.944 -21.175 -102.504 1.00 25.88 356 MET A C 1
ATOM 2755 O O . MET A 1 356 ? 57.188 -20.356 -101.989 1.00 25.88 356 MET A O 1
ATOM 2759 N N . CYS A 1 357 ? 57.828 -22.487 -102.305 1.00 27.62 357 CYS A N 1
ATOM 2760 C CA . CYS A 1 357 ? 57.242 -23.056 -101.106 1.00 27.62 357 CYS A CA 1
ATOM 2761 C C . CYS A 1 357 ? 58.027 -22.602 -99.864 1.00 27.62 357 CYS A C 1
ATOM 2763 O O . CYS A 1 357 ? 59.251 -22.517 -99.888 1.00 27.62 357 CYS A O 1
ATOM 2765 N N . ALA A 1 358 ? 57.281 -22.496 -98.762 1.00 28.27 358 ALA A N 1
ATOM 2766 C CA . ALA A 1 358 ? 57.702 -22.728 -97.381 1.00 28.27 358 ALA A CA 1
ATOM 2767 C C . ALA A 1 358 ? 58.503 -21.630 -96.651 1.00 28.27 358 ALA A C 1
ATOM 2769 O O . ALA A 1 358 ? 59.729 -21.595 -96.672 1.00 28.27 358 ALA A O 1
ATOM 2770 N N . LYS A 1 359 ? 57.790 -20.886 -95.792 1.00 32.31 359 LYS A N 1
ATOM 2771 C CA . LYS A 1 359 ? 57.897 -21.062 -94.326 1.00 32.31 359 LYS A CA 1
ATOM 2772 C C . LYS A 1 359 ? 56.780 -20.304 -93.591 1.00 32.31 359 LYS A C 1
ATOM 2774 O O . LYS A 1 359 ? 56.977 -19.202 -93.099 1.00 32.31 359 LYS A O 1
ATOM 2779 N N . ILE A 1 360 ? 55.610 -20.935 -93.466 1.00 32.34 360 ILE A N 1
ATOM 2780 C CA . ILE A 1 360 ? 54.691 -20.658 -92.354 1.00 32.34 360 ILE A CA 1
ATOM 2781 C C . ILE A 1 360 ? 55.065 -21.649 -91.244 1.00 32.34 360 ILE A C 1
ATOM 2783 O O . ILE A 1 360 ? 54.577 -22.774 -91.191 1.00 32.34 360 ILE A O 1
ATOM 2787 N N . HIS A 1 361 ? 56.010 -21.248 -90.395 1.00 32.44 361 HIS A N 1
ATOM 2788 C CA . HIS A 1 361 ? 56.009 -21.658 -88.987 1.00 32.44 361 HIS A CA 1
ATOM 2789 C C . HIS A 1 361 ? 54.920 -20.792 -88.324 1.00 32.44 361 HIS A C 1
ATOM 2791 O O . HIS A 1 361 ? 54.944 -19.586 -88.517 1.00 32.44 361 HIS A O 1
ATOM 2797 N N . GLN A 1 362 ? 53.933 -21.250 -87.561 1.00 41.28 362 GLN A N 1
ATOM 2798 C CA . GLN A 1 362 ? 53.682 -22.529 -86.915 1.00 41.28 362 GLN A CA 1
ATOM 2799 C C . GLN A 1 362 ? 52.188 -22.530 -86.517 1.00 41.28 362 GLN A C 1
ATOM 2801 O O . GLN A 1 362 ? 51.774 -21.722 -85.696 1.00 41.28 362 GLN A O 1
ATOM 2806 N N . GLY A 1 363 ? 51.392 -23.419 -87.116 1.00 44.72 363 GLY A N 1
ATOM 2807 C CA . GLY A 1 363 ? 50.520 -24.352 -86.390 1.00 44.72 363 GLY A CA 1
ATOM 2808 C C . GLY A 1 363 ? 49.375 -23.878 -85.485 1.00 44.72 363 GLY A C 1
ATOM 2809 O O . GLY A 1 363 ? 49.174 -24.547 -84.477 1.00 44.72 363 GLY A O 1
ATOM 2810 N N . TYR A 1 364 ? 48.595 -22.845 -85.824 1.00 44.38 364 TYR A N 1
ATOM 2811 C CA . TYR A 1 364 ? 47.310 -22.604 -85.140 1.00 44.38 364 TYR A CA 1
ATOM 2812 C C . TYR A 1 364 ? 46.224 -22.144 -86.121 1.00 44.38 364 TYR A C 1
ATOM 2814 O O . TYR A 1 364 ? 46.382 -21.130 -86.797 1.00 44.38 364 TYR A O 1
ATOM 2822 N N . LEU A 1 365 ? 45.122 -22.895 -86.188 1.00 44.00 365 LEU A N 1
ATOM 2823 C CA . LEU A 1 365 ? 43.865 -22.471 -86.807 1.00 44.00 365 LEU A CA 1
ATOM 2824 C C . LEU A 1 365 ? 42.929 -22.056 -85.667 1.00 44.00 365 LEU A C 1
ATOM 2826 O O . LEU A 1 365 ? 42.549 -22.885 -84.841 1.00 44.00 365 LEU A O 1
ATOM 2830 N N . LEU A 1 366 ? 42.614 -20.764 -85.600 1.00 40.22 366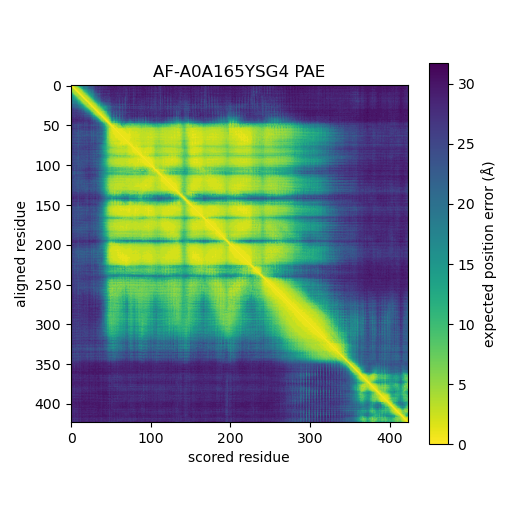 LEU A N 1
ATOM 2831 C CA . LEU A 1 366 ? 41.633 -20.205 -84.672 1.00 40.22 366 LEU A CA 1
ATOM 2832 C C . LEU A 1 366 ? 40.319 -20.025 -85.426 1.00 40.22 366 LEU A C 1
ATOM 2834 O O . LEU A 1 366 ? 40.263 -19.269 -86.394 1.00 40.22 366 LEU A O 1
ATOM 2838 N N . SER A 1 367 ? 39.281 -20.722 -84.972 1.00 43.78 367 SER A N 1
ATOM 2839 C CA . SER A 1 367 ? 37.908 -20.518 -85.426 1.00 43.78 367 SER A CA 1
ATOM 2840 C C . SER A 1 367 ? 37.100 -19.997 -84.246 1.00 43.78 367 SER A C 1
ATOM 2842 O O . SER A 1 367 ? 37.084 -20.620 -83.184 1.00 43.78 367 SER A O 1
ATOM 2844 N N . VAL A 1 368 ? 36.460 -18.844 -84.422 1.00 42.75 368 VAL A N 1
ATOM 2845 C CA . VAL A 1 368 ? 35.521 -18.280 -83.447 1.00 42.75 368 VAL A CA 1
ATOM 2846 C C . VAL A 1 368 ? 34.130 -18.546 -83.986 1.00 42.75 368 VAL A C 1
ATOM 2848 O O . VAL A 1 368 ? 33.805 -18.060 -85.067 1.00 42.75 368 VAL A O 1
ATOM 2851 N N . ASP A 1 369 ? 33.341 -19.325 -83.255 1.00 44.22 369 ASP A N 1
ATOM 2852 C CA . ASP A 1 369 ? 31.958 -19.615 -83.621 1.00 44.22 369 ASP A CA 1
ATOM 2853 C C . ASP A 1 369 ? 31.035 -18.926 -82.612 1.00 44.22 369 ASP A C 1
ATOM 2855 O O . ASP A 1 369 ? 31.181 -19.091 -81.399 1.00 44.22 369 ASP A O 1
ATOM 2859 N N . GLN A 1 370 ? 30.119 -18.092 -83.102 1.00 38.47 370 GLN A N 1
ATOM 2860 C CA . GLN A 1 370 ? 29.138 -17.400 -82.266 1.00 38.47 370 GLN A CA 1
ATOM 2861 C C . GLN A 1 370 ? 27.806 -18.143 -82.366 1.00 38.47 370 GLN A C 1
ATOM 2863 O O . GLN A 1 370 ? 27.068 -18.003 -83.341 1.00 38.47 370 GLN A O 1
ATOM 2868 N N . GLY A 1 371 ? 27.504 -18.947 -81.346 1.00 41.53 371 GLY A N 1
ATOM 2869 C CA . GLY A 1 371 ? 26.207 -19.603 -81.215 1.00 41.53 371 GLY A CA 1
ATOM 2870 C C . GLY A 1 371 ? 25.111 -18.578 -80.917 1.00 41.53 371 GLY A C 1
ATOM 2871 O O . GLY A 1 371 ? 25.207 -17.820 -79.960 1.00 41.53 371 GLY A O 1
ATOM 2872 N N . VAL A 1 372 ? 24.054 -18.557 -81.730 1.00 43.28 372 VAL A N 1
ATOM 2873 C CA . VAL A 1 372 ? 22.990 -17.533 -81.687 1.00 43.28 372 VAL A CA 1
ATOM 2874 C C . VAL A 1 372 ? 22.050 -17.671 -80.471 1.00 43.28 372 VAL A C 1
ATOM 2876 O O . VAL A 1 372 ? 21.277 -16.760 -80.194 1.00 43.28 372 VAL A O 1
ATOM 2879 N N . GLU A 1 373 ? 22.130 -18.756 -79.694 1.00 42.97 373 GLU A N 1
ATOM 2880 C CA . GLU A 1 373 ? 21.169 -19.031 -78.606 1.00 42.97 373 GLU A CA 1
ATOM 2881 C C . GLU A 1 373 ? 21.757 -19.040 -77.185 1.00 42.97 373 GLU A C 1
ATOM 2883 O O . GLU A 1 373 ? 21.017 -19.185 -76.212 1.00 42.97 373 GLU A O 1
ATOM 2888 N N . SER A 1 374 ? 23.057 -18.801 -77.014 1.00 44.97 374 SER A N 1
ATOM 2889 C CA . SER A 1 374 ? 23.649 -18.580 -75.692 1.00 44.97 374 SER A CA 1
ATOM 2890 C C . SER A 1 374 ? 24.694 -17.471 -75.772 1.00 44.97 374 SER A C 1
ATOM 2892 O O . SER A 1 374 ? 25.532 -17.460 -76.663 1.00 44.97 374 SER A O 1
ATOM 2894 N N . ASN A 1 375 ? 24.666 -16.515 -74.836 1.00 42.44 375 ASN A N 1
ATOM 2895 C CA . ASN A 1 375 ? 25.639 -15.410 -74.744 1.00 42.44 375 ASN A CA 1
ATOM 2896 C C . ASN A 1 375 ? 27.059 -15.888 -74.345 1.00 42.44 375 ASN A C 1
ATOM 2898 O O . ASN A 1 375 ? 27.782 -15.178 -73.648 1.00 42.44 375 ASN A O 1
ATOM 2902 N N . ALA A 1 376 ? 27.457 -17.096 -74.744 1.00 47.41 376 ALA A N 1
ATOM 2903 C CA . ALA A 1 376 ? 28.770 -17.672 -74.515 1.00 47.41 376 ALA A CA 1
ATOM 2904 C C . ALA A 1 376 ? 29.564 -17.629 -75.825 1.00 47.41 376 ALA A C 1
ATOM 2906 O O . ALA A 1 376 ? 29.149 -18.174 -76.846 1.00 47.41 376 ALA A O 1
ATOM 2907 N N . THR A 1 377 ? 30.722 -16.970 -75.803 1.00 44.94 377 THR A N 1
ATOM 2908 C CA . THR A 1 377 ? 31.647 -16.978 -76.943 1.00 44.94 377 THR A CA 1
ATOM 2909 C C . THR A 1 377 ? 32.623 -18.126 -76.729 1.00 44.94 377 THR A C 1
ATOM 2911 O O . THR A 1 377 ? 33.437 -18.075 -75.810 1.00 44.94 377 THR A O 1
ATOM 2914 N N . THR A 1 378 ? 32.534 -19.179 -77.540 1.00 50.62 378 THR A N 1
ATOM 2915 C CA . THR A 1 378 ? 33.443 -20.328 -77.449 1.00 50.62 378 THR A CA 1
ATOM 2916 C C . THR A 1 378 ? 34.616 -20.145 -78.409 1.00 50.62 378 THR A C 1
ATOM 2918 O O . THR A 1 378 ? 34.446 -19.845 -79.592 1.00 50.62 378 THR A O 1
ATOM 2921 N N . LEU A 1 379 ? 35.837 -20.282 -77.885 1.00 45.69 379 LEU A N 1
ATOM 2922 C CA . LEU A 1 379 ? 37.068 -20.185 -78.665 1.00 45.69 379 LEU A CA 1
ATOM 2923 C C . LEU A 1 379 ? 37.610 -21.595 -78.911 1.00 45.69 379 LEU A C 1
ATOM 2925 O O . LEU A 1 379 ? 38.146 -22.223 -77.999 1.00 45.69 379 LEU A O 1
ATOM 2929 N N . ASN A 1 380 ? 37.520 -22.076 -80.150 1.00 51.78 380 ASN A N 1
ATOM 2930 C CA . ASN A 1 380 ? 38.036 -23.392 -80.513 1.00 51.78 380 ASN A CA 1
ATOM 2931 C C . ASN A 1 380 ? 39.435 -23.263 -81.123 1.00 51.78 380 ASN A C 1
ATOM 2933 O O . ASN A 1 380 ? 39.621 -22.683 -82.197 1.00 51.78 380 ASN A O 1
ATOM 2937 N N . VAL A 1 381 ? 40.434 -23.814 -80.428 1.00 54.59 381 VAL A N 1
ATOM 2938 C CA . VAL A 1 381 ? 41.830 -23.839 -80.884 1.00 54.59 381 VAL A CA 1
ATOM 2939 C C . VAL A 1 381 ? 42.195 -25.266 -81.279 1.00 54.59 381 VAL A C 1
ATOM 2941 O O . VAL A 1 381 ? 42.418 -26.125 -80.426 1.00 54.59 381 VAL A O 1
ATOM 2944 N N . ALA A 1 382 ? 42.284 -25.523 -82.584 1.00 50.41 382 ALA A N 1
ATOM 2945 C CA . ALA A 1 382 ? 42.765 -26.801 -83.096 1.00 50.41 382 ALA A CA 1
ATOM 2946 C C . ALA A 1 382 ? 44.288 -26.739 -83.292 1.00 50.41 382 ALA A C 1
ATOM 2948 O O . ALA A 1 382 ? 44.801 -25.897 -84.035 1.00 50.41 382 ALA A O 1
ATOM 2949 N N . THR A 1 383 ? 45.018 -27.644 -82.634 1.00 54.28 383 THR A N 1
ATOM 2950 C CA . THR A 1 383 ? 46.477 -27.761 -82.782 1.00 54.28 383 THR A CA 1
ATOM 2951 C C . THR A 1 383 ? 46.829 -29.136 -83.329 1.00 54.28 383 THR A C 1
ATOM 2953 O O . THR A 1 383 ? 46.422 -30.157 -82.779 1.00 54.28 383 THR A O 1
ATOM 2956 N N . THR A 1 384 ? 47.599 -29.183 -84.411 1.00 48.88 384 THR A N 1
ATOM 2957 C CA . THR A 1 384 ? 48.112 -30.436 -84.975 1.00 48.88 384 THR A CA 1
ATOM 2958 C C . THR A 1 384 ? 49.575 -30.595 -84.568 1.00 48.88 384 THR A C 1
ATOM 2960 O O . THR A 1 384 ? 50.476 -30.200 -85.307 1.00 48.88 384 THR A O 1
ATOM 2963 N N . GLY A 1 385 ? 49.823 -31.122 -83.365 1.00 52.44 385 GLY A N 1
ATOM 2964 C CA . GLY A 1 385 ? 51.171 -31.480 -82.904 1.00 52.44 385 GLY A CA 1
ATOM 2965 C C . GLY A 1 385 ? 51.363 -31.426 -81.385 1.00 52.44 385 GLY A C 1
ATOM 2966 O O . GLY A 1 385 ? 50.717 -30.655 -80.686 1.00 52.44 385 GLY A O 1
ATOM 2967 N N . SER A 1 386 ? 52.292 -32.234 -80.872 1.00 49.22 386 SER A N 1
ATOM 2968 C CA . SER A 1 386 ? 52.559 -32.515 -79.450 1.00 49.22 386 SER A CA 1
ATOM 2969 C C . SER A 1 386 ? 53.194 -31.369 -78.630 1.00 49.22 386 SER A C 1
ATOM 2971 O O . SER A 1 386 ? 53.965 -31.623 -77.706 1.00 49.22 386 SER A O 1
ATOM 2973 N N . HIS A 1 387 ? 52.880 -30.103 -78.920 1.00 54.28 387 HIS A N 1
ATOM 2974 C CA . HIS A 1 387 ? 53.424 -28.930 -78.217 1.00 54.28 387 HIS A CA 1
ATOM 2975 C C . HIS A 1 387 ? 52.349 -28.151 -77.433 1.00 54.28 387 HIS A C 1
ATOM 2977 O O . HIS A 1 387 ? 52.163 -26.953 -77.612 1.00 54.28 387 HIS A O 1
ATOM 2983 N N . LEU A 1 388 ? 51.680 -28.819 -76.488 1.00 54.59 388 LEU A N 1
ATOM 2984 C CA . LEU A 1 388 ? 50.742 -28.190 -75.537 1.00 54.59 388 LEU A CA 1
ATOM 2985 C C . LEU A 1 388 ? 51.430 -27.351 -74.436 1.00 54.59 388 LEU A C 1
ATOM 2987 O O . LEU A 1 388 ? 50.767 -26.637 -73.688 1.00 54.59 388 LEU A O 1
ATOM 2991 N N . SER A 1 389 ? 52.763 -27.381 -74.335 1.00 56.19 389 SER A N 1
ATOM 2992 C CA . SER A 1 389 ? 53.514 -26.691 -73.273 1.00 56.19 389 SER A CA 1
ATOM 2993 C C . SER A 1 389 ? 53.690 -25.177 -73.478 1.00 56.19 389 SER A C 1
ATOM 2995 O O . SER A 1 389 ? 54.123 -24.487 -72.555 1.00 56.19 389 SER A O 1
ATOM 2997 N N . ALA A 1 390 ? 53.348 -24.633 -74.653 1.00 53.62 390 ALA A N 1
ATOM 2998 C CA . ALA A 1 390 ? 53.493 -23.203 -74.962 1.00 53.62 390 ALA A CA 1
ATOM 2999 C C . ALA A 1 390 ? 52.231 -22.359 -74.672 1.00 53.62 390 ALA A C 1
ATOM 3001 O O . ALA A 1 390 ? 52.315 -21.132 -74.588 1.00 53.62 390 ALA A O 1
ATOM 3002 N N . LEU A 1 391 ? 51.076 -22.999 -74.462 1.00 54.44 391 LEU A N 1
ATOM 3003 C CA . LEU A 1 391 ? 49.764 -22.349 -74.317 1.00 54.44 391 LEU A CA 1
ATOM 3004 C C . LEU A 1 391 ? 49.665 -21.357 -73.128 1.00 54.44 391 LEU A C 1
ATOM 3006 O O . LEU A 1 391 ? 49.137 -20.258 -73.313 1.00 54.44 391 LEU A O 1
ATOM 3010 N N . PRO A 1 392 ? 50.265 -21.628 -71.946 1.00 57.66 392 PRO A N 1
ATOM 3011 C CA . PRO A 1 392 ? 50.233 -20.691 -70.816 1.00 57.66 392 PRO A CA 1
ATOM 3012 C C . PRO A 1 392 ? 51.021 -19.392 -71.043 1.00 57.66 392 PRO A C 1
ATOM 3014 O O . PRO A 1 392 ? 50.808 -18.415 -70.327 1.00 57.66 392 PRO A O 1
ATOM 3017 N N . ARG A 1 393 ? 51.955 -19.365 -72.008 1.00 54.50 393 ARG A N 1
ATOM 3018 C CA . ARG A 1 393 ? 52.726 -18.154 -72.347 1.00 54.50 393 ARG A CA 1
ATOM 3019 C C . ARG A 1 393 ? 51.965 -17.232 -73.301 1.00 54.50 393 ARG A C 1
ATOM 3021 O O . ARG A 1 393 ? 52.115 -16.022 -73.186 1.00 54.50 393 ARG A O 1
ATOM 3028 N N . LEU A 1 394 ? 51.121 -17.783 -74.176 1.00 51.66 394 LEU A N 1
ATOM 3029 C CA . LEU A 1 394 ? 50.274 -17.009 -75.092 1.00 51.66 394 LEU A CA 1
ATOM 3030 C C . LEU A 1 394 ? 49.094 -16.345 -74.369 1.00 51.66 394 LEU A C 1
ATOM 3032 O O . LEU A 1 394 ? 48.840 -15.164 -74.585 1.00 51.66 394 LEU A O 1
ATOM 3036 N N . LEU A 1 395 ? 48.444 -17.051 -73.437 1.00 54.88 395 LEU A N 1
ATOM 3037 C CA . LEU A 1 395 ? 47.358 -16.483 -72.621 1.00 54.88 395 LEU A CA 1
ATOM 3038 C C . LEU A 1 395 ? 47.833 -15.363 -71.681 1.00 54.88 395 LEU A C 1
ATOM 3040 O O . LEU A 1 395 ? 47.061 -14.478 -71.338 1.00 54.88 395 LEU A O 1
ATOM 3044 N N . ARG A 1 396 ? 49.117 -15.358 -71.299 1.00 48.88 396 ARG A N 1
ATOM 3045 C CA . ARG A 1 396 ? 49.698 -14.319 -70.433 1.00 48.88 396 ARG A CA 1
ATOM 3046 C C . ARG A 1 396 ? 50.040 -13.020 -71.180 1.00 48.88 396 ARG A C 1
ATOM 3048 O O . ARG A 1 396 ? 50.236 -11.999 -70.535 1.00 48.88 396 ARG A O 1
ATOM 3055 N N . ALA A 1 397 ? 50.120 -13.048 -72.514 1.00 44.94 397 ALA A N 1
ATOM 3056 C CA . ALA A 1 397 ? 50.413 -11.867 -73.333 1.00 44.94 397 ALA A CA 1
ATOM 3057 C C . ALA A 1 397 ? 49.168 -10.998 -73.606 1.00 44.94 397 ALA A C 1
ATOM 3059 O O . ALA A 1 397 ? 49.302 -9.810 -73.889 1.00 44.94 397 ALA A O 1
ATOM 3060 N N . TYR A 1 398 ? 47.965 -11.561 -73.471 1.00 43.91 398 TYR A N 1
ATOM 3061 C CA . TYR A 1 398 ? 46.705 -10.828 -73.571 1.00 43.91 398 TYR A CA 1
ATOM 3062 C C . TYR A 1 398 ? 46.224 -10.437 -72.168 1.00 43.91 398 TYR A C 1
ATOM 3064 O O . TYR A 1 398 ? 45.528 -11.188 -71.490 1.00 43.91 398 TYR A O 1
ATOM 3072 N N . HIS A 1 399 ? 46.626 -9.251 -71.709 1.00 37.56 399 HIS A N 1
ATOM 3073 C CA . HIS A 1 399 ? 46.138 -8.660 -70.462 1.00 37.56 399 HIS A CA 1
ATOM 3074 C C . HIS A 1 399 ? 44.656 -8.265 -70.609 1.00 37.56 399 HIS A C 1
ATOM 3076 O O . HIS A 1 399 ? 44.340 -7.159 -71.040 1.00 37.56 399 HIS A O 1
ATOM 3082 N N . PHE A 1 400 ? 43.737 -9.159 -70.235 1.00 38.56 400 PHE A N 1
ATOM 3083 C CA . PHE A 1 400 ? 42.340 -8.803 -69.971 1.00 38.56 400 PHE A CA 1
ATOM 3084 C C . PHE A 1 400 ? 42.176 -8.517 -68.475 1.00 38.56 400 PHE A C 1
ATOM 3086 O O . PHE A 1 400 ? 42.327 -9.396 -67.629 1.00 38.56 400 PHE A O 1
ATOM 3093 N N . HIS A 1 401 ? 41.912 -7.255 -68.143 1.00 38.06 401 HIS A N 1
ATOM 3094 C CA . HIS A 1 401 ? 41.631 -6.812 -66.782 1.00 38.06 401 HIS A CA 1
ATOM 3095 C C . HIS A 1 401 ? 40.145 -7.047 -66.466 1.00 38.06 401 HIS A C 1
ATOM 3097 O O . HIS A 1 401 ? 39.301 -6.234 -66.831 1.00 38.06 401 HIS A O 1
ATOM 3103 N N . ALA A 1 402 ? 39.822 -8.139 -65.771 1.00 36.06 402 ALA A N 1
ATOM 3104 C CA . ALA A 1 402 ? 38.583 -8.269 -65.000 1.00 36.06 402 ALA A CA 1
ATOM 3105 C C . ALA A 1 402 ? 38.789 -9.270 -63.842 1.00 36.06 402 ALA A C 1
ATOM 3107 O O . ALA A 1 402 ? 39.356 -10.342 -64.065 1.00 36.06 402 ALA A O 1
ATOM 3108 N N . PRO A 1 403 ? 38.378 -8.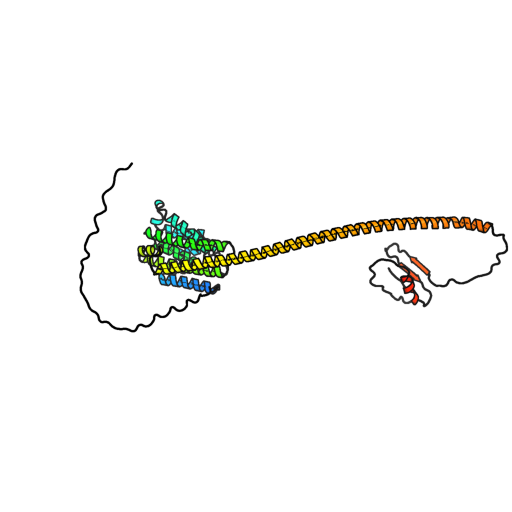941 -62.602 1.00 41.25 403 PRO A N 1
ATOM 3109 C CA . PRO A 1 403 ? 38.483 -9.845 -61.467 1.00 41.25 403 PRO A CA 1
ATOM 3110 C C . PRO A 1 403 ? 37.297 -10.821 -61.479 1.00 41.25 403 PRO A C 1
ATOM 3112 O O . PRO A 1 403 ? 36.205 -10.437 -61.878 1.00 41.25 403 PRO A O 1
ATOM 3115 N N . ILE A 1 404 ? 37.509 -12.030 -60.950 1.00 47.12 404 ILE A N 1
ATOM 3116 C CA . ILE A 1 404 ? 36.569 -13.168 -60.813 1.00 47.12 404 ILE A CA 1
ATOM 3117 C C . ILE A 1 404 ? 36.742 -14.225 -61.913 1.00 47.12 404 ILE A C 1
ATOM 3119 O O . ILE A 1 404 ? 36.013 -14.254 -62.894 1.00 47.12 404 ILE A O 1
ATOM 3123 N N . TRP A 1 405 ? 37.690 -15.140 -61.692 1.00 38.75 405 TRP A N 1
ATOM 3124 C CA . TRP A 1 405 ? 37.754 -16.439 -62.369 1.00 38.75 405 TRP A CA 1
ATOM 3125 C C . TRP A 1 405 ? 38.153 -17.497 -61.337 1.00 38.75 405 TRP A C 1
ATOM 3127 O O . TRP A 1 405 ? 39.304 -17.556 -60.906 1.00 38.75 405 TRP A O 1
ATOM 3137 N N . SER A 1 406 ? 37.198 -18.319 -60.909 1.00 35.59 406 SER A N 1
ATOM 3138 C CA . SER A 1 406 ? 37.448 -19.515 -60.103 1.00 35.59 406 SER A CA 1
ATOM 3139 C C . SER A 1 406 ? 36.958 -20.727 -60.888 1.00 35.59 406 SER A C 1
ATOM 3141 O O . SER A 1 406 ? 35.759 -20.844 -61.117 1.00 35.59 406 SER A O 1
ATOM 3143 N N . HIS A 1 407 ? 37.899 -21.616 -61.223 1.00 36.03 407 HIS A N 1
ATOM 3144 C CA . HIS A 1 407 ? 37.751 -22.943 -61.845 1.00 36.03 407 HIS A CA 1
ATOM 3145 C C . HIS A 1 407 ? 37.819 -23.008 -63.383 1.00 36.03 407 HIS A C 1
ATOM 3147 O O . HIS A 1 407 ? 36.861 -22.725 -64.086 1.00 36.03 407 HIS A O 1
ATOM 3153 N N . PHE A 1 408 ? 38.960 -23.499 -63.886 1.00 38.97 408 PHE A N 1
ATOM 3154 C CA . PHE A 1 408 ? 39.081 -24.097 -65.219 1.00 38.97 408 PHE A CA 1
ATOM 3155 C C . PHE A 1 408 ? 38.872 -25.608 -65.088 1.00 38.97 408 PHE A C 1
ATOM 3157 O O . PHE A 1 408 ? 39.555 -26.247 -64.283 1.00 38.97 408 PHE A O 1
ATOM 3164 N N . LEU A 1 409 ? 37.966 -26.185 -65.877 1.00 36.88 409 LEU A N 1
ATOM 3165 C CA . LEU A 1 409 ? 37.811 -27.634 -65.987 1.00 36.88 409 LEU A CA 1
ATOM 3166 C C . LEU A 1 409 ? 38.327 -28.073 -67.360 1.00 36.88 409 LEU A C 1
ATOM 3168 O O . LEU A 1 409 ? 37.782 -27.680 -68.384 1.00 36.88 409 LEU A O 1
ATOM 3172 N N . VAL A 1 410 ? 39.397 -28.866 -67.379 1.00 42.50 410 VAL A N 1
ATOM 3173 C CA . VAL A 1 410 ? 39.936 -29.460 -68.609 1.00 42.50 410 VAL A CA 1
ATOM 3174 C C . VAL A 1 410 ? 39.411 -30.888 -68.695 1.00 42.50 410 VAL A C 1
ATOM 3176 O O . VAL A 1 410 ? 39.795 -31.730 -67.883 1.00 42.50 410 VAL A O 1
ATOM 3179 N N . LEU A 1 411 ? 38.525 -31.166 -69.653 1.00 40.59 411 LEU A N 1
ATOM 3180 C CA . LEU A 1 411 ? 38.007 -32.513 -69.902 1.00 40.59 411 LEU A CA 1
ATOM 3181 C C . LEU A 1 411 ? 38.757 -33.154 -71.080 1.00 40.59 411 LEU A C 1
ATOM 3183 O O . LEU A 1 411 ? 38.797 -32.566 -72.159 1.00 40.59 411 LEU A O 1
ATOM 3187 N N . PRO A 1 412 ? 39.355 -34.347 -70.916 1.00 38.94 412 PRO A N 1
ATOM 3188 C CA . PRO A 1 412 ? 39.956 -35.061 -72.033 1.00 38.94 412 PRO A CA 1
ATOM 3189 C C . PRO A 1 412 ? 38.872 -35.778 -72.846 1.00 38.94 412 PRO A C 1
ATOM 3191 O O . PRO A 1 412 ? 38.182 -36.659 -72.333 1.00 38.94 412 PRO A O 1
ATOM 3194 N N . THR A 1 413 ? 38.748 -35.444 -74.130 1.00 41.12 413 THR A N 1
ATOM 3195 C CA . THR A 1 413 ? 37.929 -36.208 -75.077 1.00 41.12 413 THR A CA 1
ATOM 3196 C C . THR A 1 413 ? 38.769 -37.297 -75.747 1.00 41.12 413 THR A C 1
ATOM 3198 O O . THR A 1 413 ? 39.882 -37.090 -76.235 1.00 41.12 413 THR A O 1
ATOM 3201 N N . THR A 1 414 ? 38.254 -38.523 -75.726 1.00 41.25 414 THR A N 1
ATOM 3202 C CA . THR A 1 414 ? 38.908 -39.709 -76.286 1.00 41.25 414 THR A CA 1
ATOM 3203 C C . THR A 1 414 ? 38.699 -39.771 -77.798 1.00 41.25 414 THR A C 1
ATOM 3205 O O . THR A 1 414 ? 37.782 -40.449 -78.248 1.00 41.25 414 THR A O 1
ATOM 3208 N N . SER A 1 415 ? 39.519 -39.040 -78.562 1.00 45.69 415 SER A N 1
ATOM 3209 C CA . SER A 1 415 ? 39.878 -39.258 -79.982 1.00 45.69 415 SER A CA 1
ATOM 3210 C C . SER A 1 415 ? 40.093 -37.908 -80.677 1.00 45.69 415 SER A C 1
ATOM 3212 O O . SER A 1 415 ? 39.133 -37.204 -80.968 1.00 45.69 415 SER A O 1
ATOM 3214 N N . SER A 1 416 ? 41.356 -37.607 -81.007 1.00 43.69 416 SER A N 1
ATOM 3215 C CA . SER A 1 416 ? 41.895 -36.371 -81.613 1.00 43.69 416 SER A CA 1
ATOM 3216 C C . SER A 1 416 ? 42.023 -35.154 -80.674 1.00 43.69 416 SER A C 1
ATOM 3218 O O . SER A 1 416 ? 41.136 -34.840 -79.892 1.00 43.69 416 SER A O 1
ATOM 3220 N N . HIS A 1 417 ? 43.199 -34.510 -80.707 1.00 45.59 417 HIS A N 1
ATOM 3221 C CA . HIS A 1 417 ? 43.636 -33.450 -79.789 1.00 45.59 417 HIS A CA 1
ATOM 3222 C C . HIS A 1 417 ? 42.874 -32.132 -80.007 1.00 45.59 417 HIS A C 1
ATOM 3224 O O . HIS A 1 417 ? 43.372 -31.222 -80.671 1.00 45.59 417 HIS A O 1
ATOM 3230 N N . ILE A 1 418 ? 41.681 -32.024 -79.431 1.00 48.53 418 ILE A N 1
ATOM 3231 C CA . ILE A 1 418 ? 40.914 -30.779 -79.356 1.00 48.53 418 ILE A CA 1
ATOM 3232 C C . ILE A 1 418 ? 40.779 -30.422 -77.875 1.00 48.53 418 ILE A C 1
ATOM 3234 O O . ILE A 1 418 ? 40.300 -31.227 -77.082 1.00 48.53 418 ILE A O 1
ATOM 3238 N N . VAL A 1 419 ? 41.260 -29.238 -77.495 1.00 49.38 419 VAL A N 1
ATOM 3239 C CA . VAL A 1 419 ? 41.059 -28.681 -76.153 1.00 49.38 419 VAL A CA 1
ATOM 3240 C C . VAL A 1 419 ? 39.968 -27.631 -76.277 1.00 49.38 419 VAL A C 1
ATOM 3242 O O . VAL A 1 419 ? 40.174 -26.596 -76.905 1.00 49.38 419 VAL A O 1
ATOM 3245 N N . GLU A 1 420 ? 38.808 -27.922 -75.706 1.00 46.16 420 GLU A N 1
ATOM 3246 C CA . GLU A 1 420 ? 37.682 -26.997 -75.656 1.00 46.16 420 GLU A CA 1
ATOM 3247 C C . GLU A 1 420 ? 37.822 -26.124 -74.403 1.00 46.16 420 GLU A C 1
ATOM 3249 O O . GLU A 1 420 ? 37.982 -26.636 -73.292 1.00 46.16 420 GLU A O 1
ATOM 3254 N N . ILE A 1 421 ? 37.837 -24.801 -74.582 1.00 48.28 421 ILE A N 1
ATOM 3255 C CA . ILE A 1 421 ? 37.887 -23.831 -73.484 1.00 48.28 421 ILE A CA 1
ATOM 3256 C C . ILE A 1 421 ? 36.591 -23.026 -73.547 1.00 48.28 421 ILE A C 1
ATOM 3258 O O . ILE A 1 421 ? 36.441 -22.144 -74.394 1.00 48.28 421 ILE A O 1
ATOM 3262 N N . SER A 1 422 ? 35.651 -23.337 -72.658 1.00 48.72 422 SER A N 1
ATOM 3263 C CA . SER A 1 422 ? 34.468 -22.504 -72.440 1.00 48.72 422 SER A CA 1
ATOM 3264 C C . SER A 1 422 ? 34.823 -21.382 -71.465 1.00 48.72 422 SER A C 1
ATOM 3266 O O . SER A 1 422 ? 35.304 -21.655 -70.364 1.00 48.72 422 SER A O 1
ATOM 3268 N N . LEU A 1 423 ? 34.632 -20.137 -71.907 1.00 47.81 423 LEU A N 1
ATOM 3269 C CA . LEU A 1 423 ? 34.752 -18.922 -71.098 1.00 47.81 423 LEU A CA 1
ATOM 3270 C C . LEU A 1 423 ? 33.404 -18.568 -70.471 1.00 47.81 423 LEU A C 1
ATOM 3272 O O . LEU A 1 423 ? 32.387 -18.660 -71.199 1.00 47.81 423 LEU A O 1
#

Radius of gyration: 55.29 Å; Cα contacts (8 Å, |Δi|>4): 318; chains: 1; bounding box: 87×86×184 Å